Protein AF-0000000068064484 (afdb_homodimer)

Radius of gyration: 29.65 Å; Cα contacts (8 Å, |Δi|>4): 991; chains: 2; bounding box: 62×94×72 Å

pLDDT: mean 85.79, std 24.39, range [16.49, 98.9]

Solvent-accessible surface area (backbone atoms only — not comparable to full-atom values): 32380 Å² total; per-residue (Å²): 142,83,90,81,85,91,83,77,83,83,82,69,88,73,79,76,81,69,86,74,74,85,76,80,76,77,77,74,78,71,82,76,67,88,74,67,82,67,60,65,68,46,64,57,90,40,35,42,33,46,50,38,50,92,76,19,32,30,38,36,27,40,38,37,76,83,39,31,47,46,35,68,68,51,39,51,50,53,46,52,53,50,52,54,44,68,72,33,84,58,42,53,28,38,37,39,33,40,70,29,85,63,22,35,10,63,6,63,32,62,75,66,63,41,95,65,53,64,68,51,36,37,53,43,49,50,44,53,50,46,39,50,52,53,52,54,66,42,76,49,47,34,28,26,20,35,60,19,22,17,33,36,47,27,29,56,57,49,64,36,33,78,42,33,25,33,18,61,38,79,80,27,25,38,26,46,36,40,12,65,75,50,34,65,73,52,68,67,57,49,51,50,45,26,74,56,40,32,56,41,57,35,49,56,30,46,35,62,18,41,64,29,33,36,72,56,24,44,71,56,38,75,28,76,40,69,37,57,59,93,41,20,59,61,50,34,55,55,53,52,52,59,59,67,73,47,63,62,69,63,52,37,51,50,51,47,62,75,42,41,66,65,52,48,49,46,66,75,40,42,67,61,50,39,52,51,48,34,58,53,48,67,32,66,71,48,36,51,51,49,49,52,51,54,51,51,53,53,56,67,76,97,131,87,76,80,83,79,84,77,80,80,85,71,76,87,85,76,88,71,85,76,74,84,79,80,78,76,77,78,78,72,82,80,69,84,73,68,80,66,62,64,70,46,67,57,91,41,35,42,32,44,51,38,50,92,76,19,34,28,38,37,26,38,38,36,76,81,38,31,48,46,34,67,68,51,41,52,50,54,46,52,52,52,50,52,44,69,72,34,83,59,43,52,29,36,38,38,35,42,70,30,85,62,21,36,10,64,6,64,32,61,75,65,62,39,94,64,51,65,68,52,35,37,53,44,49,50,46,53,50,47,41,50,53,53,52,54,66,42,76,49,46,34,29,25,20,36,60,18,21,17,33,35,49,27,27,55,58,47,63,37,33,79,41,35,26,32,19,59,39,78,78,27,24,38,26,46,34,40,42,70,75,75,42,77,70,51,67,69,54,51,50,50,46,24,48,46,39,33,63,71,55,36,52,53,32,48,72,63,18,40,65,29,33,36,72,55,24,45,71,55,38,75,28,76,41,68,38,56,60,92,41,20,59,62,50,34,54,55,54,50,52,59,58,66,72,35,43,62,71,17,28,36,51,38,48,47,63,71,44,40,67,64,54,48,52,45,66,76,39,41,68,61,49,42,51,51,46,34,58,54,50,65,32,66,72,47,35,52,53,49,50,52,51,52,51,52,53,54,55,67,76,98

Secondary structure (DSSP, 8-state):
------------------------------------SS---EE-SSEEEEEEGGGTEEEEEE--TTTTEE-HHHHHHHHHHHHHHHH-TT--EEEEEESSTEES--EE-GGGSSS--HHHHHHHHHHHHHHHHHHHT-SSEEEEEE-EEEETHHHHHHHTSSEEEEES-TT--EE--GGGGT----HHHHHHHHHHH-HHHHHHHHHHT-EE-HHHHHHHTSSSEEE-GGGHHHHHHHHHHHHHTS-HHHHHHHHHHHHHHHHHHHHHTHHHHHHHHHHHHTSHHHHHHHHHHHHHHHHHH-/------------------------------------SS---EE-SSEEEEEEGGGTEEEEEE--TTTTEE-HHHHHHHHHHHHHHHH-TT--EEEEEESSTEES--EE-GGGSSS--HHHHHHHHHHHHHHHHHHHT-SSEEEEEE-EEEETHHHHHHHTSSEEEEES-TT--EE--GGGGT----HHHHHHHHHHH-HHHHHHHHHHT-EE-HHHHHHHTSSSEEE-GGGHHHHHHHHHHHHTTS-HHHHHHHHHHHHHHHHHHHHHTHHHHHHHHHHHHTSHHHHHHHHHHHHHHHHHH-

InterPro domains:
  IPR001753 Enoyl-CoA hydratase/isomerase-like domain [PF00378] (54-298)
  IPR018376 Enoyl-CoA hydratase/isomerase, conserved site [PS00166] (143-163)
  IPR029045 ClpP/crotonase-like domain superfamily [SSF52096] (46-296)

Foldseek 3Di:
DDDDDDDDDDDDDPPCPPPCPDDPCPCPPDPPDDCPPQPDFDFDPAWTWADPLVLLEIEIEGRDPDASADDLVSLVRLLVVLVVSLVDPSHQAYEYAYPHAAHRHPYHDLVQLAPDDLVSLLSSLVSLLSSLLCLLLPLHQYEYLYLHAQEARSLSNRLSHPAYEHAQDQRRWYAYQQVVLVHADDVLSLVSQCLFQNDVVSVVCRNRSDTDHDVVCCVSRSHVYYDHSVCSRVVRVVVVSVVVVDDSVVVSVVSCVSCVVSSVVCVVCVVVRSVVSSVVSVDPVNNVSSVVVVVVVVVVVD/DPPPDDDPPDPDDPDDDPPPPDDPPPPPPDDPPDCPPPPDFDFDPQWTWADPLVLLEIEIEGRDPDASADDLVSLVRLLVVLVVSLVPPSHAAYEYAYPHAAHRHPAHDLVQLAPDDLVSLLSSLVSLLSSLLCLLLPLHQYEYLYLHAQEARSLSSRLSHPAYEHAQDQRRWYAYQQVVLVHADDVLSLVSVCLFQNDVVSVVCRNRSDTDHPVVCCVSRSHVYYDHSVCSVVVRVVVVSVVVVDDSVVVSVVSCVSCVVSSVVCVVCVVVRSVVSSVVSVDPVNNVSSVVVVVVVVVVVD

Sequence (604 aa):
MALAAAVRVPARVLLRAGARLPGVALGLTERVDGWGDGARRFGSQRVLVEPDAGAGVAVMKLKNPPVNTLSLEFLTELVICLEKLENDKSFRGVVLTSDCPGVFSAGLDLTEMCGKSPAHYAEYWKAVQELWLQFYQSNLVLVSAINGACPAGGCLMTLTCDYRVLADNPRYCIGLNETQLGIVAPFWFKDTLENVIGHRAAERALQLGLLFPPAEALQVGIVDQVVPEEQVQSTALSAIAQWMTIPDHARQLTKAMMRKATASRLITQRDADVQNFVSFISKDSIQKSLQLYLERLKEKKGMALAAAVRVPARVLLRAGARLPGVALGLTERVDGWGDGARRFGSQRVLVEPDAGAGVAVMKLKNPPVNTLSLEFLTELVICLEKLENDKSFRGVVLTSDCPGVFSAGLDLTEMCGKSPAHYAEYWKAVQELWLQFYQSNLVLVSAINGACPAGGCLMTLTCDYRVLADNPRYCIGLNETQLGIVAPFWFKDTLENVIGHRAAERALQLGLLFPPAEALQVGIVDQVVPEEQVQSTALSAIAQWMTIPDHARQLTKAMMRKATASRLITQRDADVQNFVSFISKDSIQKSLQLYLERLKEKKG

Structure (mmCIF, N/CA/C/O backbone):
data_AF-0000000068064484-model_v1
#
loop_
_entity.id
_entity.type
_entity.pdbx_description
1 polymer 'Enoyl-CoA delta isomerase 1, mitochondrial'
#
loop_
_atom_site.group_PDB
_atom_site.id
_atom_site.type_symbol
_atom_site.label_atom_id
_atom_site.label_alt_id
_atom_site.label_comp_id
_atom_site.label_asym_id
_atom_site.label_entity_id
_atom_site.label_seq_id
_atom_site.pdbx_PDB_ins_code
_atom_site.Cartn_x
_atom_site.Cartn_y
_atom_site.Cartn_z
_atom_site.occupancy
_atom_site.B_iso_or_equiv
_atom_site.auth_seq_id
_atom_site.auth_comp_id
_atom_site.auth_asym_id
_atom_site.auth_atom_id
_atom_site.pdbx_PDB_model_num
ATOM 1 N N . MET A 1 1 ? 30.123 16.591 -41.554 1 18.46 1 MET A N 1
ATOM 2 C CA . MET A 1 1 ? 29.997 17.892 -42.206 1 18.46 1 MET A CA 1
ATOM 3 C C . MET A 1 1 ? 28.987 18.771 -41.476 1 18.46 1 MET A C 1
ATOM 5 O O . MET A 1 1 ? 27.791 18.471 -41.463 1 18.46 1 MET A O 1
ATOM 9 N N . ALA A 1 2 ? 29.353 19.6 -40.329 1 17.78 2 ALA A N 1
ATOM 10 C CA . ALA A 1 2 ? 29.131 20.016 -38.947 1 17.78 2 ALA A CA 1
ATOM 11 C C . ALA A 1 2 ? 28.268 21.274 -38.885 1 17.78 2 ALA A C 1
ATOM 13 O O . ALA A 1 2 ? 28.054 21.835 -37.808 1 17.78 2 ALA A O 1
ATOM 14 N N . LEU A 1 3 ? 27.858 21.863 -40.171 1 17.79 3 LEU A N 1
ATOM 15 C CA . LEU A 1 3 ? 27.804 23.317 -40.053 1 17.79 3 LEU A CA 1
ATOM 16 C C . LEU A 1 3 ? 26.669 23.745 -39.128 1 17.79 3 LEU A C 1
ATOM 18 O O . LEU A 1 3 ? 25.599 23.133 -39.128 1 17.79 3 LEU A O 1
ATOM 22 N N . ALA A 1 4 ? 26.666 24.962 -38.256 1 17.93 4 ALA A N 1
ATOM 23 C CA . ALA A 1 4 ? 26.565 25.814 -37.074 1 17.93 4 ALA A CA 1
ATOM 24 C C . ALA A 1 4 ? 25.207 26.507 -37.011 1 17.93 4 ALA A C 1
ATOM 26 O O . ALA A 1 4 ? 24.594 26.59 -35.944 1 17.93 4 ALA A O 1
ATOM 27 N N . ALA A 1 5 ? 24.604 27.257 -38.068 1 16.49 5 ALA A N 1
ATOM 28 C CA . ALA A 1 5 ? 24.485 28.682 -37.771 1 16.49 5 ALA A CA 1
ATOM 29 C C . ALA A 1 5 ? 23.197 28.977 -37.007 1 16.49 5 ALA A C 1
ATOM 31 O O . ALA A 1 5 ? 23.228 29.607 -35.947 1 16.49 5 ALA A O 1
ATOM 32 N N . ALA A 1 6 ? 22.068 29.706 -37.575 1 18.62 6 ALA A N 1
ATOM 33 C CA . ALA A 1 6 ? 21.619 31.085 -37.404 1 18.62 6 ALA A CA 1
ATOM 34 C C . ALA A 1 6 ? 20.427 31.161 -36.455 1 18.62 6 ALA A C 1
ATOM 36 O O . ALA A 1 6 ? 19.67 30.196 -36.321 1 18.62 6 ALA A O 1
ATOM 37 N N . VAL A 1 7 ? 20.03 32.388 -35.791 1 19.42 7 VAL A N 1
ATOM 38 C CA . VAL A 1 7 ? 19.738 33.188 -34.606 1 19.42 7 VAL A CA 1
ATOM 39 C C . VAL A 1 7 ? 18.235 33.179 -34.334 1 19.42 7 VAL A C 1
ATOM 41 O O . VAL A 1 7 ? 17.802 32.904 -33.212 1 19.42 7 VAL A O 1
ATOM 44 N N . ARG A 1 8 ? 17.235 33.863 -35.09 1 17.9 8 ARG A N 1
ATOM 45 C CA . ARG A 1 8 ? 16.676 35.107 -34.569 1 17.9 8 ARG A CA 1
ATOM 46 C C . ARG A 1 8 ? 15.261 34.892 -34.042 1 17.9 8 ARG A C 1
ATOM 48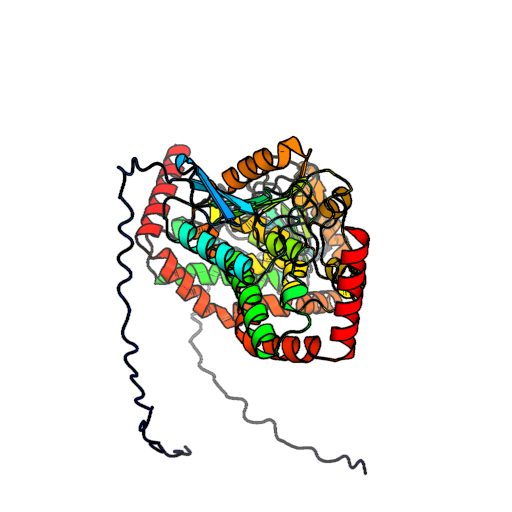 O O . ARG A 1 8 ? 14.445 35.816 -34.045 1 17.9 8 ARG A O 1
ATOM 55 N N . VAL A 1 9 ? 14.669 33.718 -33.628 1 22.05 9 VAL A N 1
ATOM 56 C CA . VAL A 1 9 ? 13.232 33.867 -33.839 1 22.05 9 VAL A CA 1
ATOM 57 C C . VAL A 1 9 ? 12.636 34.74 -32.737 1 22.05 9 VAL A C 1
ATOM 59 O O . VAL A 1 9 ? 12.854 34.488 -31.55 1 22.05 9 VAL A O 1
ATOM 62 N N . PRO A 1 10 ? 12.15 35.992 -33.005 1 19.59 10 PRO A N 1
ATOM 63 C CA . PRO A 1 10 ? 11.713 37.068 -32.112 1 19.59 10 PRO A CA 1
ATOM 64 C C . PRO A 1 10 ? 10.626 36.62 -31.137 1 19.59 10 PRO A C 1
ATOM 66 O O . PRO A 1 10 ? 9.93 35.634 -31.393 1 19.59 10 PRO A O 1
ATOM 69 N N . ALA A 1 11 ? 10.649 37.157 -29.888 1 18.82 11 ALA A N 1
ATOM 70 C CA . ALA A 1 11 ? 10.226 37.254 -28.493 1 18.82 11 ALA A CA 1
ATOM 71 C C . ALA A 1 11 ? 8.76 37.663 -28.391 1 18.82 11 ALA A C 1
ATOM 73 O O . ALA A 1 11 ? 8.176 37.64 -27.304 1 18.82 11 ALA A O 1
ATOM 74 N N . ARG A 1 12 ? 8.023 38.287 -29.331 1 19.91 12 ARG A N 1
ATOM 75 C CA . ARG A 1 12 ? 7.242 39.437 -28.888 1 19.91 12 ARG A CA 1
ATOM 76 C C . ARG A 1 12 ? 6.04 38.996 -28.06 1 19.91 12 ARG A C 1
ATOM 78 O O . ARG A 1 12 ? 5.638 39.688 -27.122 1 19.91 12 ARG A O 1
ATOM 85 N N . VAL A 1 13 ? 5.192 37.965 -28.404 1 20.36 13 VAL A N 1
ATOM 86 C CA . VAL A 1 13 ? 3.809 38.429 -28.347 1 20.36 13 VAL A CA 1
ATOM 87 C C . VAL A 1 13 ? 3.279 38.299 -26.921 1 20.36 13 VAL A C 1
ATOM 89 O O . VAL A 1 13 ? 3.059 37.188 -26.433 1 20.36 13 VAL A O 1
ATOM 92 N N . LEU A 1 14 ? 4.041 39.034 -25.902 1 20.58 14 LEU A N 1
ATOM 93 C CA . LEU A 1 14 ? 3.662 39.064 -24.493 1 20.58 14 LEU A CA 1
ATOM 94 C C . LEU A 1 14 ? 2.202 39.475 -24.332 1 20.58 14 LEU A C 1
ATOM 96 O O . LEU A 1 14 ? 1.804 40.553 -24.78 1 20.58 14 LEU A O 1
ATOM 100 N N . LEU A 1 15 ? 1.312 38.501 -24.313 1 19.62 15 LEU A N 1
ATOM 101 C CA . LEU A 1 15 ? -0.133 38.654 -24.192 1 19.62 15 LEU A CA 1
ATOM 102 C C . LEU A 1 15 ? -0.494 39.425 -22.927 1 19.62 15 LEU A C 1
ATOM 104 O O . LEU A 1 15 ? -0.04 39.08 -21.834 1 19.62 15 LEU A O 1
ATOM 108 N N . ARG A 1 16 ? -0.948 40.73 -22.97 1 20.46 16 ARG A N 1
ATOM 109 C CA . ARG A 1 16 ? -1.413 41.847 -22.154 1 20.46 16 ARG A CA 1
ATOM 110 C C . ARG A 1 16 ? -2.614 41.442 -21.306 1 20.46 16 ARG A C 1
ATOM 112 O O . ARG A 1 16 ? -3.76 41.567 -21.744 1 20.46 16 ARG A O 1
ATOM 119 N N . ALA A 1 17 ? -2.802 40.207 -20.864 1 20.57 17 ALA A N 1
ATOM 120 C CA . ALA A 1 17 ? -4.142 40.01 -20.316 1 20.57 17 ALA A CA 1
ATOM 121 C C . ALA A 1 17 ? -4.345 40.843 -19.054 1 20.57 17 ALA A C 1
ATOM 123 O O . ALA A 1 17 ? -3.776 40.538 -18.003 1 20.57 17 ALA A O 1
ATOM 124 N N . GLY A 1 18 ? -4.428 42.254 -19.028 1 20.18 18 GLY A N 1
ATOM 125 C CA . GLY A 1 18 ? -4.458 43.238 -17.958 1 20.18 18 GLY A CA 1
ATOM 126 C C . GLY A 1 18 ? -5.719 43.167 -17.117 1 20.18 18 GLY A C 1
ATOM 127 O O . GLY A 1 18 ? -6.034 44.104 -16.382 1 20.18 18 GLY A O 1
ATOM 128 N N . ALA A 1 19 ? -6.685 42.167 -17.133 1 21.15 19 ALA A N 1
ATOM 129 C CA . ALA A 1 19 ? -7.965 42.633 -16.607 1 21.15 19 ALA A CA 1
ATOM 130 C C . ALA A 1 19 ? -7.826 43.098 -15.16 1 21.15 19 ALA A C 1
ATOM 132 O O . ALA A 1 19 ? -7.288 42.376 -14.318 1 21.15 19 ALA A O 1
ATOM 133 N N . ARG A 1 20 ? -7.916 44.425 -14.78 1 21.98 20 ARG A N 1
ATOM 134 C CA . ARG A 1 20 ? -7.809 45.327 -13.638 1 21.98 20 ARG A CA 1
ATOM 135 C C . ARG A 1 20 ? -8.885 45.026 -12.6 1 21.98 20 ARG A C 1
ATOM 137 O O . ARG A 1 20 ? -10.06 45.337 -12.808 1 21.98 20 ARG A O 1
ATOM 144 N N . LEU A 1 21 ? -9.074 43.807 -12.175 1 23.27 21 LEU A N 1
ATOM 145 C CA . LEU A 1 21 ? -10.207 43.83 -11.256 1 23.27 21 LEU A CA 1
ATOM 146 C C . LEU A 1 21 ? -9.96 44.809 -10.113 1 23.27 21 LEU A C 1
ATOM 148 O O . LEU A 1 21 ? -8.832 44.936 -9.631 1 23.27 21 LEU A O 1
ATOM 152 N N . PRO A 1 22 ? -10.823 45.839 -9.837 1 25.39 22 PRO A N 1
ATOM 153 C CA . PRO A 1 22 ? -10.756 46.956 -8.891 1 25.39 22 PRO A CA 1
ATOM 154 C C . PRO A 1 22 ? -10.583 46.495 -7.446 1 25.39 22 PRO A C 1
ATOM 156 O O . PRO A 1 22 ? -11.147 45.473 -7.048 1 25.39 22 PRO A O 1
ATOM 159 N N . GLY A 1 23 ? -9.37 46.692 -6.812 1 23.12 23 GLY A N 1
ATOM 160 C CA . GLY A 1 23 ? -8.811 46.451 -5.492 1 23.12 23 GLY A CA 1
ATOM 161 C C . GLY A 1 23 ? -9.573 47.153 -4.383 1 23.12 23 GLY A C 1
ATOM 162 O O . GLY A 1 23 ? -9.631 48.384 -4.346 1 23.12 23 GLY A O 1
ATOM 163 N N . VAL A 1 24 ? -10.822 46.733 -3.979 1 23.75 24 VAL A N 1
ATOM 164 C CA . VAL A 1 24 ? -11.464 47.357 -2.827 1 23.75 24 VAL A CA 1
ATOM 165 C C . VAL A 1 24 ? -10.476 47.438 -1.665 1 23.75 24 VAL A C 1
ATOM 167 O O . VAL A 1 24 ? -9.939 46.418 -1.227 1 23.75 24 VAL A O 1
ATOM 170 N N . ALA A 1 25 ? -9.884 48.584 -1.467 1 27.48 25 ALA A N 1
ATOM 171 C CA . ALA A 1 25 ? -8.938 49.093 -0.478 1 27.48 25 ALA A CA 1
ATOM 172 C C . ALA A 1 25 ? -9.502 48.97 0.935 1 27.48 25 ALA A C 1
ATOM 174 O O . ALA A 1 25 ? -10.314 49.795 1.36 1 27.48 25 ALA A O 1
ATOM 175 N N . LEU A 1 26 ? -10.03 47.793 1.385 1 25.28 26 LEU A N 1
ATOM 176 C CA . LEU A 1 26 ? -10.466 47.875 2.775 1 25.28 26 LEU A CA 1
ATOM 177 C C . LEU A 1 26 ? -9.324 48.334 3.676 1 25.28 26 LEU A C 1
ATOM 179 O O . LEU A 1 26 ? -8.221 47.787 3.614 1 25.28 26 LEU A O 1
ATOM 183 N N . GLY A 1 27 ? -9.268 49.587 4.104 1 25.75 27 GLY A N 1
ATOM 184 C CA . GLY A 1 27 ? -8.436 50.414 4.963 1 25.75 27 GLY A CA 1
ATOM 185 C C . GLY A 1 27 ? -8.219 49.816 6.34 1 25.75 27 GLY A C 1
ATOM 186 O O . GLY A 1 27 ? -8.888 50.201 7.302 1 25.75 27 GLY A O 1
ATOM 187 N N . LEU A 1 28 ? -8.048 48.477 6.545 1 25.63 28 LEU A N 1
ATOM 188 C CA . LEU A 1 28 ? -7.825 48.124 7.943 1 25.63 28 LEU A CA 1
ATOM 189 C C . LEU A 1 28 ? -6.546 48.767 8.469 1 25.63 28 LEU A C 1
ATOM 191 O O . LEU A 1 28 ? -5.468 48.567 7.904 1 25.63 28 LEU A O 1
ATOM 195 N N . THR A 1 29 ? -6.61 49.922 8.989 1 28.17 29 THR A N 1
ATOM 196 C CA . THR A 1 29 ? -5.585 50.683 9.697 1 28.17 29 THR A CA 1
ATOM 197 C C . THR A 1 29 ? -4.895 49.816 10.746 1 28.17 29 THR A C 1
ATOM 199 O O . THR A 1 29 ? -5.488 49.487 11.775 1 28.17 29 THR A O 1
ATOM 202 N N . GLU A 1 30 ? -4.085 48.884 10.326 1 28.57 30 GLU A N 1
ATOM 203 C CA . GLU A 1 30 ? -3.288 48.166 11.315 1 28.57 30 GLU A CA 1
ATOM 204 C C . GLU A 1 30 ? -2.295 49.096 12.006 1 28.57 30 GLU A C 1
ATOM 206 O O . GLU A 1 30 ? -1.539 49.809 11.342 1 28.57 30 GLU A O 1
ATOM 211 N N . ARG A 1 31 ? -2.56 49.549 13.227 1 29.49 31 ARG A N 1
ATOM 212 C CA . ARG A 1 31 ? -1.611 50.27 14.068 1 29.49 31 ARG A CA 1
ATOM 213 C C . ARG A 1 31 ? -0.255 49.572 14.085 1 29.49 31 ARG A C 1
ATOM 215 O O . ARG A 1 31 ? -0.165 48.386 14.409 1 29.49 31 ARG A O 1
ATOM 222 N N . VAL A 1 32 ? 0.715 50.207 13.411 1 31.52 32 VAL A N 1
ATOM 223 C CA . VAL A 1 32 ? 2.134 49.883 13.301 1 31.52 32 VAL A CA 1
ATOM 224 C C . VAL A 1 32 ? 2.825 50.123 14.641 1 31.52 32 VAL A C 1
ATOM 226 O O . VAL A 1 32 ? 3.083 51.269 15.017 1 31.52 32 VAL A O 1
ATOM 229 N N . ASP A 1 33 ? 2.368 49.532 15.684 1 31.51 33 ASP A N 1
ATOM 230 C CA . ASP A 1 33 ? 3.227 49.805 16.832 1 31.51 33 ASP A CA 1
ATOM 231 C C . ASP A 1 33 ? 4.693 49.542 16.496 1 31.51 33 ASP A C 1
ATOM 233 O O . ASP A 1 33 ? 4.998 48.784 15.572 1 31.51 33 ASP A O 1
ATOM 237 N N . GLY A 1 34 ? 5.705 50.206 17.005 1 32.82 34 GLY A N 1
ATOM 238 C CA . GLY A 1 34 ? 7.146 50.289 16.826 1 32.82 34 GLY A CA 1
ATOM 239 C C . GLY A 1 34 ? 7.824 48.932 16.807 1 32.82 34 GLY A C 1
ATOM 240 O O . GLY A 1 34 ? 7.6 48.108 17.695 1 32.82 34 GLY A O 1
ATOM 241 N N . TRP A 1 35 ? 8.289 48.466 15.641 1 32.8 35 TRP A N 1
ATOM 242 C CA . TRP A 1 35 ? 8.833 47.226 15.098 1 32.8 35 TRP A CA 1
ATOM 243 C C . TRP A 1 35 ? 10.174 46.891 15.744 1 32.8 35 TRP A C 1
ATOM 245 O O . TRP A 1 35 ? 11.218 47.386 15.314 1 32.8 35 TRP A O 1
ATOM 255 N N . GLY A 1 36 ? 10.475 47.051 16.991 1 35.55 36 GLY A N 1
ATOM 256 C CA . GLY A 1 36 ? 11.727 46.372 17.285 1 35.55 36 GLY A CA 1
ATOM 257 C C . GLY A 1 36 ? 11.821 44.996 16.655 1 35.55 36 GLY A C 1
ATOM 258 O O . GLY A 1 36 ? 10.805 44.325 16.46 1 35.55 36 GLY A O 1
ATOM 259 N N . ASP A 1 37 ? 12.834 44.707 15.758 1 39.35 37 ASP A N 1
ATOM 260 C CA . ASP A 1 37 ? 13.025 43.727 14.693 1 39.35 37 ASP A CA 1
ATOM 261 C C . ASP A 1 37 ? 12.7 42.316 15.18 1 39.35 37 ASP A C 1
ATOM 263 O O . ASP A 1 37 ? 13.129 41.331 14.576 1 39.35 37 ASP A O 1
ATOM 267 N N . GLY A 1 38 ? 12.593 42.011 16.447 1 43.54 38 GLY A N 1
ATOM 268 C CA . GLY A 1 38 ? 12.312 40.633 16.816 1 43.54 38 GLY A CA 1
ATOM 269 C C . GLY A 1 38 ? 11.067 40.079 16.149 1 43.54 38 GLY A C 1
ATOM 270 O O . GLY A 1 38 ? 10.021 40.731 16.134 1 43.54 38 GLY A O 1
ATOM 271 N N . ALA A 1 39 ? 11.164 39.339 15.111 1 50.47 39 ALA A N 1
ATOM 272 C CA . ALA A 1 39 ? 10.056 38.727 14.382 1 50.47 39 ALA A CA 1
ATOM 273 C C . ALA A 1 39 ? 8.919 38.35 15.327 1 50.47 39 ALA A C 1
ATOM 275 O O . ALA A 1 39 ? 9.106 37.545 16.243 1 50.47 39 ALA A O 1
ATOM 276 N N . ARG A 1 40 ? 7.983 39.125 15.738 1 55.27 40 ARG A N 1
ATOM 277 C CA . ARG A 1 40 ? 6.826 39.035 16.623 1 55.27 40 ARG A CA 1
ATOM 278 C C . ARG A 1 40 ? 5.98 37.81 16.295 1 55.27 40 ARG A C 1
ATOM 280 O O . ARG A 1 40 ? 5.94 37.365 15.146 1 55.27 40 ARG A O 1
ATOM 287 N N . ARG A 1 41 ? 5.669 37.139 17.454 1 66.12 41 ARG A N 1
ATOM 288 C CA . ARG A 1 41 ? 4.621 36.124 17.432 1 66.12 41 ARG A CA 1
ATOM 289 C C . ARG A 1 41 ? 3.45 36.565 16.561 1 66.12 41 ARG A C 1
ATOM 291 O O . ARG A 1 41 ? 3.067 37.737 16.572 1 66.12 41 ARG A O 1
ATOM 298 N N . PHE A 1 42 ? 3.243 35.907 15.518 1 70.57 42 PHE A N 1
ATOM 299 C CA . PHE A 1 42 ? 2.048 36.193 14.732 1 70.57 42 PHE A CA 1
ATOM 300 C C . PHE A 1 42 ? 1.185 34.946 14.587 1 70.57 42 PHE A C 1
ATOM 302 O O . PHE A 1 42 ? 1.589 33.854 14.993 1 70.57 42 PHE A O 1
ATOM 309 N N . GLY A 1 43 ? 0.096 35.106 14.46 1 72.05 43 GLY A N 1
ATOM 310 C CA . GLY A 1 43 ? -0.821 33.992 14.278 1 72.05 43 GLY A CA 1
ATOM 311 C C . GLY A 1 43 ? -2.275 34.419 14.22 1 72.05 43 GLY A C 1
ATOM 312 O O . GLY A 1 43 ? -2.575 35.614 14.168 1 72.05 43 GLY A O 1
ATOM 313 N N . SER A 1 44 ? -3.009 33.445 13.859 1 74.45 44 SER A N 1
ATOM 314 C CA . SER A 1 44 ? -4.461 33.589 13.901 1 74.45 44 SER A CA 1
ATOM 315 C C . SER A 1 44 ? -5.048 32.906 15.132 1 74.45 44 SER A C 1
ATOM 317 O O . SER A 1 44 ? -4.312 32.503 16.035 1 74.45 44 SER A O 1
ATOM 319 N N . GLN A 1 45 ? -6.266 32.979 15.256 1 79.57 45 GLN A N 1
ATOM 320 C CA . GLN A 1 45 ? -6.99 32.359 16.361 1 79.57 45 GLN A CA 1
ATOM 321 C C . GLN A 1 45 ? -6.673 30.87 16.459 1 79.57 45 GLN A C 1
ATOM 323 O O . GLN A 1 45 ? -6.632 30.309 17.556 1 79.57 45 GLN A O 1
ATOM 328 N N . ARG A 1 46 ? -6.215 30.309 15.391 1 91.75 46 ARG A N 1
ATOM 329 C CA . ARG A 1 46 ? -6.123 28.852 15.388 1 91.75 46 ARG A CA 1
ATOM 330 C C . ARG A 1 46 ? -4.695 28.394 15.111 1 91.75 46 ARG A C 1
ATOM 332 O O . ARG A 1 46 ? -4.391 27.203 15.203 1 91.75 46 ARG A O 1
ATOM 339 N N . VAL A 1 47 ? -3.873 29.307 14.728 1 93.62 47 VAL A N 1
ATOM 340 C CA . VAL A 1 47 ? -2.473 29 14.451 1 93.62 47 VAL A CA 1
ATOM 341 C C . VAL A 1 47 ? -1.571 29.984 15.192 1 93.62 47 VAL A C 1
ATOM 343 O O . VAL A 1 47 ? -1.662 31.196 14.985 1 93.62 47 VAL A O 1
ATOM 346 N N . LEU A 1 48 ? -0.761 29.491 16.048 1 92.66 48 LEU A N 1
ATOM 347 C CA . LEU A 1 48 ? 0.22 30.306 16.756 1 92.66 48 LEU A CA 1
ATOM 348 C C . LEU A 1 48 ? 1.613 30.117 16.162 1 92.66 48 LEU A C 1
ATOM 350 O O . LEU A 1 48 ? 2.091 28.987 16.039 1 92.66 48 LEU A O 1
ATOM 354 N N . VAL A 1 49 ? 2.209 31.189 15.747 1 93.67 49 VAL A N 1
ATOM 355 C CA . VAL A 1 49 ? 3.557 31.122 15.192 1 93.67 49 VAL A CA 1
ATOM 356 C C . VAL A 1 49 ? 4.53 31.859 16.11 1 93.67 49 VAL A C 1
ATOM 358 O O . VAL A 1 49 ? 4.359 33.05 16.38 1 93.67 49 VAL A O 1
ATOM 361 N N . GLU A 1 50 ? 5.428 31.119 16.645 1 91.14 50 GLU A N 1
ATOM 362 C CA . GLU A 1 50 ? 6.479 31.675 17.492 1 91.14 50 GLU A CA 1
ATOM 363 C C . GLU A 1 50 ? 7.813 31.731 16.752 1 91.14 50 GLU A C 1
ATOM 365 O O . GLU A 1 50 ? 8.507 30.719 16.636 1 91.14 50 GLU A O 1
ATOM 370 N N . PRO A 1 51 ? 8.197 32.868 16.371 1 84.52 51 PRO A N 1
ATOM 371 C CA . PRO A 1 51 ? 9.426 33.015 15.586 1 84.52 51 PRO A CA 1
ATOM 372 C C . PRO A 1 51 ? 10.683 33.018 16.454 1 84.52 51 PRO A C 1
ATOM 374 O O . PRO A 1 51 ? 10.666 33.544 17.569 1 84.52 51 PRO A O 1
ATOM 377 N N . ASP A 1 52 ? 11.512 32.165 16.179 1 78.99 52 ASP A N 1
ATOM 378 C CA . ASP A 1 52 ? 12.901 32.347 16.59 1 78.99 52 ASP A CA 1
ATOM 379 C C . ASP A 1 52 ? 13.779 32.736 15.403 1 78.99 52 ASP A C 1
ATOM 381 O O . ASP A 1 52 ? 14.511 31.902 14.865 1 78.99 52 ASP A O 1
ATOM 385 N N . ALA A 1 53 ? 13.781 33.904 15.062 1 67.77 53 ALA A N 1
ATOM 386 C CA . ALA A 1 53 ? 14.416 34.409 13.847 1 67.77 53 ALA A CA 1
ATOM 387 C C . ALA A 1 53 ? 15.932 34.247 13.913 1 67.77 53 ALA A C 1
ATOM 389 O O . ALA A 1 53 ? 16.583 34.026 12.889 1 67.77 53 ALA A O 1
ATOM 390 N N . GLY A 1 54 ? 16.366 34.485 15.021 1 70.64 54 GLY A N 1
ATOM 391 C CA . GLY A 1 54 ? 17.804 34.321 15.158 1 70.64 54 GLY A CA 1
ATOM 392 C C . GLY A 1 54 ? 18.295 32.956 14.715 1 70.64 54 GLY A C 1
ATOM 393 O O . GLY A 1 54 ? 19.356 32.842 14.098 1 70.64 54 GLY A O 1
ATOM 394 N N . ALA A 1 55 ? 17.46 32.053 14.828 1 79.12 55 ALA A N 1
ATOM 395 C CA . ALA A 1 55 ? 17.808 30.688 14.441 1 79.12 55 ALA A CA 1
ATOM 396 C C . ALA A 1 55 ? 17.254 30.35 13.06 1 79.12 55 ALA A C 1
ATOM 398 O O . ALA A 1 55 ? 17.531 29.278 12.518 1 79.12 55 ALA A O 1
ATOM 399 N N . GLY A 1 56 ? 16.448 31.363 12.466 1 92.53 56 GLY A N 1
ATOM 400 C CA . GLY A 1 56 ? 15.84 31.152 11.162 1 92.53 56 GLY A CA 1
ATOM 401 C C . GLY A 1 56 ? 14.75 30.097 11.175 1 92.53 56 GLY A C 1
ATOM 402 O O . GLY A 1 56 ? 14.449 29.495 10.143 1 92.53 56 GLY A O 1
ATOM 403 N N . VAL A 1 57 ? 14.261 29.831 12.413 1 95.27 57 VAL A N 1
ATOM 404 C CA . VAL A 1 57 ? 13.264 28.777 12.565 1 95.27 57 VAL A CA 1
ATOM 405 C C . VAL A 1 57 ? 12.047 29.32 13.31 1 95.27 57 VAL A C 1
ATOM 407 O O . VAL A 1 57 ? 12.187 30.085 14.267 1 95.27 57 VAL A O 1
ATOM 410 N N . ALA A 1 58 ? 10.843 29.02 12.85 1 95.86 58 ALA A N 1
ATOM 411 C CA . ALA A 1 58 ? 9.6 29.334 13.551 1 95.86 58 ALA A CA 1
ATOM 412 C C . ALA A 1 58 ? 8.927 28.066 14.068 1 95.86 58 ALA A C 1
ATOM 414 O O . ALA A 1 58 ? 9.025 27.005 13.446 1 95.86 58 ALA A O 1
ATOM 415 N N . VAL A 1 59 ? 8.306 28.169 15.193 1 96.3 59 VAL A N 1
ATOM 416 C CA . VAL A 1 59 ? 7.446 27.099 15.688 1 96.3 59 VAL A CA 1
ATOM 417 C C . VAL A 1 59 ? 5.984 27.437 15.405 1 96.3 59 VAL A C 1
ATOM 419 O O . VAL A 1 59 ? 5.476 28.461 15.868 1 96.3 59 VAL A O 1
ATOM 422 N N . MET A 1 60 ? 5.405 26.706 14.605 1 96.37 60 MET A N 1
ATOM 423 C CA . MET A 1 60 ? 3.986 26.844 14.291 1 96.37 60 MET A CA 1
ATOM 424 C C . MET A 1 60 ? 3.152 25.851 15.094 1 96.37 60 MET A C 1
ATOM 426 O O . MET A 1 60 ? 3.332 24.639 14.969 1 96.37 60 MET A O 1
ATOM 430 N N . LYS A 1 61 ? 2.239 26.337 15.885 1 97.12 61 LYS A N 1
ATOM 431 C CA . LYS A 1 61 ? 1.429 25.493 16.758 1 97.12 61 LYS A CA 1
ATOM 432 C C . LYS A 1 61 ? -0.024 25.457 16.296 1 97.12 61 LYS A C 1
ATOM 434 O O . LYS A 1 61 ? -0.652 26.504 16.124 1 97.12 61 LYS A O 1
ATOM 439 N N . LEU A 1 62 ? -0.476 24.243 16.098 1 97.79 62 LEU A N 1
ATOM 440 C CA . LEU A 1 62 ? -1.902 24.051 15.86 1 97.79 62 LEU A CA 1
ATOM 441 C C . LEU A 1 62 ? -2.707 24.325 17.127 1 97.79 62 LEU A C 1
ATOM 443 O O . LEU A 1 62 ? -2.489 23.682 18.156 1 97.79 62 LEU A O 1
ATOM 447 N N . LYS A 1 63 ? -3.573 25.26 17.023 1 95.87 63 LYS A N 1
ATOM 448 C CA . LYS A 1 63 ? -4.385 25.663 18.168 1 95.87 63 LYS A CA 1
ATOM 449 C C . LYS A 1 63 ? -5.85 25.826 17.772 1 95.87 63 LYS A C 1
ATOM 451 O O . LYS A 1 63 ? -6.39 26.933 17.816 1 95.87 63 LYS A O 1
ATOM 456 N N . ASN A 1 64 ? -6.463 24.728 17.358 1 95.09 64 ASN A N 1
ATOM 457 C CA . ASN A 1 64 ? -7.881 24.619 17.034 1 95.09 64 ASN A CA 1
ATOM 458 C C . ASN A 1 64 ? -8.572 23.562 17.89 1 95.09 64 ASN A C 1
ATOM 460 O O . ASN A 1 64 ? -8.939 22.496 17.391 1 95.09 64 ASN A O 1
ATOM 464 N N . PRO A 1 65 ? -8.733 23.885 19.172 1 93.44 65 PRO A N 1
ATOM 465 C CA . PRO A 1 65 ? -9.341 22.89 20.058 1 93.44 65 PRO A CA 1
ATOM 466 C C . PRO A 1 65 ? -10.714 22.43 19.574 1 93.44 65 PRO A C 1
ATOM 468 O O . PRO A 1 65 ? -11.392 23.159 18.846 1 93.44 65 PRO A O 1
ATOM 471 N N . PRO A 1 66 ? -11.114 21.26 19.943 1 92.99 66 PRO A N 1
ATOM 472 C CA . PRO A 1 66 ? -10.45 20.41 20.935 1 92.99 66 PRO A CA 1
ATOM 473 C C . PRO A 1 66 ? -9.42 19.47 20.312 1 92.99 66 PRO A C 1
ATOM 475 O O . PRO A 1 66 ? -8.58 18.912 21.021 1 92.99 66 PRO A O 1
ATOM 478 N N . VAL A 1 67 ? -9.491 19.271 19.015 1 95.34 67 VAL A N 1
ATOM 479 C CA . VAL A 1 67 ? -8.674 18.179 18.498 1 95.34 67 VAL A CA 1
ATOM 480 C C . VAL A 1 67 ? -8.016 18.602 17.186 1 95.34 67 VAL A C 1
ATOM 482 O O . VAL A 1 67 ? -7.635 17.755 16.374 1 95.34 67 VAL A O 1
ATOM 485 N N . ASN A 1 68 ? -7.907 19.902 16.901 1 97.24 68 ASN A N 1
ATOM 486 C CA . ASN A 1 68 ? -7.255 20.446 15.715 1 97.24 68 ASN A CA 1
ATOM 487 C C . ASN A 1 68 ? -7.826 19.844 14.434 1 97.24 68 ASN A C 1
ATOM 489 O O . ASN A 1 68 ? -7.076 19.397 13.565 1 97.24 68 ASN A O 1
ATOM 493 N N . THR A 1 69 ? -9.19 19.821 14.354 1 96.31 69 THR A N 1
ATOM 494 C CA . THR A 1 69 ? -9.812 19.395 13.105 1 96.31 69 THR A CA 1
ATOM 495 C C . THR A 1 69 ? -9.502 20.38 11.983 1 96.31 69 THR A C 1
ATOM 497 O O . THR A 1 69 ? -9.498 21.594 12.198 1 96.31 69 THR A O 1
ATOM 500 N N . LEU A 1 70 ? -9.354 19.855 10.822 1 97.63 70 LEU A N 1
ATOM 501 C CA . LEU A 1 70 ? -8.996 20.667 9.664 1 97.63 70 LEU A CA 1
ATOM 502 C C . LEU A 1 70 ? -10.241 21.241 8.997 1 97.63 70 LEU A C 1
ATOM 504 O O . LEU A 1 70 ? -10.654 20.772 7.933 1 97.63 70 LEU A O 1
ATOM 508 N N . SER A 1 71 ? -10.772 22.258 9.604 1 97.13 71 SER A N 1
ATOM 509 C CA . SER A 1 71 ? -11.876 23.007 9.014 1 97.13 71 SER A CA 1
ATOM 510 C C . SER A 1 71 ? -11.394 23.894 7.871 1 97.13 71 SER A C 1
ATOM 512 O O . SER A 1 71 ? -10.191 24.115 7.715 1 97.13 71 SER A O 1
ATOM 514 N N . LEU A 1 72 ? -12.349 24.342 7.111 1 97.25 72 LEU A N 1
ATOM 515 C CA . LEU A 1 72 ? -12.009 25.22 5.996 1 97.25 72 LEU A CA 1
ATOM 516 C C . LEU A 1 72 ? -11.232 26.439 6.481 1 97.25 72 LEU A C 1
ATOM 518 O O . LEU A 1 72 ? -10.206 26.798 5.899 1 97.25 72 LEU A O 1
ATOM 522 N N . GLU A 1 73 ? -11.674 27.044 7.53 1 95.76 73 GLU A N 1
ATOM 523 C CA . GLU A 1 73 ? -11.021 28.219 8.101 1 95.76 73 GLU A CA 1
ATOM 524 C C . GLU A 1 73 ? -9.615 27.885 8.591 1 95.76 73 GLU A C 1
ATOM 526 O O . GLU A 1 73 ? -8.67 28.637 8.343 1 95.76 73 GLU A O 1
ATOM 531 N N . PHE A 1 74 ? -9.522 26.782 9.264 1 96.81 74 PHE A N 1
ATOM 532 C CA . PHE A 1 74 ? -8.236 26.375 9.817 1 96.81 74 PHE A CA 1
ATOM 533 C C . PHE A 1 74 ? -7.237 26.079 8.705 1 96.81 74 PHE A C 1
ATOM 535 O O . PHE A 1 74 ? -6.083 26.509 8.769 1 96.81 74 PHE A O 1
ATOM 542 N N . LEU A 1 75 ? -7.658 25.389 7.687 1 97.75 75 LEU A N 1
ATOM 543 C CA . LEU A 1 75 ? -6.827 25.103 6.523 1 97.75 75 LEU A CA 1
ATOM 544 C C . LEU A 1 75 ? -6.303 26.392 5.899 1 97.75 75 LEU A C 1
ATOM 546 O O . LEU A 1 75 ? -5.113 26.502 5.596 1 97.75 75 LEU A O 1
ATOM 550 N N . THR A 1 76 ? -7.139 27.306 5.757 1 96.2 76 THR A N 1
ATOM 551 C CA . THR A 1 76 ? -6.792 28.584 5.146 1 96.2 76 THR A CA 1
ATOM 552 C C . THR A 1 76 ? -5.765 29.329 5.996 1 96.2 76 THR A C 1
ATOM 554 O O . THR A 1 76 ? -4.791 29.87 5.469 1 96.2 76 THR A O 1
ATOM 557 N N . GLU A 1 77 ? -5.97 29.308 7.232 1 96.37 77 GLU A N 1
ATOM 558 C CA . GLU A 1 77 ? -5.055 29.99 8.143 1 96.37 77 GLU A CA 1
ATOM 559 C C . GLU A 1 77 ? -3.67 29.349 8.116 1 96.37 77 GLU A C 1
ATOM 561 O O . GLU A 1 77 ? -2.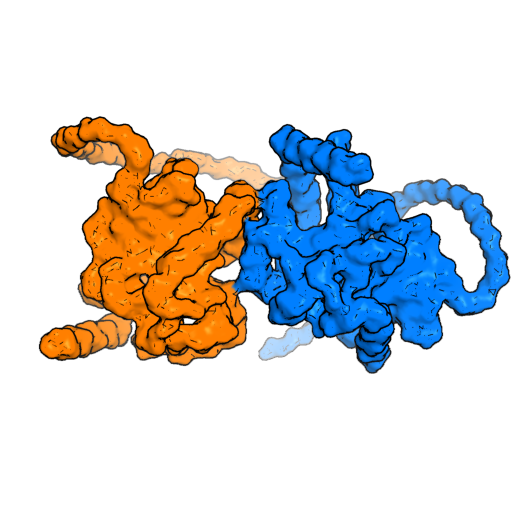656 30.049 8.154 1 96.37 77 GLU A O 1
ATOM 566 N N . LEU A 1 78 ? -3.636 28.048 8.07 1 97.35 78 LEU A N 1
ATOM 567 C CA . LEU A 1 78 ? -2.366 27.335 8.003 1 97.35 78 LEU A CA 1
ATOM 568 C C . LEU A 1 78 ? -1.583 27.734 6.757 1 97.35 78 LEU A C 1
ATOM 570 O O . LEU A 1 78 ? -0.382 28.004 6.833 1 97.35 78 LEU A O 1
ATOM 574 N N . VAL A 1 79 ? -2.267 27.799 5.646 1 96.99 79 VAL A N 1
ATOM 575 C CA . VAL A 1 79 ? -1.62 28.122 4.378 1 96.99 79 VAL A CA 1
ATOM 576 C C . VAL A 1 79 ? -1.117 29.563 4.408 1 96.99 79 VAL A C 1
ATOM 578 O O . VAL A 1 79 ? -0.002 29.847 3.963 1 96.99 79 VAL A O 1
ATOM 581 N N . ILE A 1 80 ? -1.918 30.455 4.967 1 96.02 80 ILE A N 1
ATOM 582 C CA . ILE A 1 80 ? -1.539 31.86 5.063 1 96.02 80 ILE A CA 1
ATOM 583 C C . ILE A 1 80 ? -0.291 32 5.932 1 96.02 80 ILE A C 1
ATOM 585 O O . ILE A 1 80 ? 0.637 32.733 5.583 1 96.02 80 ILE A O 1
ATOM 589 N N . CYS A 1 81 ? -0.294 31.307 7.022 1 95.03 81 CYS A N 1
ATOM 590 C CA . CYS A 1 81 ? 0.852 31.361 7.923 1 95.03 81 CYS A CA 1
ATOM 591 C C . CYS A 1 81 ? 2.112 30.852 7.233 1 95.03 81 CYS A C 1
ATOM 593 O O . CYS A 1 81 ? 3.18 31.454 7.358 1 95.03 81 CYS A O 1
ATOM 595 N N . LEU A 1 82 ? 2.009 29.775 6.521 1 96.48 82 LEU A N 1
ATOM 596 C CA . LEU A 1 82 ? 3.161 29.228 5.812 1 96.48 82 LEU A CA 1
ATOM 597 C C . LEU A 1 82 ? 3.667 30.208 4.759 1 96.48 82 LEU A C 1
ATOM 599 O O . LEU A 1 82 ? 4.876 30.402 4.615 1 96.48 82 LEU A O 1
ATOM 603 N N . GLU A 1 83 ? 2.777 30.778 4.048 1 95.5 83 GLU A N 1
ATOM 604 C CA . GLU A 1 83 ? 3.136 31.736 3.006 1 95.5 83 GLU A CA 1
ATOM 605 C C . GLU A 1 83 ? 3.878 32.935 3.591 1 95.5 83 GLU A C 1
ATOM 607 O O . GLU A 1 83 ? 4.844 33.422 3.001 1 95.5 83 GLU A O 1
ATOM 612 N N . LYS A 1 84 ? 3.377 33.405 4.709 1 94.03 84 LYS A N 1
ATOM 613 C CA . LYS A 1 84 ? 4.042 34.516 5.386 1 94.03 84 LYS A CA 1
ATOM 614 C C . LYS A 1 84 ? 5.479 34.156 5.751 1 94.03 84 LYS A C 1
ATOM 616 O O . LYS A 1 84 ? 6.396 34.952 5.541 1 94.03 84 LYS A O 1
ATOM 621 N N . LEU A 1 85 ? 5.612 33.003 6.243 1 94.5 85 LEU A N 1
ATOM 622 C CA . LEU A 1 85 ? 6.945 32.551 6.628 1 94.5 85 LEU A CA 1
ATOM 623 C C . LEU A 1 85 ? 7.832 32.368 5.401 1 94.5 85 LEU A C 1
ATOM 625 O O . LEU A 1 85 ? 9.022 32.689 5.437 1 94.5 85 LEU A O 1
ATOM 629 N N . GLU A 1 86 ? 7.318 31.896 4.337 1 94.4 86 GLU A N 1
ATOM 630 C CA . GLU A 1 86 ? 8.067 31.687 3.102 1 94.4 86 GLU A CA 1
ATOM 631 C C . GLU A 1 86 ? 8.531 33.014 2.507 1 94.4 86 GLU A C 1
ATOM 633 O O . GLU A 1 86 ? 9.591 33.083 1.882 1 94.4 86 GLU A O 1
ATOM 638 N N . ASN A 1 87 ? 7.744 33.959 2.689 1 93.57 87 ASN A N 1
ATOM 639 C CA . ASN A 1 87 ? 8.034 35.264 2.106 1 93.57 87 ASN A CA 1
ATOM 640 C C . ASN A 1 87 ? 8.958 36.085 3.001 1 93.57 87 ASN A C 1
ATOM 642 O O . ASN A 1 87 ? 9.413 37.161 2.609 1 93.57 87 ASN A O 1
ATOM 646 N N . ASP A 1 88 ? 9.133 35.669 4.209 1 92.25 88 ASP A N 1
ATOM 647 C CA . ASP A 1 88 ? 10.075 36.294 5.132 1 92.25 88 ASP A CA 1
ATOM 648 C C . ASP A 1 88 ? 11.439 35.61 5.072 1 92.25 88 ASP A C 1
ATOM 650 O O . ASP A 1 88 ? 11.606 34.501 5.586 1 92.25 88 ASP A O 1
ATOM 654 N N . LYS A 1 89 ? 12.397 36.235 4.493 1 89.94 89 LYS A N 1
ATOM 655 C CA . LYS A 1 89 ? 13.716 35.675 4.213 1 89.94 89 LYS A CA 1
ATOM 656 C C . LYS A 1 89 ? 14.454 35.333 5.504 1 89.94 89 LYS A C 1
ATOM 658 O O . LYS A 1 89 ? 15.47 34.636 5.479 1 89.94 89 LYS A O 1
ATOM 663 N N . SER A 1 90 ? 13.917 35.827 6.614 1 92.15 90 SER A N 1
ATOM 664 C CA . SER A 1 90 ? 14.562 35.533 7.889 1 92.15 90 SER A CA 1
ATOM 665 C C . SER A 1 90 ? 14.26 34.109 8.346 1 92.15 90 SER A C 1
ATOM 667 O O . SER A 1 90 ? 14.905 33.596 9.263 1 92.15 90 SER A O 1
ATOM 669 N N . PHE A 1 91 ? 13.321 33.489 7.701 1 94.46 91 PHE A N 1
ATOM 670 C CA . PHE A 1 91 ? 12.944 32.139 8.103 1 94.46 91 PHE A CA 1
ATOM 671 C C . PHE A 1 91 ? 13.356 31.123 7.044 1 94.46 91 PHE A C 1
ATOM 673 O O . PHE A 1 91 ? 13.16 31.351 5.849 1 94.46 91 PHE A O 1
ATOM 680 N N . ARG A 1 92 ? 13.91 29.993 7.527 1 96.45 92 ARG A N 1
ATOM 681 C CA . ARG A 1 92 ? 14.363 28.921 6.647 1 96.45 92 ARG A CA 1
ATOM 682 C C . ARG A 1 92 ? 13.721 27.591 7.028 1 96.45 92 ARG A C 1
ATOM 684 O O . ARG A 1 92 ? 13.812 26.615 6.28 1 96.45 92 ARG A O 1
ATOM 691 N N . GLY A 1 93 ? 13.074 27.552 8.18 1 97.01 93 GLY A N 1
ATOM 692 C CA . GLY A 1 93 ? 12.467 26.309 8.63 1 97.01 93 GLY A CA 1
ATOM 693 C C . GLY A 1 93 ? 11.31 26.523 9.587 1 97.01 93 GLY A C 1
ATOM 694 O O . GLY A 1 93 ? 11.173 27.598 10.175 1 97.01 93 GLY A O 1
ATOM 695 N N . VAL A 1 94 ? 10.486 25.57 9.685 1 97.55 94 VAL A N 1
ATOM 696 C CA . VAL A 1 94 ? 9.315 25.584 10.556 1 97.55 94 VAL A CA 1
ATOM 697 C C . VAL A 1 94 ? 9.211 24.256 11.303 1 97.55 94 VAL A C 1
ATOM 699 O O . VAL A 1 94 ? 9.398 23.189 10.714 1 97.55 94 VAL A O 1
ATOM 702 N N . VAL A 1 95 ? 9.025 24.306 12.587 1 97.91 95 VAL A N 1
ATOM 703 C CA . VAL A 1 95 ? 8.622 23.148 13.379 1 97.91 95 VAL A CA 1
ATOM 704 C C . VAL A 1 95 ? 7.115 23.186 13.621 1 97.91 95 VAL A C 1
ATOM 706 O O . VAL A 1 95 ? 6.593 24.155 14.178 1 97.91 95 VAL A O 1
ATOM 709 N N . LEU A 1 96 ? 6.451 22.204 13.112 1 98.04 96 LEU A N 1
ATOM 710 C CA . LEU A 1 96 ? 5.008 22.081 13.29 1 98.04 96 LEU A CA 1
ATOM 711 C C . LEU A 1 96 ? 4.683 21.25 14.527 1 98.04 96 LEU A C 1
ATOM 713 O O . LEU A 1 96 ? 5.204 20.144 14.692 1 98.04 96 LEU A O 1
ATOM 717 N N . THR A 1 97 ? 3.857 21.791 15.417 1 98.16 97 THR A N 1
ATOM 718 C CA . THR A 1 97 ? 3.455 21.058 16.612 1 98.16 97 THR A CA 1
ATOM 719 C C . THR A 1 97 ? 2.049 21.461 17.047 1 98.16 97 THR A C 1
ATOM 721 O O . THR A 1 97 ? 1.38 22.236 16.361 1 98.16 97 THR A O 1
ATOM 724 N N . SER A 1 98 ? 1.559 20.782 18.114 1 98.18 98 SER A N 1
ATOM 725 C CA . SER A 1 98 ? 0.195 21.037 18.567 1 98.18 98 SER A CA 1
ATOM 726 C C . SER A 1 98 ? 0.184 21.708 19.936 1 98.18 98 SER A C 1
ATOM 728 O O . SER A 1 98 ? 0.978 21.358 20.811 1 98.18 98 SER A O 1
ATOM 730 N N . ASP A 1 99 ? -0.717 22.632 20.102 1 96.47 99 ASP A N 1
ATOM 731 C CA . ASP A 1 99 ? -0.97 23.235 21.407 1 96.47 99 ASP A CA 1
ATOM 732 C C . ASP A 1 99 ? -2.171 22.584 22.089 1 96.47 99 ASP A C 1
ATOM 734 O O . ASP A 1 99 ? -2.617 23.042 23.143 1 96.47 99 ASP A O 1
ATOM 738 N N . CYS A 1 100 ? -2.763 21.551 21.463 1 96.05 100 CYS A N 1
ATOM 739 C CA . CYS A 1 100 ? -3.838 20.764 22.056 1 96.05 100 CYS A CA 1
ATOM 740 C C . CYS A 1 100 ? -3.291 19.506 22.72 1 96.05 100 CYS A C 1
ATOM 742 O O . CYS A 1 100 ? -2.624 18.697 22.073 1 96.05 100 CYS A O 1
ATOM 744 N N . PRO A 1 101 ? -3.574 19.353 23.962 1 94.03 101 PRO A N 1
ATOM 745 C CA . PRO A 1 101 ? -3.015 18.202 24.676 1 94.03 101 PRO A CA 1
ATOM 746 C C . PRO A 1 101 ? -3.479 16.867 24.099 1 94.03 101 PRO A C 1
ATOM 748 O O . PRO A 1 101 ? -4.673 16.678 23.854 1 94.03 101 PRO A O 1
ATOM 751 N N . GLY A 1 102 ? -2.522 16.022 23.801 1 96.63 102 GLY A N 1
ATOM 752 C CA . GLY A 1 102 ? -2.798 14.63 23.481 1 96.63 102 GLY A CA 1
ATOM 753 C C . GLY A 1 102 ? -3.203 14.42 22.034 1 96.63 102 GLY A C 1
ATOM 754 O O . GLY A 1 102 ? -3.418 13.285 21.603 1 96.63 102 GLY A O 1
ATOM 755 N N . VAL A 1 103 ? -3.363 15.5 21.344 1 97.83 103 VAL A N 1
ATOM 756 C CA . VAL A 1 103 ? -3.78 15.37 19.952 1 97.83 103 VAL A CA 1
ATOM 757 C C . VAL A 1 103 ? -2.947 16.299 19.073 1 97.83 103 VAL A C 1
ATOM 759 O O . VAL A 1 103 ? -2.819 17.491 19.365 1 97.83 103 VAL A O 1
ATOM 762 N N . PHE A 1 104 ? -2.304 15.774 18.146 1 98.53 104 PHE A N 1
ATOM 763 C CA . PHE A 1 104 ? -1.678 16.594 17.116 1 98.53 104 PHE A CA 1
ATOM 764 C C . PHE A 1 104 ? -2.726 17.16 16.164 1 98.53 104 PHE A C 1
ATOM 766 O O . PHE A 1 104 ? -2.862 18.379 16.037 1 98.53 104 PHE A O 1
ATOM 773 N N . SER A 1 105 ? -3.541 16.287 15.531 1 98.22 105 SER A N 1
ATOM 774 C CA . SER A 1 105 ? -4.716 16.63 14.736 1 98.22 105 SER A CA 1
ATOM 775 C C . SER A 1 105 ? -5.584 15.404 14.476 1 98.22 105 SER A C 1
ATOM 777 O O . SER A 1 105 ? -5.071 14.329 14.156 1 98.22 105 SER A O 1
ATOM 779 N N . ALA A 1 106 ? -6.892 15.616 14.548 1 95.65 106 ALA A N 1
ATOM 780 C CA . ALA A 1 106 ? -7.834 14.528 14.3 1 95.65 106 ALA A CA 1
ATOM 781 C C . ALA A 1 106 ? -8.161 14.415 12.813 1 95.65 106 ALA A C 1
ATOM 783 O O . ALA A 1 106 ? -8.985 13.588 12.414 1 95.65 106 ALA A O 1
ATOM 784 N N . GLY A 1 107 ? -7.576 15.302 12.08 1 96.05 107 GLY A N 1
ATOM 785 C CA . GLY A 1 107 ? -7.745 15.187 10.64 1 96.05 107 GLY A CA 1
ATOM 786 C C . GLY A 1 107 ? -8.87 16.051 10.101 1 96.05 107 GLY A C 1
ATOM 787 O O . GLY A 1 107 ? -9.14 17.13 10.632 1 96.05 107 GLY A O 1
ATOM 788 N N . LEU A 1 108 ? -9.502 15.65 8.999 1 95.25 108 LEU A N 1
ATOM 789 C CA . LEU A 1 108 ? -10.509 16.429 8.287 1 95.25 108 LEU A CA 1
ATOM 790 C C . LEU A 1 108 ? -11.738 16.657 9.16 1 95.25 108 LEU A C 1
ATOM 792 O O . LEU A 1 108 ? -12.154 15.763 9.9 1 95.25 108 LEU A O 1
ATOM 796 N N . ASP A 1 109 ? -12.298 17.824 9.051 1 95.34 109 ASP A N 1
ATOM 797 C CA . ASP A 1 109 ? -13.516 18.171 9.776 1 95.34 109 ASP A CA 1
ATOM 798 C C . ASP A 1 109 ? -14.748 17.582 9.092 1 95.34 109 ASP A C 1
ATOM 800 O O . ASP A 1 109 ? -15.165 18.058 8.035 1 95.34 109 ASP A O 1
ATOM 804 N N . LEU A 1 110 ? -15.316 16.63 9.709 1 91.81 110 LEU A N 1
ATOM 805 C CA . LEU A 1 110 ? -16.44 15.918 9.112 1 91.81 110 LEU A CA 1
ATOM 806 C C . LEU A 1 110 ? -17.641 16.843 8.942 1 91.81 110 LEU A C 1
ATOM 808 O O . LEU A 1 110 ? -18.503 16.598 8.095 1 91.81 110 LEU A O 1
ATOM 812 N N . THR A 1 111 ? -17.713 17.884 9.791 1 93.95 111 THR A N 1
ATOM 813 C CA . THR A 1 111 ? -18.827 18.817 9.667 1 93.95 111 THR A CA 1
ATOM 814 C C . THR A 1 111 ? -18.731 19.605 8.364 1 93.95 111 THR A C 1
ATOM 816 O O . THR A 1 111 ? -19.72 20.18 7.905 1 93.95 111 THR A O 1
ATOM 819 N N . GLU A 1 112 ? -17.556 19.701 7.759 1 96.16 112 GLU A N 1
ATOM 820 C CA . GLU A 1 112 ? -17.366 20.324 6.453 1 96.16 112 GLU A CA 1
ATOM 821 C C . GLU A 1 112 ? -17.849 19.41 5.33 1 96.16 112 GLU A C 1
ATOM 823 O O . GLU A 1 112 ? -18.045 19.859 4.198 1 96.16 112 GLU A O 1
ATOM 828 N N . MET A 1 113 ? -18.017 18.134 5.652 1 94.39 113 MET A N 1
ATOM 829 C CA . MET A 1 113 ? -18.29 17.131 4.626 1 94.39 113 MET A CA 1
ATOM 830 C C . MET A 1 113 ? -19.7 16.57 4.775 1 94.39 113 MET A C 1
ATOM 832 O O . MET A 1 113 ? -20.077 15.633 4.07 1 94.39 113 MET A O 1
ATOM 836 N N . CYS A 1 114 ? -20.47 17.015 5.728 1 94.48 114 CYS A N 1
ATOM 837 C CA . CYS A 1 114 ? -21.798 16.472 5.995 1 94.48 114 CYS A CA 1
ATOM 838 C C . CYS A 1 114 ? -22.854 17.57 5.955 1 94.48 114 CYS A C 1
ATOM 840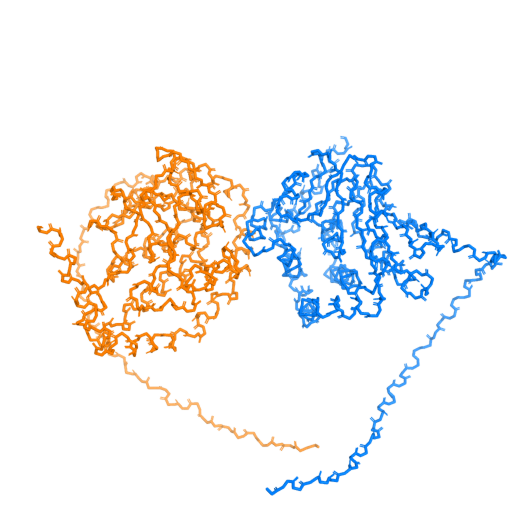 O O . CYS A 1 114 ? -22.709 18.601 6.614 1 94.48 114 CYS A O 1
ATOM 842 N N . GLY A 1 115 ? -23.872 17.347 5.24 1 94.99 115 GLY A N 1
ATOM 843 C CA . GLY A 1 115 ? -25.037 18.218 5.237 1 94.99 115 GLY A CA 1
ATOM 844 C C . GLY A 1 115 ? -24.781 19.554 4.566 1 94.99 115 GLY A C 1
ATOM 845 O O . GLY A 1 115 ? -25.437 20.549 4.881 1 94.99 115 GLY A O 1
ATOM 846 N N . LYS A 1 116 ? -23.811 19.671 3.715 1 96.85 116 LYS A N 1
ATOM 847 C CA . LYS A 1 116 ? -23.481 20.9 2.998 1 96.85 116 LYS A CA 1
ATOM 848 C C . LYS A 1 116 ? -23.77 20.76 1.506 1 96.85 116 LYS A C 1
ATOM 850 O O . LYS A 1 116 ? -24.21 19.703 1.05 1 96.85 116 LYS A O 1
ATOM 855 N N . SER A 1 117 ? -23.636 21.816 0.787 1 97.04 117 SER A N 1
ATOM 856 C CA . SER A 1 117 ? -23.878 21.814 -0.653 1 97.04 117 SER A CA 1
ATOM 857 C C . SER A 1 117 ? -22.679 21.256 -1.413 1 97.04 117 SER A C 1
ATOM 859 O O . SER A 1 117 ? -21.548 21.312 -0.927 1 97.04 117 SER A O 1
ATOM 861 N N . PRO A 1 118 ? -22.89 20.728 -2.6 1 97.14 118 PRO A N 1
ATOM 862 C CA . PRO A 1 118 ? -21.774 20.286 -3.439 1 97.14 118 PRO A CA 1
ATOM 863 C C . PRO A 1 118 ? -20.729 21.379 -3.654 1 97.14 118 PRO A C 1
ATOM 865 O O . PRO A 1 118 ? -19.529 21.091 -3.692 1 97.14 118 PRO A O 1
ATOM 868 N N . ALA A 1 119 ? -21.175 22.597 -3.776 1 97.84 119 ALA A N 1
ATOM 869 C CA . ALA A 1 119 ? -20.243 23.708 -3.951 1 97.84 119 ALA A CA 1
ATOM 870 C C . ALA A 1 119 ? -19.336 23.861 -2.734 1 97.84 119 ALA A C 1
ATOM 872 O O . ALA A 1 119 ? -18.142 24.137 -2.873 1 97.84 119 ALA A O 1
ATOM 873 N N . HIS A 1 120 ? -19.92 23.701 -1.619 1 98.22 120 HIS A N 1
ATOM 874 C CA . HIS A 1 120 ? -19.127 23.772 -0.396 1 98.22 120 HIS A CA 1
ATOM 875 C C . HIS A 1 120 ? -18.121 22.628 -0.325 1 98.22 120 HIS A C 1
ATOM 877 O O . HIS A 1 120 ? -16.964 22.835 0.048 1 98.22 120 HIS A O 1
ATOM 883 N N . TYR A 1 121 ? -18.556 21.41 -0.702 1 98.04 121 TYR A N 1
ATOM 884 C CA . TYR A 1 121 ? -17.657 20.261 -0.714 1 98.04 121 TYR A CA 1
ATOM 885 C C . TYR A 1 121 ? -16.457 20.518 -1.618 1 98.04 121 TYR A C 1
ATOM 887 O O . TYR A 1 121 ? -15.323 20.19 -1.261 1 98.04 121 TYR A O 1
ATOM 895 N N . ALA A 1 122 ? -16.736 21.064 -2.74 1 98.36 122 ALA A N 1
ATOM 896 C CA . ALA A 1 122 ? -15.671 21.358 -3.696 1 98.36 122 ALA A CA 1
ATOM 897 C C . ALA A 1 122 ? -14.676 22.359 -3.117 1 98.36 122 ALA A C 1
ATOM 899 O O . ALA A 1 122 ? -13.462 22.167 -3.22 1 98.36 122 ALA A O 1
ATOM 900 N N . GLU A 1 123 ? -15.17 23.415 -2.543 1 98.27 123 GLU A N 1
ATOM 901 C CA . GLU A 1 123 ? -14.324 24.44 -1.94 1 98.27 123 GLU A CA 1
ATOM 902 C C . GLU A 1 123 ? -13.463 23.858 -0.822 1 98.27 123 GLU A C 1
ATOM 904 O O . GLU A 1 123 ? -12.265 24.139 -0.744 1 98.27 123 GLU A O 1
ATOM 909 N N . TYR A 1 124 ? -14.11 23.083 -0.008 1 98.33 124 TYR A N 1
ATOM 910 C CA . TYR A 1 124 ? -13.402 22.456 1.103 1 98.33 124 TYR A CA 1
ATOM 911 C C . TYR A 1 124 ? -12.285 21.551 0.597 1 98.33 124 TYR A C 1
ATOM 913 O O . TYR A 1 124 ? -11.157 21.611 1.091 1 98.33 124 TYR A O 1
ATOM 921 N N . TRP A 1 125 ? -12.584 20.772 -0.399 1 98.29 125 TRP A N 1
ATOM 922 C CA . TRP A 1 125 ? -11.611 19.818 -0.921 1 98.29 125 TRP A CA 1
ATOM 923 C C . TRP A 1 125 ? -10.452 20.538 -1.601 1 98.29 125 TRP A C 1
ATOM 925 O O . TRP A 1 125 ? -9.297 20.123 -1.481 1 98.29 125 TRP A O 1
ATOM 935 N N . LYS A 1 126 ? -10.707 21.61 -2.253 1 98.39 126 LYS A N 1
ATOM 936 C CA . LYS A 1 126 ? -9.656 22.428 -2.851 1 98.39 126 LYS A CA 1
ATOM 937 C C . LYS A 1 126 ? -8.733 23.004 -1.782 1 98.39 126 LYS A C 1
ATOM 939 O O . LYS A 1 126 ? -7.522 23.107 -1.989 1 98.39 126 LYS A O 1
ATOM 944 N N . ALA A 1 127 ? -9.354 23.372 -0.708 1 98.36 127 ALA A N 1
ATOM 945 C CA . ALA A 1 127 ? -8.555 23.907 0.391 1 98.36 127 ALA A CA 1
ATOM 946 C C . ALA A 1 127 ? -7.625 22.84 0.963 1 98.36 127 ALA A C 1
ATOM 948 O O . ALA A 1 127 ? -6.475 23.128 1.304 1 98.36 127 ALA A O 1
ATOM 949 N N . VAL A 1 128 ? -8.111 21.609 1.077 1 98.35 128 VAL A N 1
ATOM 950 C CA . VAL A 1 128 ? -7.287 20.501 1.55 1 98.35 128 VAL A CA 1
ATOM 951 C C . VAL A 1 128 ? -6.132 20.265 0.58 1 98.35 128 VAL A C 1
ATOM 953 O O . VAL A 1 128 ? -4.983 20.108 0.999 1 98.35 128 VAL A O 1
ATOM 956 N N . GLN A 1 129 ? -6.44 20.289 -0.704 1 98.5 129 GLN A N 1
ATOM 957 C CA . GLN A 1 129 ? -5.415 20.11 -1.727 1 98.5 129 GLN A CA 1
ATOM 958 C C . GLN A 1 129 ? -4.373 21.223 -1.663 1 98.5 129 GLN A C 1
ATOM 960 O O . GLN A 1 129 ? -3.175 20.968 -1.802 1 98.5 129 GLN A O 1
ATOM 965 N N . GLU A 1 130 ? -4.861 22.414 -1.459 1 98.12 130 GLU A N 1
ATOM 966 C CA . GLU A 1 130 ? -3.961 23.562 -1.4 1 98.12 130 GLU A CA 1
ATOM 967 C C . GLU A 1 130 ? -2.994 23.445 -0.226 1 98.12 130 GLU A C 1
ATOM 969 O O . GLU A 1 130 ? -1.8 23.719 -0.368 1 98.12 130 GLU A O 1
ATOM 974 N N . LEU A 1 131 ? -3.533 23.089 0.849 1 98.32 131 LEU A N 1
ATOM 975 C CA . LEU A 1 131 ? -2.663 22.883 2.001 1 98.32 131 LEU A CA 1
ATOM 976 C C . LEU A 1 131 ? -1.572 21.865 1.683 1 98.32 131 LEU A C 1
ATOM 978 O O . LEU A 1 131 ? -0.393 22.11 1.946 1 98.32 131 LEU A O 1
ATOM 982 N N . TRP A 1 132 ? -1.931 20.734 1.17 1 98.45 132 TRP A N 1
ATOM 983 C CA . TRP A 1 132 ? -0.978 19.678 0.845 1 98.45 132 TRP A CA 1
ATOM 984 C C . TRP A 1 132 ? 0.08 20.181 -0.131 1 98.45 132 TRP A C 1
ATOM 986 O O . TRP A 1 132 ? 1.278 19.979 0.083 1 98.45 132 TRP A O 1
ATOM 996 N N . LEU A 1 133 ? -0.334 20.853 -1.171 1 98.58 133 LEU A N 1
ATOM 997 C CA . LEU A 1 133 ? 0.577 21.329 -2.206 1 98.58 133 LEU A CA 1
ATOM 998 C C . LEU A 1 133 ? 1.578 22.326 -1.632 1 98.58 133 LEU A C 1
ATOM 1000 O O . LEU A 1 133 ? 2.778 22.231 -1.899 1 98.58 133 LEU A O 1
ATOM 1004 N N . GLN A 1 134 ? 1.076 23.277 -0.808 1 98.35 134 GLN A N 1
ATOM 1005 C CA . GLN A 1 134 ? 1.93 24.327 -0.262 1 98.35 134 GLN A CA 1
ATOM 1006 C C . GLN A 1 134 ? 2.94 23.754 0.728 1 98.35 134 GLN A C 1
ATOM 1008 O O . GLN A 1 134 ? 4.118 24.113 0.699 1 98.35 134 GLN A O 1
ATOM 1013 N N . PHE A 1 135 ? 2.497 22.864 1.537 1 98.64 135 PHE A N 1
ATOM 1014 C CA . PHE A 1 135 ? 3.399 22.256 2.508 1 98.64 135 PHE A CA 1
ATOM 1015 C C . PHE A 1 135 ? 4.388 21.323 1.818 1 98.64 135 PHE A C 1
ATOM 1017 O O . PHE A 1 135 ? 5.589 21.376 2.087 1 98.64 135 PHE A O 1
ATOM 1024 N N . TYR A 1 136 ? 3.942 20.459 0.926 1 98.67 136 TYR A N 1
ATOM 1025 C CA . TYR A 1 136 ? 4.742 19.428 0.274 1 98.67 136 TYR A CA 1
ATOM 1026 C C . TYR A 1 136 ? 5.837 20.05 -0.584 1 98.67 136 TYR A C 1
ATOM 1028 O O . TYR A 1 136 ? 6.94 19.507 -0.682 1 98.67 136 TYR A O 1
ATOM 1036 N N . GLN A 1 137 ? 5.553 21.218 -1.148 1 98.28 137 GLN A N 1
ATOM 1037 C CA . GLN A 1 137 ? 6.487 21.844 -2.078 1 98.28 137 GLN A CA 1
ATOM 1038 C C . GLN A 1 137 ? 7.212 23.017 -1.424 1 98.28 137 GLN A C 1
ATOM 1040 O O . GLN A 1 137 ? 7.937 23.756 -2.093 1 98.28 137 GLN A O 1
ATOM 1045 N N . SER A 1 138 ? 6.987 23.211 -0.186 1 98.24 138 SER A N 1
ATOM 1046 C CA . SER A 1 138 ? 7.546 24.375 0.494 1 98.24 138 SER A CA 1
ATOM 1047 C C . SER A 1 138 ? 9.067 24.404 0.379 1 98.24 138 SER A C 1
ATOM 1049 O O . SER A 1 138 ? 9.723 23.367 0.496 1 98.24 138 SER A O 1
ATOM 1051 N N . ASN A 1 139 ? 9.602 25.578 0.23 1 96.98 139 ASN A N 1
ATOM 1052 C CA . ASN A 1 139 ? 11.05 25.756 0.236 1 96.98 139 ASN A CA 1
ATOM 1053 C C . ASN A 1 139 ? 11.616 25.704 1.652 1 96.98 139 ASN A C 1
ATOM 1055 O O . ASN A 1 139 ? 12.826 25.563 1.837 1 96.98 139 ASN A O 1
ATOM 1059 N N . LEU A 1 140 ? 10.775 25.89 2.598 1 97.64 140 LEU A N 1
ATOM 1060 C CA . LEU A 1 140 ? 11.206 25.827 3.991 1 97.64 140 LEU A CA 1
ATOM 1061 C C . LEU A 1 140 ? 11.465 24.386 4.416 1 97.64 140 LEU A C 1
ATOM 1063 O O . LEU A 1 140 ? 10.879 23.455 3.859 1 97.64 140 LEU A O 1
ATOM 1067 N N . VAL A 1 141 ? 12.388 24.233 5.36 1 98.13 141 VAL A N 1
ATOM 1068 C CA . VAL A 1 141 ? 12.507 22.948 6.041 1 98.13 141 VAL A CA 1
ATOM 1069 C C . VAL A 1 141 ? 11.339 22.766 7.008 1 98.13 141 VAL A C 1
ATOM 1071 O O . VAL A 1 141 ? 11.107 23.61 7.876 1 98.13 141 VAL A O 1
ATOM 1074 N N . LEU A 1 142 ? 10.603 21.732 6.819 1 98.48 142 LEU A N 1
ATOM 1075 C CA . LEU A 1 142 ? 9.467 21.459 7.692 1 98.48 142 LEU A CA 1
ATOM 1076 C C . LEU A 1 142 ? 9.729 20.231 8.557 1 98.48 142 LEU A C 1
ATOM 1078 O O . LEU A 1 142 ? 10.02 19.151 8.038 1 98.48 142 LEU A O 1
ATOM 1082 N N . VAL A 1 143 ? 9.657 20.392 9.842 1 98.62 143 VAL A N 1
ATOM 1083 C CA . VAL A 1 143 ? 9.807 19.294 10.792 1 98.62 143 VAL A CA 1
ATOM 1084 C C . VAL A 1 143 ? 8.563 19.197 11.672 1 98.62 143 VAL A C 1
ATOM 1086 O O . VAL A 1 143 ? 8.088 20.206 12.199 1 98.62 143 VAL A O 1
ATOM 1089 N N . SER A 1 144 ? 8.011 18.005 11.766 1 98.74 144 SER A N 1
ATOM 1090 C CA . SER A 1 144 ? 6.851 17.848 12.638 1 98.74 144 SER A CA 1
ATOM 1091 C C . SER A 1 144 ? 7.252 17.282 13.996 1 98.74 144 SER A C 1
ATOM 1093 O O . SER A 1 144 ? 7.973 16.285 14.07 1 98.74 144 SER A O 1
ATOM 1095 N N . ALA A 1 145 ? 6.916 17.963 15.009 1 98.7 145 ALA A N 1
ATOM 1096 C CA . ALA A 1 145 ? 6.955 17.5 16.394 1 98.7 145 ALA A CA 1
ATOM 1097 C C . ALA A 1 145 ? 5.589 16.989 16.84 1 98.7 145 ALA A C 1
ATOM 1099 O O . ALA A 1 145 ? 4.744 17.768 17.289 1 98.7 145 ALA A O 1
ATOM 1100 N N . ILE A 1 146 ? 5.419 15.684 16.698 1 98.86 146 ILE A N 1
ATOM 1101 C CA . ILE A 1 146 ? 4.101 15.079 16.862 1 98.86 146 ILE A CA 1
ATOM 1102 C C . ILE A 1 146 ? 3.887 14.696 18.324 1 98.86 146 ILE A C 1
ATOM 1104 O O . ILE A 1 146 ? 4.254 13.597 18.745 1 98.86 146 ILE A O 1
ATOM 1108 N N . ASN A 1 147 ? 3.205 15.517 19.046 1 98.51 147 ASN A N 1
ATOM 1109 C CA . ASN A 1 147 ? 3.022 15.384 20.487 1 98.51 147 ASN A CA 1
ATOM 1110 C C . ASN A 1 147 ? 1.613 14.911 20.833 1 98.51 147 ASN A C 1
ATOM 1112 O O . ASN A 1 147 ? 1.035 15.347 21.83 1 98.51 147 ASN A O 1
ATOM 1116 N N . GLY A 1 148 ? 0.991 14.102 19.966 1 98.52 148 GLY A N 1
ATOM 1117 C CA . GLY A 1 148 ? -0.351 13.583 20.175 1 98.52 148 GLY A CA 1
ATOM 1118 C C . GLY A 1 148 ? -0.811 12.654 19.067 1 98.52 148 GLY A C 1
ATOM 1119 O O . GLY A 1 148 ? -0.054 12.366 18.137 1 98.52 148 GLY A O 1
ATOM 1120 N N . ALA A 1 149 ? -2.086 12.192 19.225 1 98.52 149 ALA A N 1
ATOM 1121 C CA . ALA A 1 149 ? -2.707 11.347 18.209 1 98.52 149 ALA A CA 1
ATOM 1122 C C . ALA A 1 149 ? -2.757 12.06 16.86 1 98.52 149 ALA A C 1
ATOM 1124 O O . ALA A 1 149 ? -3.034 13.26 16.795 1 98.52 149 ALA A O 1
ATOM 1125 N N . CYS A 1 150 ? -2.496 11.32 15.808 1 98.41 150 CYS A N 1
ATOM 1126 C CA . CYS A 1 150 ? -2.29 11.936 14.502 1 98.41 150 CYS A CA 1
ATOM 1127 C C . CYS A 1 150 ? -2.898 11.083 13.395 1 98.41 150 CYS A C 1
ATOM 1129 O O . CYS A 1 150 ? -2.191 10.64 12.488 1 98.41 150 CYS A O 1
ATOM 1131 N N . PRO A 1 151 ? -4.179 10.874 13.365 1 97.3 151 PRO A N 1
ATOM 1132 C CA . PRO A 1 151 ? -4.836 10.064 12.337 1 97.3 151 PRO A CA 1
ATOM 1133 C C . PRO A 1 151 ? -5.196 10.87 11.091 1 97.3 151 PRO A C 1
ATOM 1135 O O . PRO A 1 151 ? -5.311 12.097 11.158 1 97.3 151 PRO A O 1
ATOM 1138 N N . ALA A 1 152 ? -5.376 10.231 10.009 1 96.05 152 ALA A N 1
ATOM 1139 C CA . ALA A 1 152 ? -5.986 10.715 8.773 1 96.05 152 ALA A CA 1
ATOM 1140 C C . ALA A 1 152 ? -5.339 12.019 8.316 1 96.05 152 ALA A C 1
ATOM 1142 O O . ALA A 1 152 ? -4.116 12.096 8.174 1 96.05 152 AL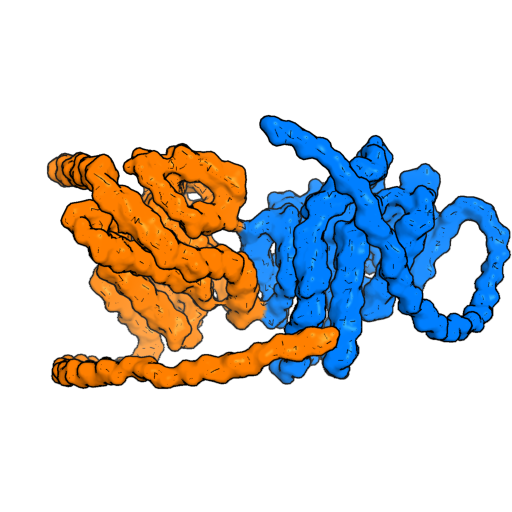A A O 1
ATOM 1143 N N . GLY A 1 153 ? -6.129 13.094 8.28 1 96.77 153 GLY A N 1
ATOM 1144 C CA . GLY A 1 153 ? -5.623 14.368 7.795 1 96.77 153 GLY A CA 1
ATOM 1145 C C . GLY A 1 153 ? -4.449 14.89 8.6 1 96.77 153 GLY A C 1
ATOM 1146 O O . GLY A 1 153 ? -3.576 15.576 8.063 1 96.77 153 GLY A O 1
ATOM 1147 N N . GLY A 1 154 ? -4.455 14.594 9.861 1 97.96 154 GLY A N 1
ATOM 1148 C CA . GLY A 1 154 ? -3.287 14.941 10.654 1 97.96 154 GLY A CA 1
ATOM 1149 C C . GLY A 1 154 ? -2.015 14.273 10.166 1 97.96 154 GLY A C 1
ATOM 1150 O O . GLY A 1 154 ? -0.974 14.923 10.043 1 97.96 154 GLY A O 1
ATOM 1151 N N . CYS A 1 155 ? -2.154 12.997 9.911 1 98.55 155 CYS A N 1
ATOM 1152 C CA . CYS A 1 155 ? -1.031 12.239 9.371 1 98.55 155 CYS A CA 1
ATOM 1153 C C . CYS A 1 155 ? -0.596 12.797 8.021 1 98.55 155 CYS A C 1
ATOM 1155 O O . CYS A 1 155 ? 0.6 12.947 7.763 1 98.55 155 CYS A O 1
ATOM 1157 N N . LEU A 1 156 ? -1.532 13.091 7.16 1 97.74 156 LEU A N 1
ATOM 1158 C CA . LEU A 1 156 ? -1.221 13.645 5.847 1 97.74 156 LEU A CA 1
ATOM 1159 C C . LEU A 1 156 ? -0.343 14.885 5.975 1 97.74 156 LEU A C 1
ATOM 1161 O O . LEU A 1 156 ? 0.623 15.047 5.225 1 97.74 156 LEU A O 1
ATOM 1165 N N . MET A 1 157 ? -0.655 15.734 6.897 1 97.99 157 MET A N 1
ATOM 1166 C CA . MET A 1 157 ? 0.116 16.956 7.112 1 97.99 157 MET A CA 1
ATOM 1167 C C . MET A 1 157 ? 1.562 16.63 7.471 1 97.99 157 MET A C 1
ATOM 1169 O O . MET A 1 157 ? 2.492 17.224 6.921 1 97.99 157 MET A O 1
ATOM 1173 N N . THR A 1 158 ? 1.727 15.65 8.304 1 98.68 158 THR A N 1
ATOM 1174 C CA . THR A 1 158 ? 3.076 15.307 8.74 1 98.68 158 THR A CA 1
ATOM 1175 C C . THR A 1 158 ? 3.862 14.657 7.605 1 98.68 158 THR A C 1
ATOM 1177 O O . THR A 1 158 ? 5.082 14.811 7.52 1 98.68 158 THR A O 1
ATOM 1180 N N . LEU A 1 159 ? 3.172 13.965 6.706 1 98.57 159 LEU A N 1
ATOM 1181 C CA . LEU A 1 159 ? 3.827 13.306 5.582 1 98.57 159 LEU A CA 1
ATOM 1182 C C . LEU A 1 159 ? 4.387 14.332 4.602 1 98.57 159 LEU A C 1
ATOM 1184 O O . LEU A 1 159 ? 5.23 14.002 3.765 1 98.57 159 LEU A O 1
ATOM 1188 N N . THR A 1 160 ? 3.955 15.561 4.67 1 98.51 160 THR A N 1
ATOM 1189 C CA . THR A 1 160 ? 4.495 16.611 3.814 1 98.51 160 THR A CA 1
ATOM 1190 C C . THR A 1 160 ? 5.805 17.151 4.381 1 98.51 160 THR A C 1
ATOM 1192 O O . THR A 1 160 ? 6.531 17.877 3.698 1 98.51 160 THR A O 1
ATOM 1195 N N . CYS A 1 161 ? 6.135 16.797 5.574 1 98.71 161 CYS A N 1
ATOM 1196 C CA . CYS A 1 161 ? 7.301 17.35 6.253 1 98.71 161 CYS A CA 1
ATOM 1197 C C . CYS A 1 161 ? 8.566 16.593 5.868 1 98.71 161 CYS A C 1
ATOM 1199 O O . CYS A 1 161 ? 8.494 15.479 5.346 1 98.71 161 CYS A O 1
ATOM 1201 N N . ASP A 1 162 ? 9.685 17.219 6.154 1 98.53 162 ASP A N 1
ATOM 1202 C CA . ASP A 1 162 ? 10.985 16.66 5.797 1 98.53 162 ASP A CA 1
ATOM 1203 C C . ASP A 1 162 ? 11.477 15.688 6.866 1 98.53 162 ASP A C 1
ATOM 1205 O O . ASP A 1 162 ? 12.331 14.84 6.597 1 98.53 162 ASP A O 1
ATOM 1209 N N . TYR A 1 163 ? 11.003 15.827 8.032 1 98.65 163 TYR A N 1
ATOM 1210 C CA . TYR A 1 163 ? 11.417 15.038 9.186 1 98.65 163 TYR A CA 1
ATOM 1211 C C . TYR A 1 163 ? 10.309 14.976 10.231 1 98.65 163 TYR A C 1
ATOM 1213 O O . TYR A 1 163 ? 9.591 15.956 10.442 1 98.65 163 TYR A O 1
ATOM 1221 N N . ARG A 1 164 ? 10.119 13.809 10.875 1 98.87 164 ARG A N 1
ATOM 1222 C CA . ARG A 1 164 ? 9 13.597 11.788 1 98.87 164 ARG A CA 1
ATOM 1223 C C . ARG A 1 164 ? 9.475 12.994 13.105 1 98.87 164 ARG A C 1
ATOM 1225 O O . ARG A 1 164 ? 10.09 11.926 13.119 1 98.87 164 ARG A O 1
ATOM 1232 N N . VAL A 1 165 ? 9.189 13.681 14.201 1 98.9 165 VAL A N 1
ATOM 1233 C CA . VAL A 1 165 ? 9.49 13.206 15.547 1 98.9 165 VAL A CA 1
ATOM 1234 C C . VAL A 1 165 ? 8.191 12.911 16.294 1 98.9 165 VAL A C 1
ATOM 1236 O O . VAL A 1 165 ? 7.325 13.781 16.415 1 98.9 165 VAL A O 1
ATOM 1239 N N . LEU A 1 166 ? 8.018 11.682 16.754 1 98.9 166 LEU A N 1
ATOM 1240 C CA . LEU A 1 166 ? 6.789 11.268 17.422 1 98.9 166 LEU A CA 1
ATOM 1241 C C . LEU A 1 166 ? 7.04 10.999 18.902 1 98.9 166 LEU A C 1
ATOM 1243 O O . LEU A 1 166 ? 8.051 10.394 19.266 1 98.9 166 LEU A O 1
ATOM 1247 N N . ALA A 1 167 ? 6.125 11.405 19.751 1 98.83 167 ALA A N 1
ATOM 1248 C CA . ALA A 1 167 ? 6.184 11.116 21.182 1 98.83 167 ALA A CA 1
ATOM 1249 C C . ALA A 1 167 ? 5.982 9.628 21.449 1 98.83 167 ALA A C 1
ATOM 1251 O O . ALA A 1 167 ? 5.104 8.998 20.855 1 98.83 167 ALA A O 1
ATOM 1252 N N . ASP A 1 168 ? 6.751 9.097 22.346 1 98.51 168 ASP A N 1
ATOM 1253 C CA . ASP A 1 168 ? 6.631 7.7 22.753 1 98.51 168 ASP A CA 1
ATOM 1254 C C . ASP A 1 168 ? 5.474 7.511 23.732 1 98.51 168 ASP A C 1
ATOM 1256 O O . ASP A 1 168 ? 5.692 7.342 24.933 1 98.51 168 ASP A O 1
ATOM 1260 N N . ASN A 1 169 ? 4.297 7.578 23.287 1 98.06 169 ASN A N 1
ATOM 1261 C CA . ASN A 1 169 ? 3.029 7.346 23.971 1 98.06 169 ASN A CA 1
ATOM 1262 C C . ASN A 1 169 ? 2.116 6.43 23.162 1 98.06 169 ASN A C 1
ATOM 1264 O O . ASN A 1 169 ? 1.74 6.758 22.036 1 98.06 169 ASN A O 1
ATOM 1268 N N . PRO A 1 170 ? 1.755 5.29 23.699 1 96.29 170 PRO A N 1
ATOM 1269 C CA . PRO A 1 170 ? 0.987 4.298 22.942 1 96.29 170 PRO A CA 1
ATOM 1270 C C . PRO A 1 170 ? -0.351 4.841 22.446 1 96.29 170 PRO A C 1
ATOM 1272 O O . PRO A 1 170 ? -0.948 4.276 21.526 1 96.29 170 PRO A O 1
ATOM 1275 N N . ARG A 1 171 ? -0.82 5.935 23.009 1 96.11 171 ARG A N 1
ATOM 1276 C CA . ARG A 1 171 ? -2.086 6.533 22.598 1 96.11 171 ARG A CA 1
ATOM 1277 C C . ARG A 1 171 ? -1.896 7.44 21.387 1 96.11 171 ARG A C 1
ATOM 1279 O O . ARG A 1 171 ? -2.871 7.864 20.763 1 96.11 171 ARG A O 1
ATOM 1286 N N . TYR A 1 172 ? -0.611 7.784 21.126 1 98.11 172 TYR A N 1
ATOM 1287 C CA . TYR A 1 172 ? -0.325 8.716 20.04 1 98.11 172 TYR A CA 1
ATOM 1288 C C . TYR A 1 172 ? -0.049 7.971 18.74 1 98.11 172 TYR A C 1
ATOM 1290 O O . TYR A 1 172 ? 1.048 8.066 18.184 1 98.11 172 TYR A O 1
ATOM 1298 N N . CYS A 1 173 ? -1.132 7.38 18.191 1 98.46 173 CYS A N 1
ATOM 1299 C CA . CYS A 1 173 ? -1.012 6.603 16.962 1 98.46 173 CYS A CA 1
ATOM 1300 C C . CYS A 1 173 ? -1.098 7.505 15.737 1 98.46 173 CYS A C 1
ATOM 1302 O O . CYS A 1 173 ? -1.762 8.543 15.769 1 98.46 173 CYS A O 1
ATOM 1304 N N . ILE A 1 174 ? -0.434 7.078 14.687 1 98.79 174 ILE A N 1
ATOM 1305 C CA . ILE A 1 174 ? -0.371 7.851 13.451 1 98.79 174 ILE A CA 1
ATOM 1306 C C . ILE A 1 174 ? -0.695 6.95 12.262 1 98.79 174 ILE A C 1
ATOM 1308 O O . ILE A 1 174 ? -0.276 5.791 12.22 1 98.79 174 ILE A O 1
ATOM 1312 N N . GLY A 1 175 ? -1.472 7.464 11.337 1 98.6 175 GLY A N 1
ATOM 1313 C CA . GLY A 1 175 ? -1.786 6.697 10.142 1 98.6 175 GLY A CA 1
ATOM 1314 C C . GLY A 1 175 ? -3.016 7.203 9.414 1 98.6 175 GLY A C 1
ATOM 1315 O O . GLY A 1 175 ? -3.63 8.187 9.832 1 98.6 175 GLY A O 1
ATOM 1316 N N . LEU A 1 176 ? -3.336 6.62 8.303 1 98.01 176 LEU A N 1
ATOM 1317 C CA . LEU A 1 176 ? -4.495 6.921 7.471 1 98.01 176 LEU A CA 1
ATOM 1318 C C . LEU A 1 176 ? -5.563 5.842 7.613 1 98.01 176 LEU A C 1
ATOM 1320 O O . LEU A 1 176 ? -5.426 4.75 7.056 1 98.01 176 LEU A O 1
ATOM 1324 N N . ASN A 1 177 ? -6.594 6.146 8.31 1 95.94 177 ASN A N 1
ATOM 1325 C CA . ASN A 1 177 ? -7.537 5.107 8.708 1 95.94 177 ASN A CA 1
ATOM 1326 C C . ASN A 1 177 ? -8.857 5.228 7.951 1 95.94 177 ASN A C 1
ATOM 1328 O O . ASN A 1 177 ? -9.889 4.735 8.411 1 95.94 177 ASN A O 1
ATOM 1332 N N . GLU A 1 178 ? -8.93 5.876 6.82 1 91.57 178 GLU A N 1
ATOM 1333 C CA . GLU A 1 178 ? -10.124 6.154 6.029 1 91.57 178 GLU A CA 1
ATOM 1334 C C . GLU A 1 178 ? -10.937 4.885 5.791 1 91.57 178 GLU A C 1
ATOM 1336 O O . GLU A 1 178 ? -12.163 4.893 5.923 1 91.57 178 GLU A O 1
ATOM 1341 N N . THR A 1 179 ? -10.271 3.824 5.523 1 93.25 179 THR A N 1
ATOM 1342 C CA . THR A 1 179 ? -10.972 2.607 5.126 1 93.25 179 THR A CA 1
ATOM 1343 C C . THR A 1 179 ? -11.774 2.039 6.293 1 93.25 179 THR A C 1
ATOM 1345 O O . THR A 1 179 ? -12.793 1.377 6.089 1 93.25 179 THR A O 1
ATOM 1348 N N . GLN A 1 180 ? -11.349 2.291 7.497 1 90.83 180 GLN A N 1
ATOM 1349 C CA . GLN A 1 180 ? -12.1 1.846 8.666 1 90.83 180 GLN A CA 1
ATOM 1350 C C . GLN A 1 180 ? -13.466 2.522 8.733 1 90.83 180 GLN A C 1
ATOM 1352 O O . GLN A 1 180 ? -14.413 1.966 9.291 1 90.83 180 GLN A O 1
ATOM 1357 N N . LEU A 1 181 ? -13.542 3.702 8.078 1 83.96 181 LEU A N 1
ATOM 1358 C CA . LEU A 1 181 ? -14.778 4.478 8.089 1 83.96 181 LEU A CA 1
ATOM 1359 C C . LEU A 1 181 ? -15.574 4.251 6.808 1 83.96 181 LEU A C 1
ATOM 1361 O O . LEU A 1 181 ? -16.595 4.904 6.583 1 83.96 181 LEU A O 1
ATOM 1365 N N . GLY A 1 182 ? -15.033 3.382 5.97 1 85.99 182 GLY A N 1
ATOM 1366 C CA . GLY A 1 182 ? -15.738 3.093 4.731 1 85.99 182 GLY A CA 1
ATOM 1367 C C . GLY A 1 182 ? -15.432 4.085 3.625 1 85.99 182 GLY A C 1
ATOM 1368 O O . GLY A 1 182 ? -16.149 4.148 2.624 1 85.99 182 GLY A O 1
ATOM 1369 N N . ILE A 1 183 ? -14.445 4.89 3.876 1 86.13 183 ILE A N 1
ATOM 1370 C CA . ILE A 1 183 ? -14.066 5.85 2.844 1 86.13 183 ILE A CA 1
ATOM 1371 C C . ILE A 1 183 ? -12.677 5.51 2.308 1 86.13 183 ILE A C 1
ATOM 1373 O O . ILE A 1 183 ? -11.975 4.67 2.875 1 86.13 183 ILE A O 1
ATOM 1377 N N . VAL A 1 184 ? -12.402 6.081 1.153 1 90.16 184 VAL A N 1
ATOM 1378 C CA . VAL A 1 184 ? -11.146 5.765 0.481 1 90.16 184 VAL A CA 1
ATOM 1379 C C . VAL A 1 184 ? -10.245 6.997 0.463 1 90.16 184 VAL A C 1
ATOM 1381 O O . VAL A 1 184 ? -10.693 8.097 0.13 1 90.16 184 VAL A O 1
ATOM 1384 N N . ALA A 1 185 ? -8.996 6.773 0.87 1 93.35 185 ALA A N 1
ATOM 1385 C CA . ALA A 1 185 ? -8.013 7.841 0.704 1 93.35 185 ALA A CA 1
ATOM 1386 C C . ALA A 1 185 ? -7.789 8.154 -0.773 1 93.35 185 ALA A C 1
ATOM 1388 O O . ALA A 1 185 ? -7.687 7.244 -1.599 1 93.35 185 ALA A O 1
ATOM 1389 N N . PRO A 1 186 ? -7.807 9.446 -1.087 1 95.02 186 PRO A N 1
ATOM 1390 C CA . PRO A 1 186 ? -7.523 9.778 -2.485 1 95.02 186 PRO A CA 1
ATOM 1391 C C . PRO A 1 186 ? -6.1 9.415 -2.901 1 95.02 186 PRO A C 1
ATOM 1393 O O . PRO A 1 186 ? -5.258 9.125 -2.047 1 95.02 186 PRO A O 1
ATOM 1396 N N . PHE A 1 187 ? -5.807 9.466 -4.2 1 96.25 187 PHE A N 1
ATOM 1397 C CA . PHE A 1 187 ? -4.556 8.951 -4.742 1 96.25 187 PHE A CA 1
ATOM 1398 C C . PHE A 1 187 ? -3.369 9.751 -4.22 1 96.25 187 PHE A C 1
ATOM 1400 O O . PHE A 1 187 ? -2.274 9.21 -4.053 1 96.25 187 PHE A O 1
ATOM 1407 N N . TRP A 1 188 ? -3.518 10.996 -4.01 1 96.65 188 TRP A N 1
ATOM 1408 C CA . TRP A 1 188 ? -2.381 11.811 -3.595 1 96.65 188 TRP A CA 1
ATOM 1409 C C . TRP A 1 188 ? -2.07 11.599 -2.117 1 96.65 188 TRP A C 1
ATOM 1411 O O . TRP A 1 188 ? -0.943 11.832 -1.674 1 96.65 188 TRP A O 1
ATOM 1421 N N . PHE A 1 189 ? -3.134 11.143 -1.227 1 96.23 189 PHE A N 1
ATOM 1422 C CA . PHE A 1 189 ? -2.819 10.577 0.08 1 96.23 189 PHE A CA 1
ATOM 1423 C C . PHE A 1 189 ? -1.944 9.338 -0.063 1 96.23 189 PHE A C 1
ATOM 1425 O O . PHE A 1 189 ? -0.891 9.239 0.569 1 96.23 189 PHE A O 1
ATOM 1432 N N . LYS A 1 190 ? -2.414 8.52 -0.893 1 97.19 190 LYS A N 1
ATOM 1433 C CA . LYS A 1 190 ? -1.75 7.247 -1.152 1 97.19 190 LYS A CA 1
ATOM 1434 C C . LYS A 1 190 ? -0.32 7.461 -1.64 1 97.19 190 LYS A C 1
ATOM 1436 O O . LYS A 1 190 ? 0.618 6.855 -1.117 1 97.19 190 LYS A O 1
ATOM 1441 N N . ASP A 1 191 ? -0.116 8.325 -2.637 1 97.72 191 ASP A N 1
ATOM 1442 C CA . ASP A 1 191 ? 1.207 8.578 -3.199 1 97.72 191 ASP A CA 1
ATOM 1443 C C . ASP A 1 191 ? 2.162 9.116 -2.135 1 97.72 191 ASP A C 1
ATOM 1445 O O . ASP A 1 191 ? 3.329 8.723 -2.086 1 97.72 191 ASP A O 1
ATOM 1449 N N . THR A 1 192 ? 1.632 9.983 -1.345 1 98.28 192 THR A N 1
ATOM 1450 C CA . THR A 1 192 ? 2.454 10.575 -0.295 1 98.28 192 THR A CA 1
ATOM 1451 C C . THR A 1 192 ? 2.906 9.512 0.702 1 98.28 192 THR A C 1
ATOM 1453 O O . THR A 1 192 ? 4.084 9.451 1.061 1 98.28 192 THR A O 1
ATOM 1456 N N . LEU A 1 193 ? 1.988 8.701 1.135 1 98.56 193 LEU A N 1
ATOM 1457 C CA . LEU A 1 193 ? 2.308 7.625 2.067 1 98.56 193 LEU A CA 1
ATOM 1458 C C . LEU A 1 193 ? 3.312 6.655 1.453 1 98.56 193 LEU A C 1
ATOM 1460 O O . LEU A 1 193 ? 4.275 6.253 2.11 1 98.56 193 LEU A O 1
ATOM 1464 N N . GLU A 1 194 ? 3.084 6.267 0.22 1 97.57 194 GLU A N 1
ATOM 1465 C CA . GLU A 1 194 ? 3.957 5.331 -0.482 1 97.57 194 GLU A CA 1
ATOM 1466 C C . GLU A 1 194 ? 5.378 5.875 -0.589 1 97.57 194 GLU A C 1
ATOM 1468 O O . GLU A 1 194 ? 6.348 5.13 -0.432 1 97.57 194 GLU A O 1
ATOM 1473 N N . ASN A 1 195 ? 5.515 7.109 -0.845 1 97.87 195 ASN A N 1
ATOM 1474 C CA . ASN A 1 195 ? 6.826 7.743 -0.926 1 97.87 195 ASN A CA 1
ATOM 1475 C C . ASN A 1 195 ? 7.568 7.669 0.405 1 97.87 195 ASN A C 1
ATOM 1477 O O . ASN A 1 195 ? 8.799 7.718 0.438 1 97.87 195 ASN A O 1
ATOM 1481 N N . VAL A 1 196 ? 6.802 7.501 1.441 1 98.29 196 VAL A N 1
ATOM 1482 C CA . VAL A 1 196 ? 7.411 7.574 2.765 1 98.29 196 VAL A CA 1
ATOM 1483 C C . VAL A 1 196 ? 7.726 6.167 3.268 1 98.29 196 VAL A C 1
ATOM 1485 O O . VAL A 1 196 ? 8.83 5.907 3.753 1 98.29 196 VAL A O 1
ATOM 1488 N N . ILE A 1 197 ? 6.78 5.232 3.077 1 97.93 197 ILE A N 1
ATOM 1489 C CA . ILE A 1 197 ? 6.992 3.965 3.77 1 97.93 197 ILE A CA 1
ATOM 1490 C C . ILE A 1 197 ? 7.114 2.834 2.751 1 97.93 197 ILE A C 1
ATOM 1492 O O . ILE A 1 197 ? 7.301 1.673 3.122 1 97.93 197 ILE A O 1
ATOM 1496 N N . GLY A 1 198 ? 6.974 3.127 1.464 1 96.83 198 GLY A N 1
ATOM 1497 C CA . GLY A 1 198 ? 7.089 2.118 0.423 1 96.83 198 GLY A CA 1
ATOM 1498 C C . GLY A 1 198 ? 5.755 1.514 0.027 1 96.83 198 GLY A C 1
ATOM 1499 O O . GLY A 1 198 ? 4.775 1.624 0.766 1 96.83 198 GLY A O 1
ATOM 1500 N N . HIS A 1 199 ? 5.719 0.844 -1.051 1 96.75 199 HIS A N 1
ATOM 1501 C CA . HIS A 1 199 ? 4.497 0.376 -1.695 1 96.75 199 HIS A CA 1
ATOM 1502 C C . HIS A 1 199 ? 3.799 -0.683 -0.849 1 96.75 199 HIS A C 1
ATOM 1504 O O . HIS A 1 199 ? 2.609 -0.56 -0.551 1 96.75 199 HIS A O 1
ATOM 1510 N N . ARG A 1 200 ? 4.505 -1.681 -0.448 1 96.66 200 ARG A N 1
ATOM 1511 C CA . ARG A 1 200 ? 3.903 -2.817 0.243 1 96.66 200 ARG A CA 1
ATOM 1512 C C . ARG A 1 200 ? 3.308 -2.391 1.58 1 96.66 200 ARG A C 1
ATOM 1514 O O . ARG A 1 200 ? 2.166 -2.733 1.895 1 96.66 200 ARG A O 1
ATOM 1521 N N . ALA A 1 201 ? 4.098 -1.686 2.336 1 97.38 201 ALA A N 1
ATOM 1522 C CA . ALA A 1 201 ? 3.616 -1.208 3.629 1 97.38 201 ALA A CA 1
ATOM 1523 C C . ALA A 1 201 ? 2.407 -0.291 3.459 1 97.38 201 ALA A C 1
ATOM 1525 O O . ALA A 1 201 ? 1.454 -0.36 4.238 1 97.38 201 ALA A O 1
ATOM 1526 N N . ALA A 1 202 ? 2.44 0.542 2.441 1 98.28 202 ALA A N 1
ATOM 1527 C CA . ALA A 1 202 ? 1.325 1.447 2.173 1 98.28 202 ALA A CA 1
ATOM 1528 C C . ALA A 1 202 ? 0.069 0.671 1.788 1 98.28 202 ALA A C 1
ATOM 1530 O O . ALA A 1 202 ? -1.033 1.002 2.232 1 98.28 202 ALA A O 1
ATOM 1531 N N . GLU A 1 203 ? 0.204 -0.331 0.94 1 97.67 203 GLU A N 1
ATOM 1532 C CA . GLU A 1 203 ? -0.945 -1.128 0.521 1 97.67 203 GLU A CA 1
ATOM 1533 C C . GLU A 1 203 ? -1.633 -1.778 1.718 1 97.67 203 GLU A C 1
ATOM 1535 O O . GLU A 1 203 ? -2.857 -1.711 1.849 1 97.67 203 GLU A O 1
ATOM 1540 N N . ARG A 1 204 ? -0.859 -2.384 2.538 1 97.35 204 ARG A N 1
ATOM 1541 C CA . ARG A 1 204 ? -1.42 -3.011 3.731 1 97.35 204 ARG A CA 1
ATOM 1542 C C . ARG A 1 204 ? -2.064 -1.972 4.643 1 97.35 204 ARG A C 1
ATOM 1544 O O . ARG A 1 204 ? -3.196 -2.154 5.097 1 97.35 204 ARG A O 1
ATOM 1551 N N . ALA A 1 205 ? -1.362 -0.891 4.866 1 98.26 205 ALA A N 1
ATOM 1552 C CA . ALA A 1 205 ? -1.827 0.15 5.779 1 98.26 205 ALA A CA 1
ATOM 1553 C C . ALA A 1 205 ? -3.138 0.761 5.292 1 98.26 205 ALA A C 1
ATOM 1555 O O . ALA A 1 205 ? -4.066 0.963 6.078 1 98.26 205 ALA A O 1
ATOM 1556 N N . LEU A 1 206 ? -3.241 1.06 4.045 1 98.16 206 LEU A N 1
ATOM 1557 C CA . LEU A 1 206 ? -4.413 1.739 3.501 1 98.16 206 LEU A CA 1
ATOM 1558 C C . LEU A 1 206 ? -5.604 0.79 3.423 1 98.16 206 LEU A C 1
ATOM 1560 O O . LEU A 1 206 ? -6.733 1.178 3.73 1 98.16 206 LEU A O 1
ATOM 1564 N N . GLN A 1 207 ? -5.392 -0.443 3.051 1 97.41 207 GLN A N 1
ATOM 1565 C CA . GLN A 1 207 ? -6.498 -1.392 2.959 1 97.41 207 GLN A CA 1
ATOM 1566 C C . GLN A 1 207 ? -7.093 -1.677 4.334 1 97.41 207 GLN A C 1
ATOM 1568 O O . GLN A 1 207 ? -8.308 -1.838 4.469 1 97.41 207 GLN A O 1
ATOM 1573 N N . LEU A 1 208 ? -6.249 -1.705 5.34 1 97.03 208 LEU A N 1
ATOM 1574 C CA . LEU A 1 208 ? -6.704 -2.056 6.682 1 97.03 208 LEU A CA 1
ATOM 1575 C C . LEU A 1 208 ? -6.995 -0.803 7.502 1 97.03 208 LEU A C 1
ATOM 1577 O O . LEU A 1 208 ? -7.55 -0.89 8.599 1 97.03 208 LEU A O 1
ATOM 1581 N N . GLY A 1 209 ? -6.568 0.374 7.013 1 97.42 209 GLY A N 1
ATOM 1582 C CA . GLY A 1 209 ? -6.709 1.6 7.782 1 97.42 209 GLY A CA 1
ATOM 1583 C C . GLY A 1 209 ? -5.908 1.592 9.07 1 97.42 209 GLY A C 1
ATOM 1584 O O . GLY A 1 209 ? -6.425 1.946 10.131 1 97.42 209 GLY A O 1
ATOM 1585 N N . LEU A 1 210 ? -4.658 1.257 8.962 1 97.6 210 LEU A N 1
ATOM 1586 C CA . LEU A 1 210 ? -3.855 1.032 10.159 1 97.6 210 LEU A CA 1
ATOM 1587 C C . LEU A 1 210 ? -3.421 2.356 10.78 1 97.6 210 LEU A C 1
ATOM 1589 O O . LEU A 1 210 ? -3.056 3.292 10.064 1 97.6 210 LEU A O 1
ATOM 1593 N N . LEU A 1 211 ? -3.513 2.37 12.104 1 98.04 211 LEU A N 1
ATOM 1594 C CA . LEU A 1 211 ? -2.856 3.367 12.942 1 98.04 211 LEU A CA 1
ATOM 1595 C C . LEU A 1 211 ? -1.675 2.756 13.689 1 98.04 211 LEU A C 1
ATOM 1597 O O . LEU A 1 211 ? -1.833 1.762 14.402 1 98.04 211 LEU A O 1
ATOM 1601 N N . PHE A 1 212 ? -0.53 3.37 13.525 1 98.64 212 PHE A N 1
ATOM 1602 C CA . PHE A 1 212 ? 0.688 2.795 14.084 1 98.64 212 PHE A CA 1
ATOM 1603 C C . PHE A 1 212 ? 1.01 3.42 15.436 1 98.64 212 PHE A C 1
ATOM 1605 O O . PHE A 1 212 ? 1.119 4.642 15.551 1 98.64 212 PHE A O 1
ATOM 1612 N N . PRO A 1 213 ? 1.19 2.591 16.43 1 98.58 213 PRO A N 1
ATOM 1613 C CA . PRO A 1 213 ? 1.818 3.113 17.647 1 98.58 213 PRO A CA 1
ATOM 1614 C C . PRO A 1 213 ? 3.28 3.501 17.436 1 98.58 213 PRO A C 1
ATOM 1616 O O . PRO A 1 213 ? 3.877 3.143 16.417 1 98.58 213 PRO A O 1
ATOM 1619 N N . PRO A 1 214 ? 3.861 4.155 18.334 1 98.72 214 PRO A N 1
ATOM 1620 C CA . PRO A 1 214 ? 5.167 4.781 18.117 1 98.72 214 PRO A CA 1
ATOM 1621 C C . PRO A 1 214 ? 6.232 3.783 17.668 1 98.72 214 PRO A C 1
ATOM 1623 O O . PRO A 1 214 ? 6.939 4.0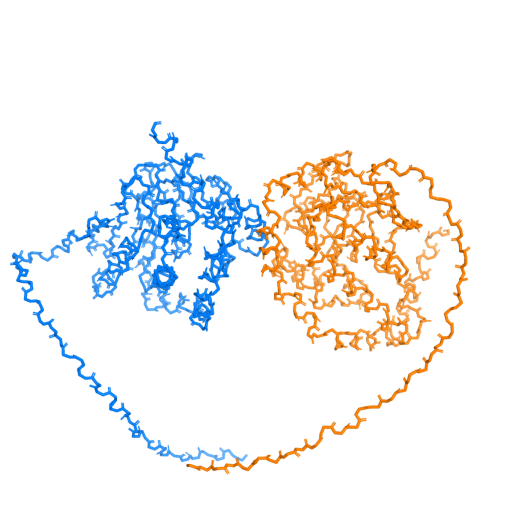28 16.687 1 98.72 214 PRO A O 1
ATOM 1626 N N . ALA A 1 215 ? 6.356 2.636 18.286 1 98.23 215 ALA A N 1
ATOM 1627 C CA . ALA A 1 215 ? 7.39 1.665 17.936 1 98.23 215 ALA A CA 1
ATOM 1628 C C . ALA A 1 215 ? 7.198 1.149 16.513 1 98.23 215 ALA A C 1
ATOM 1630 O O . ALA A 1 215 ? 8.16 1.052 15.746 1 98.23 215 ALA A O 1
ATOM 1631 N N . GLU A 1 216 ? 5.988 0.809 16.125 1 98.1 216 GLU A N 1
ATOM 1632 C CA . GLU A 1 216 ? 5.683 0.335 14.779 1 98.1 216 GLU A CA 1
ATOM 1633 C C . GLU A 1 216 ? 5.846 1.451 13.751 1 98.1 216 GLU A C 1
ATOM 1635 O O . GLU A 1 216 ? 6.266 1.204 12.619 1 98.1 216 GLU A O 1
ATOM 1640 N N . ALA A 1 217 ? 5.47 2.684 14.203 1 98.81 217 ALA A N 1
ATOM 1641 C CA . ALA A 1 217 ? 5.633 3.838 13.321 1 98.81 217 ALA A CA 1
ATOM 1642 C C . ALA A 1 217 ? 7.095 4.027 12.93 1 98.81 217 ALA A C 1
ATOM 1644 O O . ALA A 1 217 ? 7.403 4.303 11.768 1 98.81 217 ALA A O 1
ATOM 1645 N N . LEU A 1 218 ? 7.962 3.87 13.873 1 98.71 218 LEU A N 1
ATOM 1646 C CA . LEU A 1 218 ? 9.393 3.958 13.607 1 98.71 218 LEU A CA 1
ATOM 1647 C C . LEU A 1 218 ? 9.851 2.813 12.709 1 98.71 218 LEU A C 1
ATOM 1649 O O . LEU A 1 218 ? 10.62 3.025 11.769 1 98.71 218 LEU A O 1
ATOM 1653 N N . GLN A 1 219 ? 9.33 1.637 12.947 1 97.09 219 GLN A N 1
ATOM 1654 C CA . GLN A 1 219 ? 9.733 0.437 12.222 1 97.09 219 GLN A CA 1
ATOM 1655 C C . GLN A 1 219 ? 9.358 0.533 10.746 1 97.09 219 GLN A C 1
ATOM 1657 O O . GLN A 1 219 ? 10.167 0.214 9.873 1 97.09 219 GLN A O 1
ATOM 1662 N N . VAL A 1 220 ? 8.148 0.993 10.483 1 97.12 220 VAL A N 1
ATOM 1663 C CA . VAL A 1 220 ? 7.687 1.047 9.1 1 97.12 220 VAL A CA 1
ATOM 1664 C C . VAL A 1 220 ? 8.26 2.284 8.411 1 97.12 220 VAL A C 1
ATOM 1666 O O . VAL A 1 220 ? 8.206 2.4 7.185 1 97.12 220 VAL A O 1
ATOM 1669 N N . GLY A 1 221 ? 8.73 3.277 9.246 1 98.39 221 GLY A N 1
ATOM 1670 C CA . GLY A 1 221 ? 9.412 4.435 8.691 1 98.39 221 GLY A CA 1
ATOM 1671 C C . GLY A 1 221 ? 8.496 5.627 8.488 1 98.39 221 GLY A C 1
ATOM 1672 O O . GLY A 1 221 ? 8.86 6.587 7.807 1 98.39 221 GLY A O 1
ATOM 1673 N N . ILE A 1 222 ? 7.288 5.578 9.052 1 98.79 222 ILE A N 1
ATOM 1674 C CA . ILE A 1 222 ? 6.368 6.695 8.87 1 98.79 222 ILE A CA 1
ATOM 1675 C C . ILE A 1 222 ? 6.824 7.883 9.714 1 98.79 222 ILE A C 1
ATOM 1677 O O . ILE A 1 222 ? 6.468 9.029 9.428 1 98.79 222 ILE A O 1
ATOM 1681 N N . VAL A 1 223 ? 7.622 7.615 10.745 1 98.85 223 VAL A N 1
ATOM 1682 C CA . VAL A 1 223 ? 8.313 8.657 11.497 1 98.85 223 VAL A CA 1
ATOM 1683 C C . VAL A 1 223 ? 9.813 8.373 11.516 1 98.85 223 VAL A C 1
ATOM 1685 O O . VAL A 1 223 ? 10.241 7.248 11.25 1 98.85 223 VAL A O 1
ATOM 1688 N N . ASP A 1 224 ? 10.542 9.382 11.846 1 98.69 224 ASP A N 1
ATOM 1689 C CA . ASP A 1 224 ? 11.995 9.27 11.765 1 98.69 224 ASP A CA 1
ATOM 1690 C C . ASP A 1 224 ? 12.605 9.025 13.144 1 98.69 224 ASP A C 1
ATOM 1692 O O . ASP A 1 224 ? 13.696 8.463 13.255 1 98.69 224 ASP A O 1
ATOM 1696 N N . GLN A 1 225 ? 11.88 9.442 14.166 1 98.73 225 GLN A N 1
ATOM 1697 C CA . GLN A 1 225 ? 12.343 9.269 15.538 1 98.73 225 GLN A CA 1
ATOM 1698 C C . GLN A 1 225 ? 11.168 9.176 16.508 1 98.73 225 GLN A C 1
ATOM 1700 O O . GLN A 1 225 ? 10.137 9.82 16.306 1 98.73 225 GLN A O 1
ATOM 1705 N N . VAL A 1 226 ? 11.36 8.38 17.533 1 98.89 226 VAL A N 1
ATOM 1706 C CA . VAL A 1 226 ? 10.444 8.292 18.666 1 98.89 226 VAL A CA 1
ATOM 1707 C C . VAL A 1 226 ? 11.191 8.61 19.96 1 98.89 226 VAL A C 1
ATOM 1709 O O . VAL A 1 226 ? 12.25 8.038 20.23 1 98.89 226 VAL A O 1
ATOM 1712 N N . VAL A 1 227 ? 10.674 9.566 20.707 1 98.86 227 VAL A N 1
ATOM 1713 C CA . VAL A 1 227 ? 11.361 10.026 21.909 1 98.86 227 VAL A CA 1
ATOM 1714 C C . VAL A 1 227 ? 10.352 10.219 23.039 1 98.86 227 VAL A C 1
ATOM 1716 O O . VAL A 1 227 ? 9.143 10.259 22.8 1 98.86 227 VAL A O 1
ATOM 1719 N N . PRO A 1 228 ? 10.878 10.38 24.278 1 98.37 228 PRO A N 1
ATOM 1720 C CA . PRO A 1 228 ? 9.949 10.706 25.362 1 98.37 228 PRO A CA 1
ATOM 1721 C C . PRO A 1 228 ? 9.116 11.953 25.072 1 98.37 228 PRO A C 1
ATOM 1723 O O . PRO A 1 228 ? 9.607 12.894 24.444 1 98.37 228 PRO A O 1
ATOM 1726 N N . GLU A 1 229 ? 7.91 12.003 25.466 1 97.46 229 GLU A N 1
ATOM 1727 C CA . GLU A 1 229 ? 6.932 13.038 25.147 1 97.46 229 GLU A CA 1
ATOM 1728 C C . GLU A 1 229 ? 7.484 14.43 25.442 1 97.46 229 GLU A C 1
ATOM 1730 O O . GLU A 1 229 ? 7.315 15.353 24.643 1 97.46 229 GLU A O 1
ATOM 1735 N N . GLU A 1 230 ? 8.203 14.615 26.519 1 96.87 230 GLU A N 1
ATOM 1736 C CA . GLU A 1 230 ? 8.699 15.917 26.957 1 96.87 230 GLU A CA 1
ATOM 1737 C C . GLU A 1 230 ? 9.862 16.385 26.087 1 96.87 230 GLU A C 1
ATOM 1739 O O . GLU A 1 230 ? 10.254 17.553 26.142 1 96.87 230 GLU A O 1
ATOM 1744 N N . GLN A 1 231 ? 10.36 15.479 25.211 1 98.25 231 GLN A N 1
ATOM 1745 C CA . GLN A 1 231 ? 11.548 15.794 24.424 1 98.25 231 GLN A CA 1
ATOM 1746 C C . GLN A 1 231 ? 11.194 16.006 22.955 1 98.25 231 GLN A C 1
ATOM 1748 O O . GLN A 1 231 ? 12.065 16.32 22.141 1 98.25 231 GLN A O 1
ATOM 1753 N N . VAL A 1 232 ? 9.936 15.889 22.59 1 98.17 232 VAL A N 1
ATOM 1754 C CA . VAL A 1 232 ? 9.526 15.878 21.19 1 98.17 232 VAL A CA 1
ATOM 1755 C C . VAL A 1 232 ? 9.898 17.205 20.532 1 98.17 232 VAL A C 1
ATOM 1757 O O . VAL A 1 232 ? 10.503 17.224 19.457 1 98.17 232 VAL A O 1
ATOM 1760 N N . GLN A 1 233 ? 9.564 18.301 21.15 1 95.94 233 GLN A N 1
ATOM 1761 C CA . GLN A 1 233 ? 9.823 19.603 20.545 1 95.94 233 GLN A CA 1
ATOM 1762 C C . GLN A 1 233 ? 11.32 19.891 20.481 1 95.94 233 GLN A C 1
ATOM 1764 O O . GLN A 1 233 ? 11.822 20.375 19.464 1 95.94 233 GLN A O 1
ATOM 1769 N N . SER A 1 234 ? 12.051 19.63 21.61 1 96.76 234 SER A N 1
ATOM 1770 C CA . SER A 1 234 ? 13.488 19.884 21.63 1 96.76 234 SER A CA 1
ATOM 1771 C C . SER A 1 234 ? 14.215 19.029 20.598 1 96.76 234 SER A C 1
ATOM 1773 O O . SER A 1 234 ? 15.159 19.491 19.955 1 96.76 234 SER A O 1
ATOM 1775 N N . THR A 1 235 ? 13.791 17.781 20.434 1 98.27 235 THR A N 1
ATOM 1776 C CA . THR A 1 235 ? 14.388 16.901 19.437 1 98.27 235 THR A CA 1
ATOM 1777 C C . THR A 1 235 ? 14.122 17.42 18.027 1 98.27 235 THR A C 1
ATOM 1779 O O . THR A 1 235 ? 15.012 17.403 17.175 1 98.27 235 THR A O 1
ATOM 1782 N N . ALA A 1 236 ? 12.928 17.896 17.786 1 97.92 236 ALA A N 1
ATOM 1783 C CA . ALA A 1 236 ? 12.59 18.46 16.482 1 97.92 236 ALA A CA 1
ATOM 1784 C C . ALA A 1 236 ? 13.443 19.688 16.178 1 97.92 236 ALA A C 1
ATOM 1786 O O . ALA A 1 236 ? 13.921 19.857 15.054 1 97.92 236 ALA A O 1
ATOM 1787 N N . LEU A 1 237 ? 13.626 20.491 17.18 1 95.79 237 LEU A N 1
ATOM 1788 C CA . LEU A 1 237 ? 14.453 21.681 17.013 1 95.79 237 LEU A CA 1
ATOM 1789 C C . LEU A 1 237 ? 15.907 21.3 16.754 1 95.79 237 LEU A C 1
ATOM 1791 O O . LEU A 1 237 ? 16.589 21.945 15.954 1 95.79 237 LEU A O 1
ATOM 1795 N N . SER A 1 238 ? 16.362 20.265 17.434 1 96.08 238 SER A N 1
ATOM 1796 C CA . SER A 1 238 ? 17.71 19.766 17.184 1 96.08 238 SER A CA 1
ATOM 1797 C C . SER A 1 238 ? 17.841 19.212 15.769 1 96.08 238 SER A C 1
ATOM 1799 O O . SER A 1 238 ? 18.845 19.449 15.094 1 96.08 238 SER A O 1
ATOM 1801 N N . ALA A 1 239 ? 16.878 18.535 15.332 1 96.74 239 ALA A N 1
ATOM 1802 C CA . ALA A 1 239 ? 16.895 17.926 14.004 1 96.74 239 ALA A CA 1
ATOM 1803 C C . ALA A 1 239 ? 16.926 18.991 12.913 1 96.74 239 ALA A C 1
ATOM 1805 O O . ALA A 1 239 ? 17.681 18.875 11.944 1 96.74 239 ALA A O 1
ATOM 1806 N N . ILE A 1 240 ? 16.082 20.039 13.074 1 96.66 240 ILE A N 1
ATOM 1807 C CA . ILE A 1 240 ? 15.989 21.042 12.018 1 96.66 240 ILE A CA 1
ATOM 1808 C C . ILE A 1 240 ? 17.303 21.815 11.925 1 96.66 240 ILE A C 1
ATOM 1810 O O . ILE A 1 240 ? 17.666 22.307 10.854 1 96.66 240 ILE A O 1
ATOM 1814 N N . ALA A 1 241 ? 18.048 21.897 12.988 1 94.28 241 ALA A N 1
ATOM 1815 C CA . ALA A 1 241 ? 19.347 22.564 12.991 1 94.28 241 ALA A CA 1
ATOM 1816 C C . ALA A 1 241 ? 20.308 21.896 12.012 1 94.28 241 ALA A C 1
ATOM 1818 O O . ALA A 1 241 ? 21.127 22.568 11.381 1 94.28 241 ALA A O 1
ATOM 1819 N N . GLN A 1 242 ? 20.206 20.617 11.909 1 94.51 242 GLN A N 1
ATOM 1820 C CA . GLN A 1 242 ? 21.042 19.897 10.955 1 94.51 242 GLN A CA 1
ATOM 1821 C C . GLN A 1 242 ? 20.705 20.293 9.52 1 94.51 242 GLN A C 1
ATOM 1823 O O . GLN A 1 242 ? 21.602 20.461 8.69 1 94.51 242 GLN A O 1
ATOM 1828 N N . TRP A 1 243 ? 19.463 20.475 9.249 1 94.95 243 TRP A N 1
ATOM 1829 C CA . TRP A 1 243 ? 19.02 20.873 7.917 1 94.95 243 TRP A CA 1
ATOM 1830 C C . TRP A 1 243 ? 19.477 22.291 7.592 1 94.95 243 TRP A C 1
ATOM 1832 O O . TRP A 1 243 ? 19.784 22.603 6.439 1 94.95 243 TRP A O 1
ATOM 1842 N N . MET A 1 244 ? 19.61 23.062 8.599 1 92.46 244 MET A N 1
ATOM 1843 C CA . MET A 1 244 ? 19.948 24.473 8.432 1 92.46 244 MET A CA 1
ATOM 1844 C C . MET A 1 244 ? 21.419 24.64 8.069 1 92.46 244 MET A C 1
ATOM 1846 O O . MET A 1 244 ? 21.832 25.707 7.609 1 92.46 244 MET A O 1
ATOM 1850 N N . THR A 1 245 ? 22.206 23.561 8.213 1 94.54 245 THR A N 1
ATOM 1851 C CA . THR A 1 245 ? 23.627 23.645 7.893 1 94.54 245 THR A CA 1
ATOM 1852 C C . THR A 1 245 ? 23.86 23.415 6.403 1 94.54 245 THR A C 1
ATOM 1854 O O . THR A 1 245 ? 24.973 23.605 5.907 1 94.54 245 THR A O 1
ATOM 1857 N N . ILE A 1 246 ? 22.844 23.076 5.724 1 95.22 246 ILE A N 1
ATOM 1858 C CA . ILE A 1 246 ? 22.941 22.763 4.302 1 95.22 246 ILE A CA 1
ATOM 1859 C C . ILE A 1 246 ? 22.578 23.994 3.476 1 95.22 246 ILE A C 1
ATOM 1861 O O . ILE A 1 246 ? 21.628 24.711 3.802 1 95.22 246 ILE A O 1
ATOM 1865 N N . PRO A 1 247 ? 23.306 24.298 2.384 1 95.62 247 PRO A N 1
ATOM 1866 C CA . PRO A 1 247 ? 22.93 25.43 1.533 1 95.62 247 PRO A CA 1
ATOM 1867 C C . PRO A 1 247 ? 21.497 25.33 1.017 1 95.62 247 PRO A C 1
ATOM 1869 O O . PRO A 1 247 ? 21.116 24.312 0.435 1 95.62 247 PRO A O 1
ATOM 1872 N N . ASP A 1 248 ? 20.761 26.363 1.22 1 94.63 248 ASP A N 1
ATOM 1873 C CA . ASP A 1 248 ? 19.324 26.371 0.967 1 94.63 248 ASP A CA 1
ATOM 1874 C C . ASP A 1 248 ? 19.02 26.031 -0.49 1 94.63 248 ASP A C 1
ATOM 1876 O O . ASP A 1 248 ? 18.162 25.192 -0.772 1 94.63 248 ASP A O 1
ATOM 1880 N N . HIS A 1 249 ? 19.729 26.622 -1.365 1 95.81 249 HIS A N 1
ATOM 1881 C CA . HIS A 1 249 ? 19.425 26.497 -2.786 1 95.81 249 HIS A CA 1
ATOM 1882 C C . HIS A 1 249 ? 19.53 25.046 -3.246 1 95.81 249 HIS A C 1
ATOM 1884 O O . HIS A 1 249 ? 18.643 24.545 -3.941 1 95.81 249 HIS A O 1
ATOM 1890 N N . ALA A 1 250 ? 20.613 24.374 -2.845 1 97.39 250 ALA A N 1
ATOM 1891 C CA . ALA A 1 250 ? 20.823 22.979 -3.224 1 97.39 250 ALA A CA 1
ATOM 1892 C C . ALA A 1 250 ? 19.769 22.074 -2.593 1 97.39 250 ALA A C 1
ATOM 1894 O O . ALA A 1 250 ? 19.246 21.17 -3.248 1 97.39 250 ALA A O 1
ATOM 1895 N N . ARG A 1 251 ? 19.452 22.347 -1.37 1 97.49 251 ARG A N 1
ATOM 1896 C CA . ARG A 1 251 ? 18.461 21.541 -0.665 1 97.49 251 ARG A CA 1
ATOM 1897 C C . ARG A 1 251 ? 17.08 21.699 -1.292 1 97.49 251 ARG A C 1
ATOM 1899 O O . ARG A 1 251 ? 16.381 20.71 -1.525 1 97.49 251 ARG A O 1
ATOM 1906 N N . GLN A 1 252 ? 16.727 22.917 -1.558 1 97.4 252 GLN A N 1
ATOM 1907 C CA . GLN A 1 252 ? 15.419 23.226 -2.125 1 97.4 252 GLN A CA 1
ATOM 1908 C C . GLN A 1 252 ? 15.253 22.595 -3.504 1 97.4 252 GLN A C 1
ATOM 1910 O O . GLN A 1 252 ? 14.207 22.017 -3.806 1 97.4 252 GLN A O 1
ATOM 1915 N N . LEU A 1 253 ? 16.263 22.676 -4.338 1 97.85 253 LEU A N 1
ATOM 1916 C CA . LEU A 1 253 ? 16.207 22.091 -5.674 1 97.85 253 LEU A CA 1
ATOM 1917 C C . LEU A 1 253 ? 16.103 20.571 -5.598 1 97.85 253 LEU A C 1
ATOM 1919 O O . LEU A 1 253 ? 15.388 19.953 -6.39 1 97.85 253 LEU A O 1
ATOM 1923 N N . THR A 1 254 ? 16.866 20.037 -4.678 1 98.37 254 THR A N 1
ATOM 1924 C CA . THR A 1 254 ? 16.813 18.592 -4.489 1 98.37 254 THR A CA 1
ATOM 1925 C C . THR A 1 254 ? 15.422 18.156 -4.038 1 98.37 254 THR A C 1
ATOM 1927 O O . THR A 1 254 ? 14.861 17.199 -4.576 1 98.37 254 THR A O 1
ATOM 1930 N N . LYS A 1 255 ? 14.866 18.857 -3.088 1 97.9 255 LYS A N 1
ATOM 1931 C CA . LYS A 1 255 ? 13.515 18.58 -2.608 1 97.9 255 LYS A CA 1
ATOM 1932 C C . LYS A 1 255 ? 12.499 18.677 -3.742 1 97.9 255 LYS A C 1
ATOM 1934 O O . LYS A 1 255 ? 11.651 17.797 -3.9 1 97.9 255 LYS A O 1
ATOM 1939 N N . ALA A 1 256 ? 12.623 19.711 -4.478 1 97.94 256 ALA A N 1
ATOM 1940 C CA . ALA A 1 256 ? 11.714 19.92 -5.601 1 97.94 256 ALA A CA 1
ATOM 1941 C C . ALA A 1 256 ? 11.818 18.78 -6.61 1 97.94 256 ALA A C 1
ATOM 1943 O O . ALA A 1 256 ? 10.802 18.291 -7.11 1 97.94 256 ALA A O 1
ATOM 1944 N N . MET A 1 257 ? 13.022 18.374 -6.891 1 98.04 257 MET A N 1
ATOM 1945 C CA . MET A 1 257 ? 13.256 17.287 -7.838 1 98.04 257 MET A CA 1
ATOM 1946 C C . MET A 1 257 ? 12.62 15.991 -7.347 1 98.04 257 MET A C 1
ATOM 1948 O O . MET A 1 257 ? 11.96 15.289 -8.115 1 98.04 257 MET A O 1
ATOM 1952 N N . MET A 1 258 ? 12.777 15.695 -6.086 1 98.08 258 MET A N 1
ATOM 1953 C CA . MET A 1 258 ? 12.28 14.453 -5.501 1 98.08 258 MET A CA 1
ATOM 1954 C C . MET A 1 258 ? 10.756 14.448 -5.448 1 98.08 258 MET A C 1
ATOM 1956 O O . MET A 1 258 ? 10.129 13.395 -5.577 1 98.08 258 MET A O 1
ATOM 1960 N N . ARG A 1 259 ? 10.131 15.632 -5.329 1 98.39 259 ARG A N 1
ATOM 1961 C CA . ARG A 1 259 ? 8.703 15.7 -5.037 1 98.39 259 ARG A CA 1
ATOM 1962 C C . ARG A 1 259 ? 7.908 16.095 -6.277 1 98.39 259 ARG A C 1
ATOM 1964 O O . ARG A 1 259 ? 6.677 16.038 -6.276 1 98.39 259 ARG A O 1
ATOM 1971 N N . LYS A 1 260 ? 8.58 16.451 -7.344 1 98.07 260 LYS A N 1
ATOM 1972 C CA . LYS A 1 260 ? 7.976 17.034 -8.539 1 98.07 260 LYS A CA 1
ATOM 1973 C C . LYS A 1 260 ? 6.927 16.1 -9.137 1 98.07 260 LYS A C 1
ATOM 1975 O O . LYS A 1 260 ? 5.809 16.524 -9.436 1 98.07 260 LYS A O 1
ATOM 1980 N N . ALA A 1 261 ? 7.248 14.858 -9.315 1 97.28 261 ALA A N 1
ATOM 1981 C CA . ALA A 1 261 ? 6.334 13.932 -9.978 1 97.28 261 ALA A CA 1
ATOM 1982 C C . ALA A 1 261 ? 5.038 13.78 -9.187 1 97.28 261 ALA A C 1
ATOM 1984 O O . ALA A 1 261 ? 3.947 13.799 -9.762 1 97.28 261 ALA A O 1
ATOM 1985 N N . THR A 1 262 ? 5.143 13.651 -7.92 1 97.92 262 THR A N 1
ATOM 1986 C CA . THR A 1 262 ? 3.985 13.481 -7.05 1 97.92 262 THR A CA 1
ATOM 1987 C C . THR A 1 262 ? 3.131 14.745 -7.033 1 97.92 262 THR A C 1
ATOM 1989 O O . THR A 1 262 ? 1.909 14.678 -7.185 1 97.92 262 THR A O 1
ATOM 1992 N N . ALA A 1 263 ? 3.765 15.865 -6.923 1 98.16 263 ALA A N 1
ATOM 1993 C CA . ALA A 1 263 ? 3.045 17.136 -6.915 1 98.16 263 ALA A CA 1
ATOM 1994 C C . ALA A 1 263 ? 2.375 17.395 -8.261 1 98.16 263 ALA A C 1
ATOM 1996 O O . ALA A 1 263 ? 1.218 17.821 -8.314 1 98.16 263 ALA A O 1
ATOM 1997 N N . SER A 1 264 ? 3.076 17.126 -9.352 1 97.99 264 SER A N 1
ATOM 1998 C CA . SER A 1 264 ? 2.556 17.356 -10.696 1 97.99 264 SER A CA 1
ATOM 1999 C C . SER A 1 264 ? 1.332 16.489 -10.972 1 97.99 264 SER A C 1
ATOM 2001 O O . SER A 1 264 ? 0.41 16.913 -11.672 1 97.99 264 SER A O 1
ATOM 2003 N N . ARG A 1 265 ? 1.359 15.32 -10.462 1 96.88 265 ARG A N 1
ATOM 2004 C CA . ARG A 1 265 ? 0.215 14.438 -10.67 1 96.88 265 ARG A CA 1
ATOM 2005 C C . ARG A 1 265 ? -1.047 15.021 -10.044 1 96.88 265 ARG A C 1
ATOM 2007 O O . ARG A 1 265 ? -2.107 15.039 -10.673 1 96.88 265 ARG A O 1
ATOM 2014 N N . LEU A 1 266 ? -0.985 15.473 -8.805 1 96.54 266 LEU A N 1
ATOM 2015 C CA . LEU A 1 266 ? -2.165 16.1 -8.219 1 96.54 266 LEU A CA 1
ATOM 2016 C C . LEU A 1 266 ? -2.56 17.35 -8.998 1 96.54 266 LEU A C 1
ATOM 2018 O O . LEU A 1 266 ? -3.741 17.564 -9.278 1 96.54 266 LEU A O 1
ATOM 2022 N N . ILE A 1 267 ? -1.588 18.169 -9.375 1 97.84 267 ILE A N 1
ATOM 2023 C CA . ILE A 1 267 ? -1.875 19.413 -10.08 1 97.84 267 ILE A CA 1
ATOM 2024 C C . ILE A 1 267 ? -2.61 19.109 -11.384 1 97.84 267 ILE A C 1
ATOM 2026 O O . ILE A 1 267 ? -3.606 19.76 -11.709 1 97.84 267 ILE A O 1
ATOM 2030 N N . THR A 1 268 ? -2.201 18.079 -12.095 1 97.51 268 THR A N 1
ATOM 2031 C CA . THR A 1 268 ? -2.771 17.729 -13.391 1 97.51 268 THR A CA 1
ATOM 2032 C C . THR A 1 268 ? -4.153 17.104 -13.222 1 97.51 268 THR A C 1
ATOM 2034 O O . THR A 1 268 ? -5.007 17.226 -14.104 1 97.51 268 THR A O 1
ATOM 2037 N N . GLN A 1 269 ? -4.374 16.509 -12.097 1 96.92 269 GLN A N 1
ATOM 2038 C CA . GLN A 1 269 ? -5.618 15.77 -11.906 1 96.92 269 GLN A CA 1
ATOM 2039 C C . GLN A 1 269 ? -6.511 16.453 -10.873 1 96.92 269 GLN A C 1
ATOM 2041 O O . GLN A 1 269 ? -7.438 15.837 -10.343 1 96.92 269 GLN A O 1
ATOM 2046 N N . ARG A 1 270 ? -6.254 17.633 -10.542 1 96.69 270 ARG A N 1
ATOM 2047 C CA . ARG A 1 270 ? -6.862 18.324 -9.41 1 96.69 270 ARG A CA 1
ATOM 2048 C C . ARG A 1 270 ? -8.373 18.44 -9.586 1 96.69 270 ARG A C 1
ATOM 2050 O O . ARG A 1 270 ? -9.137 18.079 -8.689 1 96.69 270 ARG A O 1
ATOM 2057 N N . ASP A 1 271 ? -8.863 18.915 -10.738 1 96.64 271 ASP A N 1
ATOM 2058 C CA . ASP A 1 271 ? -10.287 19.101 -11.002 1 96.64 271 ASP A CA 1
ATOM 2059 C C . ASP A 1 271 ? -11.026 17.765 -10.994 1 96.64 271 ASP A C 1
ATOM 2061 O O . ASP A 1 271 ? -12.12 17.658 -10.435 1 96.64 271 ASP A O 1
ATOM 2065 N N . ALA A 1 272 ? -10.406 16.801 -11.65 1 97.11 272 ALA A N 1
ATOM 2066 C CA . ALA A 1 272 ? -11.017 15.474 -11.659 1 97.11 272 ALA A CA 1
ATOM 2067 C C . ALA A 1 272 ? -11.145 14.92 -10.243 1 97.11 272 ALA A C 1
ATOM 2069 O O . ALA A 1 272 ? -12.158 14.308 -9.898 1 97.11 272 ALA A O 1
ATOM 2070 N N . ASP A 1 273 ? -10.182 15.127 -9.498 1 97.33 273 ASP A N 1
ATOM 2071 C CA . ASP A 1 273 ? -10.202 14.66 -8.115 1 97.33 273 ASP A CA 1
ATOM 2072 C C . ASP A 1 273 ? -11.296 15.362 -7.314 1 97.33 273 ASP A C 1
ATOM 2074 O O . ASP A 1 273 ? -11.997 14.728 -6.522 1 97.33 273 ASP A O 1
ATOM 2078 N N . VAL A 1 274 ? -11.425 16.663 -7.462 1 97.93 274 VAL A N 1
ATOM 2079 C CA . VAL A 1 274 ? -12.462 17.421 -6.771 1 97.93 274 VAL A CA 1
ATOM 2080 C C . VAL A 1 274 ? -13.84 16.903 -7.179 1 97.93 274 VAL A C 1
ATOM 2082 O O . VAL A 1 274 ? -14.704 16.683 -6.327 1 97.93 274 VAL A O 1
ATOM 2085 N N . GLN A 1 275 ? -14.069 16.66 -8.437 1 97.74 275 GLN A N 1
ATOM 2086 C CA . GLN A 1 275 ? -15.348 16.157 -8.927 1 97.74 275 GLN A CA 1
ATOM 2087 C C . GLN A 1 275 ? -15.654 14.778 -8.349 1 97.74 275 GLN A C 1
ATOM 2089 O O . GLN A 1 275 ? -16.793 14.497 -7.969 1 97.74 275 GLN A O 1
ATOM 2094 N N . ASN A 1 276 ? -14.629 13.988 -8.345 1 94.96 276 ASN A N 1
ATOM 2095 C CA . ASN A 1 276 ? -14.797 12.659 -7.767 1 94.96 276 ASN A CA 1
ATOM 2096 C C . ASN A 1 276 ? -15.175 12.733 -6.29 1 94.96 276 ASN A C 1
ATOM 2098 O O . ASN A 1 276 ? -16.046 11.993 -5.83 1 94.96 276 ASN A O 1
ATOM 2102 N N . PHE A 1 277 ? -14.536 13.543 -5.599 1 95.9 277 PHE A N 1
ATOM 2103 C CA . PHE A 1 277 ? -14.818 13.711 -4.179 1 95.9 277 PHE A CA 1
ATOM 2104 C C . PHE A 1 277 ? -16.249 14.19 -3.964 1 95.9 277 PHE A C 1
ATOM 2106 O O . PHE A 1 277 ? -16.977 13.636 -3.137 1 95.9 277 PHE A O 1
ATOM 2113 N N . VAL A 1 278 ? -16.601 15.23 -4.699 1 97.26 278 VAL A N 1
ATOM 2114 C CA . VAL A 1 278 ? -17.938 15.798 -4.558 1 97.26 278 VAL A CA 1
ATOM 2115 C C . VAL A 1 278 ? -18.987 14.737 -4.885 1 97.26 278 VAL A C 1
ATOM 2117 O O . VAL A 1 278 ? -19.97 14.582 -4.156 1 97.26 278 VAL A O 1
ATOM 2120 N N . SER A 1 279 ? -18.764 14.008 -5.948 1 95.61 279 SER A N 1
ATOM 2121 C CA . SER A 1 279 ? -19.683 12.946 -6.345 1 95.61 279 SER A CA 1
ATOM 2122 C C . SER A 1 279 ? -19.797 11.88 -5.261 1 95.61 279 SER A C 1
ATOM 2124 O O . SER A 1 279 ? -20.899 11.428 -4.941 1 95.61 279 SER A O 1
ATOM 2126 N N . PHE A 1 280 ? -18.751 11.542 -4.707 1 92.07 280 PHE A N 1
ATOM 2127 C CA . PHE A 1 280 ? -18.693 10.503 -3.685 1 92.07 280 PHE A CA 1
ATOM 2128 C C . PHE A 1 280 ? -19.39 10.959 -2.409 1 92.07 280 PHE A C 1
ATOM 2130 O O . PHE A 1 280 ? -20.268 10.265 -1.892 1 92.07 280 PHE A O 1
ATOM 2137 N N . ILE A 1 281 ? -19.025 12.092 -1.921 1 93.57 281 ILE A N 1
ATOM 2138 C CA . ILE A 1 281 ? -19.453 12.551 -0.604 1 93.57 281 ILE A CA 1
ATOM 2139 C C . ILE A 1 281 ? -20.928 12.945 -0.649 1 93.57 281 ILE A C 1
ATOM 2141 O O . ILE A 1 281 ? -21.598 12.984 0.385 1 93.57 281 ILE A O 1
ATOM 2145 N N . SER A 1 282 ? -21.427 13.253 -1.861 1 95.32 282 SER A N 1
ATOM 2146 C CA . SER A 1 282 ? -22.807 13.701 -2.022 1 95.32 282 SER A CA 1
ATOM 2147 C C . SER A 1 282 ? -23.772 12.52 -2.041 1 95.32 282 SER A C 1
ATOM 2149 O O . SER A 1 282 ? -24.989 12.706 -1.975 1 95.32 282 SER A O 1
ATOM 2151 N N . LYS A 1 283 ? -23.275 11.311 -2.157 1 92.82 283 LYS A N 1
ATOM 2152 C CA . LYS A 1 283 ? -24.148 10.141 -2.17 1 92.82 283 LYS A CA 1
ATOM 2153 C C . LYS A 1 283 ? -24.932 10.026 -0.866 1 92.82 283 LYS A C 1
ATOM 2155 O O . LYS A 1 283 ? -24.378 10.224 0.217 1 92.82 283 LYS A O 1
ATOM 2160 N N . ASP A 1 284 ? -26.191 9.583 -0.969 1 94.13 284 ASP A N 1
ATOM 2161 C CA . ASP A 1 284 ? -27.081 9.498 0.185 1 94.13 284 ASP A CA 1
ATOM 2162 C C . ASP A 1 284 ? -26.536 8.525 1.228 1 94.13 284 ASP A C 1
ATOM 2164 O O . ASP A 1 284 ? -26.595 8.798 2.429 1 94.13 284 ASP A O 1
ATOM 2168 N N . SER A 1 285 ? -26.042 7.476 0.728 1 89.83 285 SER A N 1
ATOM 2169 C CA . SER A 1 285 ? -25.549 6.453 1.645 1 89.83 285 SER A CA 1
ATOM 2170 C C . SER A 1 285 ? -24.366 6.966 2.46 1 89.83 285 SER A C 1
ATOM 2172 O O . SER A 1 285 ? -24.261 6.683 3.655 1 89.83 285 SER A O 1
ATOM 2174 N N . ILE A 1 286 ? -23.574 7.779 1.816 1 89.07 286 ILE A N 1
ATOM 2175 C CA . ILE A 1 286 ? -22.396 8.318 2.486 1 89.07 286 ILE A CA 1
ATOM 2176 C C . ILE A 1 286 ? -22.817 9.393 3.486 1 89.07 286 ILE A C 1
ATOM 2178 O O . ILE A 1 286 ? -22.343 9.41 4.625 1 89.07 286 ILE A O 1
ATOM 2182 N N . GLN A 1 287 ? -23.67 10.247 3.063 1 93.07 287 GLN A N 1
ATOM 2183 C CA . GLN A 1 287 ? -24.161 11.308 3.936 1 93.07 287 GLN A CA 1
ATOM 2184 C C . GLN A 1 287 ? -24.841 10.731 5.174 1 93.07 287 GLN A C 1
ATOM 2186 O O . GLN A 1 287 ? -24.618 11.205 6.29 1 93.07 287 GLN A O 1
ATOM 2191 N N . LYS A 1 288 ? -25.595 9.675 5.01 1 92.56 288 LYS A N 1
ATOM 2192 C CA . LYS A 1 288 ? -26.257 9.022 6.135 1 92.56 288 LYS A CA 1
ATOM 2193 C C . LYS A 1 288 ? -25.238 8.43 7.104 1 92.56 288 LYS A C 1
ATOM 2195 O O . LYS A 1 288 ? -25.382 8.561 8.322 1 92.56 288 LYS A O 1
ATOM 2200 N N . SER A 1 289 ? -24.273 7.82 6.505 1 87.7 289 SER A N 1
ATOM 2201 C CA . SER A 1 289 ? -23.218 7.23 7.321 1 87.7 289 SER A CA 1
ATOM 2202 C C . SER A 1 289 ? -22.486 8.294 8.133 1 87.7 289 SER A C 1
ATOM 2204 O O . SER A 1 289 ? -22.236 8.109 9.326 1 87.7 289 SER A O 1
ATOM 2206 N N . LEU A 1 290 ? -22.162 9.381 7.499 1 89.21 290 LEU A N 1
ATOM 2207 C CA . LEU A 1 290 ? -21.459 10.469 8.17 1 89.21 290 LEU A CA 1
ATOM 2208 C C . LEU A 1 290 ? -22.32 11.073 9.274 1 89.21 290 LEU A C 1
ATOM 2210 O O . LEU A 1 290 ? -21.822 11.374 10.361 1 89.21 290 LEU A O 1
ATOM 2214 N N . GLN A 1 291 ? -23.53 11.188 8.984 1 91.39 291 GLN A N 1
ATOM 2215 C CA . GLN A 1 291 ? -24.452 11.739 9.972 1 91.39 291 GLN A CA 1
ATOM 2216 C C . GLN A 1 291 ? -24.528 10.849 11.209 1 91.39 291 GLN A C 1
ATOM 2218 O O . GLN A 1 291 ? -24.512 11.344 12.338 1 91.39 291 GLN A O 1
ATOM 2223 N N . LEU A 1 292 ? -24.608 9.597 10.953 1 88.76 292 LEU A N 1
ATOM 2224 C CA . LEU A 1 292 ? -24.673 8.642 12.053 1 88.76 292 LEU A CA 1
ATOM 2225 C C . LEU A 1 292 ? -23.399 8.688 12.889 1 88.76 292 LEU A C 1
ATOM 2227 O O . LEU A 1 292 ? -23.457 8.644 14.12 1 88.76 292 LEU A O 1
ATOM 2231 N N . TYR A 1 293 ? -22.34 8.782 12.231 1 86.2 293 TYR A N 1
ATOM 2232 C CA . TYR A 1 293 ? -21.062 8.858 12.929 1 86.2 293 TYR A CA 1
ATOM 2233 C C . TYR A 1 293 ? -20.982 10.116 13.785 1 86.2 293 TYR A C 1
ATOM 2235 O O . TYR A 1 293 ? -20.559 10.061 14.942 1 86.2 293 TYR A O 1
ATOM 2243 N N . LEU A 1 294 ? -21.389 11.241 13.289 1 88.71 294 LEU A N 1
ATOM 2244 C CA . LEU A 1 294 ? -21.349 12.515 14 1 88.71 294 LEU A CA 1
ATOM 2245 C C . LEU A 1 294 ? -22.283 12.495 15.204 1 88.71 294 LEU A C 1
ATOM 2247 O O . LEU A 1 294 ? -21.957 13.046 16.258 1 88.71 294 LEU A O 1
ATOM 2251 N N . GLU A 1 295 ? -23.364 11.807 15.014 1 89.85 295 GLU A N 1
ATOM 2252 C CA . GLU A 1 295 ? -24.312 11.682 16.117 1 89.85 295 GLU A CA 1
ATOM 2253 C C . GLU A 1 295 ? -23.734 10.837 17.249 1 89.85 295 GLU A C 1
ATOM 2255 O O . GLU A 1 295 ? -23.898 11.169 18.425 1 89.85 295 GLU A O 1
ATOM 2260 N N . ARG A 1 296 ? -23.064 9.853 16.828 1 87.19 296 ARG A N 1
ATOM 2261 C CA . ARG A 1 296 ? -22.441 8.991 17.827 1 87.19 296 ARG A CA 1
ATOM 2262 C C . ARG A 1 296 ? -21.345 9.733 18.585 1 87.19 296 ARG A C 1
ATOM 2264 O O . ARG A 1 296 ? -21.181 9.544 19.792 1 87.19 296 ARG A O 1
ATOM 2271 N N . LEU A 1 297 ? -20.598 10.533 17.881 1 81.91 297 LEU A N 1
ATOM 2272 C CA . LEU A 1 297 ? -19.544 11.326 18.505 1 81.91 297 LEU A CA 1
ATOM 2273 C C . LEU A 1 297 ? -20.13 12.319 19.504 1 81.91 297 LEU A C 1
ATOM 2275 O O . LEU A 1 297 ? -19.543 12.562 20.561 1 81.91 297 LEU A O 1
ATOM 2279 N N . LYS A 1 298 ? -21.21 12.857 19.21 1 83.55 298 LYS A N 1
ATOM 2280 C CA . LYS A 1 298 ? -21.876 13.81 20.092 1 83.55 298 LYS A CA 1
ATOM 2281 C C . LYS A 1 298 ? -22.383 13.127 21.359 1 83.55 298 LYS A C 1
ATOM 2283 O O . LYS A 1 298 ? -22.339 13.709 22.444 1 83.55 298 LYS A O 1
ATOM 2288 N N . GLU A 1 299 ? -22.784 11.937 21.2 1 84.18 299 GLU A N 1
ATOM 2289 C CA . GLU A 1 299 ? -23.291 11.186 22.345 1 84.18 299 GLU A CA 1
ATOM 2290 C C . GLU A 1 299 ? -22.161 10.795 23.293 1 84.18 299 GLU A C 1
ATOM 2292 O O . GLU A 1 299 ? -22.36 10.722 24.507 1 84.18 299 GLU A O 1
ATOM 2297 N N . LYS A 1 300 ? -21.081 10.492 22.685 1 68.74 300 LYS A N 1
ATOM 2298 C CA . LYS A 1 300 ? -19.944 10.129 23.527 1 68.74 300 LYS A CA 1
ATOM 2299 C C . LYS A 1 300 ? -19.41 11.343 24.282 1 68.74 300 LYS A C 1
ATOM 2301 O O . LYS A 1 300 ? -18.892 11.21 25.393 1 68.74 300 LYS A O 1
ATOM 2306 N N . LYS A 1 301 ? -19.369 12.578 23.74 1 62.38 301 LYS A N 1
ATOM 2307 C CA . LYS A 1 301 ? -18.862 13.791 24.376 1 62.38 301 LYS A CA 1
ATOM 2308 C C . LYS A 1 301 ? -19.8 14.265 25.482 1 62.38 301 LYS A C 1
ATOM 2310 O O . LYS A 1 301 ? -19.382 14.985 26.391 1 62.38 301 LYS A O 1
ATOM 2315 N N . GLY A 1 302 ? -21.054 13.989 25.434 1 49.68 302 GLY A N 1
ATOM 2316 C CA . GLY A 1 302 ? -21.983 14.354 26.492 1 49.68 302 GLY A CA 1
ATOM 2317 C C . GLY A 1 302 ? -22.072 13.314 27.593 1 49.68 302 GLY A C 1
ATOM 2318 O O . GLY A 1 302 ? -21.642 12.173 27.413 1 49.68 302 GLY A O 1
ATOM 2319 N N . MET B 1 1 ? -7.787 30.998 -38.997 1 17.59 1 MET B N 1
ATOM 2320 C CA . MET B 1 1 ? -9.179 30.587 -39.159 1 17.59 1 MET B CA 1
ATOM 2321 C C . MET B 1 1 ? -9.29 29.41 -40.123 1 17.59 1 MET B C 1
ATOM 2323 O O . MET B 1 1 ? -10.34 29.199 -40.733 1 17.59 1 MET B O 1
ATOM 2327 N N . ALA B 1 2 ? -8.151 28.646 -40.285 1 17.83 2 ALA B N 1
ATOM 2328 C CA . ALA B 1 2 ? -8.111 27.608 -41.311 1 17.83 2 ALA B CA 1
ATOM 2329 C C . ALA B 1 2 ? -9.073 26.471 -40.98 1 17.83 2 ALA B C 1
ATOM 2331 O O . ALA B 1 2 ? -8.978 25.861 -39.912 1 17.83 2 ALA B O 1
ATOM 2332 N N . LEU B 1 3 ? -10.311 26.383 -41.641 1 18.68 3 LEU B N 1
ATOM 2333 C CA . LEU B 1 3 ? -11.573 25.66 -41.761 1 18.68 3 LEU B CA 1
ATOM 2334 C C . LEU B 1 3 ? -11.336 24.227 -42.225 1 18.68 3 LEU B C 1
ATOM 2336 O O . LEU B 1 3 ? -11.269 23.963 -43.428 1 18.68 3 LEU B O 1
ATOM 2340 N N . ALA B 1 4 ? -10.208 23.546 -41.77 1 19.95 4 ALA B N 1
ATOM 2341 C CA . ALA B 1 4 ? -9.945 22.269 -42.427 1 19.95 4 ALA B CA 1
ATOM 2342 C C . ALA B 1 4 ? -11.155 21.344 -42.332 1 19.95 4 ALA B C 1
ATOM 2344 O O . ALA B 1 4 ? -11.839 21.309 -41.306 1 19.95 4 ALA B O 1
ATOM 2345 N N . ALA B 1 5 ? -11.594 20.786 -43.477 1 18.53 5 ALA B N 1
ATOM 2346 C CA . ALA B 1 5 ? -12.634 20.025 -44.164 1 18.53 5 ALA B CA 1
ATOM 2347 C C . ALA B 1 5 ? -12.89 18.692 -43.466 1 18.53 5 ALA B C 1
ATOM 2349 O O . ALA B 1 5 ? -11.973 18.095 -42.898 1 18.53 5 ALA B O 1
ATOM 2350 N N . ALA B 1 6 ? -14.171 18.169 -43.365 1 21.65 6 ALA B N 1
ATOM 2351 C CA . ALA B 1 6 ? -15.25 17.38 -42.777 1 21.65 6 ALA B CA 1
ATOM 2352 C C . ALA B 1 6 ? -15.216 15.941 -43.285 1 21.65 6 ALA B C 1
ATOM 2354 O O . ALA B 1 6 ? -16.13 15.159 -43.013 1 21.65 6 ALA B O 1
ATOM 2355 N N . VAL B 1 7 ? -14.041 15.335 -43.903 1 19.81 7 VAL B N 1
ATOM 2356 C CA . VAL B 1 7 ? -14.426 14.282 -44.837 1 19.81 7 VAL B CA 1
ATOM 2357 C C . VAL B 1 7 ? -15.055 13.118 -44.074 1 19.81 7 VAL B C 1
ATOM 2359 O O . VAL B 1 7 ? -14.581 12.745 -42.998 1 19.81 7 VAL B O 1
ATOM 2362 N N . ARG B 1 8 ? -16.274 12.61 -44.408 1 22.1 8 ARG B N 1
ATOM 2363 C CA . ARG B 1 8 ? -17.407 11.755 -44.067 1 22.1 8 ARG B CA 1
ATOM 2364 C C . ARG B 1 8 ? -17.037 10.281 -44.189 1 22.1 8 ARG B C 1
ATOM 2366 O O . ARG B 1 8 ? -17.053 9.72 -45.287 1 22.1 8 ARG B O 1
ATOM 2373 N N . VAL B 1 9 ? -15.824 9.736 -43.792 1 20.48 9 VAL B N 1
ATOM 2374 C CA . VAL B 1 9 ? -15.574 8.429 -44.39 1 20.48 9 VAL B CA 1
ATOM 2375 C C . VAL B 1 9 ? -16.589 7.417 -43.864 1 20.48 9 VAL B C 1
ATOM 2377 O O . VAL B 1 9 ? -16.812 7.323 -42.655 1 20.48 9 VAL B O 1
ATOM 2380 N N . PRO B 1 10 ? -17.499 6.805 -44.675 1 20.9 10 PRO B N 1
ATOM 2381 C CA . PRO B 1 10 ? -18.671 5.947 -44.488 1 20.9 10 PRO B CA 1
ATOM 2382 C C . PRO B 1 10 ? -18.34 4.648 -43.757 1 20.9 10 PRO B C 1
ATOM 2384 O O . PRO B 1 10 ? -17.191 4.2 -43.776 1 20.9 10 PRO B O 1
ATOM 2387 N N . ALA B 1 11 ? -19.166 4.247 -42.73 1 21.92 11 ALA B N 1
ATOM 2388 C CA . ALA B 1 11 ? -19.356 3.254 -41.676 1 21.92 11 ALA B CA 1
ATOM 2389 C C . ALA B 1 11 ? -19.573 1.863 -42.265 1 21.92 11 ALA B C 1
ATOM 2391 O O . ALA B 1 11 ? -20.183 1 -41.629 1 21.92 11 ALA B O 1
ATOM 2392 N N . ARG B 1 12 ? -19.263 1.534 -43.524 1 19.64 12 ARG B N 1
ATOM 2393 C CA . ARG B 1 12 ? -20.053 0.442 -44.084 1 19.64 12 ARG B CA 1
ATOM 2394 C C . ARG B 1 12 ? -19.823 -0.853 -43.312 1 19.64 12 ARG B C 1
ATOM 2396 O O . ARG B 1 12 ? -20.778 -1.522 -42.914 1 19.64 12 ARG B O 1
ATOM 2403 N N . VAL B 1 13 ? -18.781 -1.686 -43.515 1 18.64 13 VAL B N 1
ATOM 2404 C CA . VAL B 1 13 ? -18.961 -3.012 -44.097 1 18.64 13 VAL B CA 1
ATOM 2405 C C . VAL B 1 13 ? -18.988 -4.064 -42.99 1 18.64 13 VAL B C 1
ATOM 2407 O O . VAL B 1 13 ? -19.07 -5.263 -43.265 1 18.64 13 VAL B O 1
ATOM 2410 N N . LEU B 1 14 ? -19.042 -3.732 -41.632 1 19.99 14 LEU B N 1
ATOM 2411 C CA . LEU B 1 14 ? -18.461 -4.852 -40.899 1 19.99 14 LEU B CA 1
ATOM 2412 C C . LEU B 1 14 ? -19.286 -6.119 -41.1 1 19.99 14 LEU B C 1
ATOM 2414 O O . LEU B 1 14 ? -20.518 -6.073 -41.078 1 19.99 14 LEU B O 1
ATOM 2418 N N . LEU B 1 15 ? -18.623 -7.315 -41.372 1 19 15 LEU B N 1
ATOM 2419 C CA . LEU B 1 15 ? -18.809 -8.664 -41.895 1 19 15 LEU B CA 1
ATOM 2420 C C . LEU B 1 15 ? -19.674 -9.496 -40.954 1 19 15 LEU B C 1
ATOM 2422 O O . LEU B 1 15 ? -19.562 -9.376 -39.732 1 19 15 LEU B O 1
ATOM 2426 N N . ARG B 1 16 ? -20.629 -10.421 -41.432 1 19.4 16 ARG B N 1
ATOM 2427 C CA . ARG B 1 16 ? -21.827 -11.243 -41.3 1 19.4 16 ARG B CA 1
ATOM 2428 C C . ARG B 1 16 ? -21.544 -12.498 -40.481 1 19.4 16 ARG B C 1
ATOM 2430 O O . ARG B 1 16 ? -22.47 -13.203 -40.075 1 19.4 16 ARG B O 1
ATOM 2437 N N . ALA B 1 17 ? -20.377 -13.177 -40.442 1 20.71 17 ALA B N 1
ATOM 2438 C CA . ALA B 1 17 ? -20.499 -14.617 -40.658 1 20.71 17 ALA B CA 1
ATOM 2439 C C . ALA B 1 17 ? -21.09 -15.306 -39.432 1 20.71 17 ALA B C 1
ATOM 2441 O O . ALA B 1 17 ? -20.488 -15.297 -38.356 1 20.71 17 ALA B O 1
ATOM 2442 N N . GLY B 1 18 ? -22.471 -15.554 -39.177 1 21.2 18 GLY B N 1
ATOM 2443 C CA . GLY B 1 18 ? -23.369 -16.091 -38.167 1 21.2 18 GLY B CA 1
ATOM 2444 C C . GLY B 1 18 ? -23.203 -17.584 -37.954 1 21.2 18 GLY B C 1
ATOM 2445 O O . GLY B 1 18 ? -24.188 -18.305 -37.783 1 21.2 18 GLY B O 1
ATOM 2446 N N . ALA B 1 19 ? -22.07 -18.341 -38.239 1 22.96 19 ALA B N 1
ATOM 2447 C CA . ALA B 1 19 ? -22.333 -19.774 -38.349 1 22.96 19 ALA B CA 1
ATOM 2448 C C . ALA B 1 19 ? -22.864 -20.336 -37.033 1 22.96 19 ALA B C 1
ATOM 2450 O O . ALA B 1 19 ? -22.271 -20.12 -35.974 1 22.96 19 ALA B O 1
ATOM 2451 N N . ARG B 1 20 ? -24.131 -20.792 -36.902 1 22.89 20 ARG B N 1
ATOM 2452 C CA . ARG B 1 20 ? -25.074 -21.373 -35.952 1 22.89 20 ARG B CA 1
ATOM 2453 C C . ARG B 1 20 ? -24.592 -22.736 -35.466 1 22.89 20 ARG B C 1
ATOM 2455 O O . ARG B 1 20 ? -24.668 -23.725 -36.198 1 22.89 20 ARG B O 1
ATOM 2462 N N . LEU B 1 21 ? -23.359 -22.931 -34.946 1 21.22 21 LEU B N 1
ATOM 2463 C CA . LEU B 1 21 ? -23.065 -24.333 -34.671 1 21.22 21 LEU B CA 1
ATOM 2464 C C . LEU B 1 21 ? -24.098 -24.929 -33.72 1 21.22 21 LEU B C 1
ATOM 2466 O O . LEU B 1 21 ? -24.529 -24.269 -32.773 1 21.22 21 LEU B O 1
ATOM 2470 N N . PRO B 1 22 ? -24.897 -26.001 -34.061 1 26.97 22 PRO B N 1
ATOM 2471 C CA . PRO B 1 22 ? -25.987 -26.717 -33.394 1 26.97 22 PRO B CA 1
ATOM 2472 C C . PRO B 1 22 ? -25.581 -27.27 -32.03 1 26.97 22 PRO B C 1
ATOM 2474 O O . PRO B 1 22 ? -24.491 -27.83 -31.886 1 26.97 22 PRO B O 1
ATOM 2477 N N . GLY B 1 23 ? -25.989 -26.65 -30.88 1 22.34 23 GLY B N 1
ATOM 2478 C CA . GLY B 1 23 ? -25.723 -26.872 -29.467 1 22.34 23 GLY B CA 1
ATOM 2479 C C . GLY B 1 23 ? -26.259 -28.197 -28.96 1 22.34 23 GLY B C 1
ATOM 2480 O O . GLY B 1 23 ? -27.463 -28.454 -29.032 1 22.34 23 GLY B O 1
ATOM 2481 N N . VAL B 1 24 ? -25.621 -29.379 -29.054 1 22.23 24 VAL B N 1
ATOM 2482 C CA . VAL B 1 24 ? -25.987 -30.69 -28.529 1 22.23 24 VAL B CA 1
ATOM 2483 C C . VAL B 1 24 ? -26.285 -30.584 -27.035 1 22.23 24 VAL B C 1
ATOM 2485 O O . VAL B 1 24 ? -25.46 -30.086 -26.265 1 22.23 24 VAL B O 1
ATOM 2488 N N . ALA B 1 25 ? -27.607 -30.663 -26.581 1 25.99 25 ALA B N 1
ATOM 2489 C CA . ALA B 1 25 ? -28.298 -30.679 -25.294 1 25.99 25 ALA B CA 1
ATOM 2490 C C . ALA B 1 25 ? -27.861 -31.873 -24.451 1 25.99 25 ALA B C 1
ATOM 2492 O O . ALA B 1 25 ? -28.331 -32.994 -24.661 1 25.99 25 ALA B O 1
ATOM 2493 N N . LEU B 1 26 ? -26.552 -32.139 -24.208 1 24.5 26 LEU B N 1
ATOM 2494 C CA . LEU B 1 26 ? -26.311 -33.297 -23.355 1 24.5 26 LEU B CA 1
ATOM 2495 C C . LEU B 1 26 ? -27.059 -33.163 -22.033 1 24.5 26 LEU B C 1
ATOM 2497 O O . LEU B 1 26 ? -26.963 -32.133 -21.362 1 24.5 26 LEU B O 1
ATOM 2501 N N . GLY B 1 27 ? -28.192 -33.884 -21.766 1 26.34 27 GLY B N 1
ATOM 2502 C CA . GLY B 1 27 ? -29.168 -34.108 -20.711 1 26.34 27 GLY B CA 1
ATOM 2503 C C . GLY B 1 27 ? -28.541 -34.543 -19.4 1 26.34 27 GLY B C 1
ATOM 2504 O O . GLY B 1 27 ? -28.626 -35.713 -19.024 1 26.34 27 GLY B O 1
ATOM 2505 N N . LEU B 1 28 ? -27.374 -34.099 -18.924 1 25.09 28 LEU B N 1
ATOM 2506 C CA . LEU B 1 28 ? -26.971 -34.691 -17.653 1 25.09 28 LEU B CA 1
ATOM 2507 C C . LEU B 1 28 ? -27.94 -34.303 -16.541 1 25.09 28 LEU B C 1
ATOM 2509 O O . LEU B 1 28 ? -28.144 -33.116 -16.275 1 25.09 28 LEU B O 1
ATOM 2513 N N . THR B 1 29 ? -28.921 -35.112 -16.224 1 28.81 29 THR B N 1
ATOM 2514 C CA . THR B 1 29 ? -29.903 -35.093 -15.146 1 28.81 29 THR B CA 1
ATOM 2515 C C . THR B 1 29 ? -29.211 -35.057 -13.786 1 28.81 29 THR B C 1
ATOM 2517 O O . THR B 1 29 ? -28.711 -36.079 -13.311 1 28.81 29 THR B O 1
ATOM 2520 N N . GLU B 1 30 ? -28.327 -34.229 -13.453 1 25.51 30 GLU B N 1
ATOM 2521 C CA . GLU B 1 30 ? -27.839 -34.357 -12.083 1 25.51 30 GLU B CA 1
ATOM 2522 C C . GLU B 1 30 ? -28.947 -34.069 -11.074 1 25.51 30 GLU B C 1
ATOM 2524 O O . GLU B 1 30 ? -29.672 -33.081 -11.206 1 25.51 30 GLU B O 1
ATOM 2529 N N . ARG B 1 31 ? -29.391 -35.065 -10.304 1 28.94 31 ARG B N 1
ATOM 2530 C CA . ARG B 1 31 ? -30.295 -35.049 -9.159 1 28.94 31 ARG B CA 1
ATOM 2531 C C . ARG B 1 31 ? -29.929 -33.932 -8.188 1 28.94 31 ARG B C 1
ATOM 2533 O O . ARG B 1 31 ? -28.777 -33.826 -7.76 1 28.94 31 ARG B O 1
ATOM 2540 N N . VAL B 1 32 ? -30.793 -32.916 -7.991 1 29.4 32 VAL B N 1
ATOM 2541 C CA . VAL B 1 32 ? -30.832 -31.749 -7.116 1 29.4 32 VAL B CA 1
ATOM 2542 C C . VAL B 1 32 ? -31.046 -32.193 -5.671 1 29.4 32 VAL B C 1
ATOM 2544 O O . VAL B 1 32 ? -32.166 -32.527 -5.277 1 29.4 32 VAL B O 1
ATOM 2547 N N . ASP B 1 33 ? -30.198 -33.008 -5.137 1 33.23 33 ASP B N 1
ATOM 2548 C CA . ASP B 1 33 ? -30.539 -33.303 -3.749 1 33.23 33 ASP B CA 1
ATOM 2549 C C . ASP B 1 33 ? -30.723 -32.018 -2.944 1 33.23 33 ASP B C 1
ATOM 2551 O O . ASP B 1 33 ? -30.209 -30.963 -3.322 1 33.23 33 ASP B O 1
ATOM 2555 N N . GLY B 1 34 ? -31.547 -31.9 -1.909 1 33.76 34 GLY B N 1
ATOM 2556 C CA . GLY B 1 34 ? -32.075 -30.862 -1.037 1 33.76 34 GLY B CA 1
ATOM 2557 C C . GLY B 1 34 ? -30.993 -30.02 -0.389 1 33.76 34 GLY B C 1
ATOM 2558 O O . GLY B 1 34 ? -30.117 -30.547 0.299 1 33.76 34 GLY B O 1
ATOM 2559 N N . TRP B 1 35 ? -30.682 -28.857 -0.926 1 33.29 35 TRP B N 1
ATOM 2560 C CA . TRP B 1 35 ? -29.626 -27.864 -0.763 1 33.29 35 TRP B CA 1
ATOM 2561 C C . TRP B 1 35 ? -29.662 -27.254 0.634 1 33.29 35 TRP B C 1
ATOM 2563 O O . TRP B 1 35 ? -30.488 -26.382 0.916 1 33.29 35 TRP B O 1
ATOM 2573 N N . GLY B 1 36 ? -29.773 -27.994 1.704 1 36.35 36 GLY B N 1
ATOM 2574 C CA . GLY B 1 36 ? -29.505 -27.233 2.914 1 36.35 36 GLY B CA 1
ATOM 2575 C C . GLY B 1 36 ? -28.307 -26.31 2.786 1 36.35 36 GLY B C 1
ATOM 2576 O O . GLY B 1 36 ? -27.301 -26.673 2.173 1 36.35 36 GLY B O 1
ATOM 2577 N N . ASP B 1 37 ? -28.471 -24.95 2.764 1 39.29 37 ASP B N 1
ATOM 2578 C CA . ASP B 1 37 ? -27.741 -23.827 2.182 1 39.29 37 ASP B CA 1
ATOM 2579 C C . ASP B 1 37 ? -26.282 -23.829 2.632 1 39.29 37 ASP B C 1
ATOM 2581 O O . ASP B 1 37 ? -25.641 -22.777 2.681 1 39.29 37 ASP B O 1
ATOM 2585 N N . GLY B 1 38 ? -25.84 -24.723 3.505 1 43.42 38 GLY B N 1
ATOM 2586 C CA . GLY B 1 38 ? -24.411 -24.666 3.772 1 43.42 38 GLY B CA 1
ATOM 2587 C C . GLY B 1 38 ? -23.568 -24.669 2.511 1 43.42 38 GLY B C 1
ATOM 2588 O O . GLY B 1 38 ? -23.806 -25.465 1.6 1 43.42 38 GLY B O 1
ATOM 2589 N N . ALA B 1 39 ? -23.04 -23.607 2.053 1 50.57 39 ALA B N 1
ATOM 2590 C CA . ALA B 1 39 ? -22.229 -23.53 0.84 1 50.57 39 ALA B CA 1
ATOM 2591 C C . ALA B 1 39 ? -21.374 -24.783 0.672 1 50.57 39 ALA B C 1
ATOM 2593 O O . ALA B 1 39 ? -20.531 -25.085 1.521 1 50.57 39 ALA B O 1
ATOM 2594 N N . ARG B 1 40 ? -21.746 -25.885 0.123 1 56.78 40 ARG B N 1
ATOM 2595 C CA . ARG B 1 40 ? -21.139 -27.186 -0.142 1 56.78 40 ARG B CA 1
ATOM 2596 C C . ARG B 1 40 ? -19.755 -27.028 -0.762 1 56.78 40 ARG B C 1
ATOM 2598 O O . ARG B 1 40 ? -19.487 -26.044 -1.454 1 56.78 40 ARG B O 1
ATOM 2605 N N . ARG B 1 41 ? -18.847 -27.868 -0.143 1 68.76 41 ARG B N 1
ATOM 2606 C CA . ARG B 1 41 ? -17.55 -28.114 -0.764 1 68.76 41 ARG B CA 1
ATOM 2607 C C . ARG B 1 41 ? -17.686 -28.26 -2.276 1 68.76 41 ARG B C 1
ATOM 2609 O O . ARG B 1 41 ? -18.641 -28.868 -2.763 1 68.76 41 ARG B O 1
ATOM 2616 N N . PHE B 1 42 ? -17.101 -27.385 -2.983 1 72.53 42 PHE B N 1
ATOM 2617 C CA . PHE B 1 42 ? -17.071 -27.547 -4.432 1 72.53 42 PHE B CA 1
ATOM 2618 C C . PHE B 1 42 ? -15.637 -27.536 -4.949 1 72.53 42 PHE B C 1
ATOM 2620 O O . PHE B 1 42 ? -14.699 -27.292 -4.187 1 72.53 42 PHE B O 1
ATOM 2627 N N . GLY B 1 43 ? -15.493 -28.055 -5.914 1 73.06 43 GLY B N 1
ATOM 2628 C CA . GLY B 1 43 ? -14.171 -28.082 -6.519 1 73.06 43 GLY B CA 1
ATOM 2629 C C . GLY B 1 43 ? -14.087 -28.997 -7.727 1 73.06 43 GLY B C 1
ATOM 2630 O O . GLY B 1 43 ? -15.107 -29.495 -8.207 1 73.06 43 GLY B O 1
ATOM 2631 N N . SER B 1 44 ? -12.946 -28.882 -8.33 1 75.54 44 SER B N 1
ATOM 2632 C CA . SER B 1 44 ? -12.59 -29.783 -9.421 1 75.54 44 SER B CA 1
ATOM 2633 C C . SER B 1 44 ? -11.599 -30.846 -8.958 1 75.54 44 SER B C 1
ATOM 2635 O O . SER B 1 44 ? -11.361 -31 -7.759 1 75.54 44 SER B O 1
ATOM 2637 N N . GLN B 1 45 ? -11.203 -31.653 -9.861 1 79.93 45 GLN B N 1
ATOM 2638 C CA . GLN B 1 45 ? -10.232 -32.707 -9.591 1 79.93 45 GLN B CA 1
ATOM 2639 C C . GLN B 1 45 ? -8.941 -32.132 -9.014 1 79.93 45 GLN B C 1
ATOM 2641 O O . GLN B 1 45 ? -8.286 -32.77 -8.187 1 79.93 45 GLN B O 1
ATOM 2646 N N . ARG B 1 46 ? -8.698 -30.883 -9.277 1 92 46 ARG B N 1
ATOM 2647 C CA . ARG B 1 46 ? -7.376 -30.361 -8.943 1 92 46 ARG B CA 1
ATOM 2648 C C . ARG B 1 46 ? -7.478 -29.208 -7.95 1 92 46 ARG B C 1
ATOM 2650 O O . ARG B 1 46 ? -6.461 -28.719 -7.453 1 92 46 ARG B O 1
ATOM 2657 N N . VAL B 1 47 ? -8.693 -28.741 -7.68 1 93.89 47 VAL B N 1
ATOM 2658 C CA . VAL B 1 47 ? -8.916 -27.649 -6.739 1 93.89 47 VAL B CA 1
ATOM 2659 C C . VAL B 1 47 ? -10.038 -28.02 -5.773 1 93.89 47 VAL B C 1
ATOM 2661 O O . VAL B 1 47 ? -11.162 -28.302 -6.196 1 93.89 47 VAL B O 1
ATOM 2664 N N . LEU B 1 48 ? -9.718 -28.063 -4.536 1 93.13 48 LEU B N 1
ATOM 2665 C CA . LEU B 1 48 ? -10.713 -28.31 -3.498 1 93.13 48 LEU B CA 1
ATOM 2666 C C . LEU B 1 48 ? -11.085 -27.015 -2.782 1 93.13 48 LEU B C 1
ATOM 2668 O O . LEU B 1 48 ? -10.209 -26.295 -2.298 1 93.13 48 LEU B O 1
ATOM 2672 N N . VAL B 1 49 ? -12.341 -26.679 -2.762 1 93.86 49 VAL B N 1
ATOM 2673 C CA . VAL B 1 49 ? -12.806 -25.476 -2.08 1 93.86 49 VAL B CA 1
ATOM 2674 C C . VAL B 1 49 ? -13.703 -25.861 -0.906 1 93.86 49 VAL B C 1
ATOM 2676 O O . VAL B 1 49 ? -14.719 -26.535 -1.088 1 93.86 49 VAL B O 1
ATOM 2679 N N . GLU B 1 50 ? -13.251 -25.53 0.25 1 91.55 50 GLU B N 1
ATOM 2680 C CA . GLU B 1 50 ? -14.009 -25.766 1.475 1 91.55 50 GLU B CA 1
ATOM 2681 C C . GLU B 1 50 ? -14.607 -24.469 2.011 1 91.55 50 GLU B C 1
ATOM 2683 O O . GLU B 1 50 ? -13.905 -23.663 2.626 1 91.55 50 GLU B O 1
ATOM 2688 N N . PRO B 1 51 ? -15.858 -24.293 1.883 1 83.71 51 PRO B N 1
ATOM 2689 C CA . PRO B 1 51 ? -16.512 -23.05 2.299 1 83.71 51 PRO B CA 1
ATOM 2690 C C . PRO B 1 51 ? -16.802 -23.01 3.798 1 83.71 51 PRO B C 1
ATOM 2692 O O . PRO B 1 51 ? -17.125 -24.039 4.396 1 83.71 51 PRO B O 1
ATOM 2695 N N . ASP B 1 52 ? -16.315 -22.101 4.416 1 78.65 52 ASP B N 1
ATOM 2696 C CA . ASP B 1 52 ? -16.878 -21.692 5.699 1 78.65 52 ASP B CA 1
ATOM 2697 C C . ASP B 1 52 ? -17.694 -20.409 5.557 1 78.65 52 ASP B C 1
ATOM 2699 O O . ASP B 1 52 ? -17.222 -19.325 5.905 1 78.65 52 ASP B O 1
ATOM 2703 N N . ALA B 1 53 ? -18.823 -20.549 5.128 1 68.03 53 ALA B N 1
ATOM 2704 C CA . ALA B 1 53 ? -19.671 -19.418 4.762 1 68.03 53 ALA B CA 1
ATOM 2705 C C . ALA B 1 53 ? -20.01 -18.569 5.984 1 68.03 53 ALA B C 1
ATOM 2707 O O . ALA B 1 53 ? -20.174 -17.351 5.876 1 68.03 53 ALA B O 1
ATOM 2708 N N . GLY B 1 54 ? -20.196 -19.258 7.012 1 71.69 54 GLY B N 1
ATOM 2709 C CA . GLY B 1 54 ? -20.497 -18.505 8.219 1 71.69 54 GLY B CA 1
ATOM 2710 C C . GLY B 1 54 ? -19.464 -17.439 8.53 1 71.69 54 GLY B C 1
ATOM 2711 O O . GLY B 1 54 ? -19.812 -16.336 8.957 1 71.69 54 GLY B O 1
ATOM 2712 N N . ALA B 1 55 ? -18.324 -17.699 8.081 1 79.77 55 ALA B N 1
ATOM 2713 C CA . ALA B 1 55 ? -17.248 -16.744 8.333 1 79.77 55 ALA B CA 1
ATOM 2714 C C . ALA B 1 55 ? -16.978 -15.885 7.101 1 79.77 55 ALA B C 1
ATOM 2716 O O . ALA B 1 55 ? -16.174 -14.95 7.152 1 79.77 55 ALA B O 1
ATOM 2717 N N . GLY B 1 56 ? -17.695 -16.237 5.936 1 92.93 56 GLY B N 1
ATOM 2718 C CA . GLY B 1 56 ? -17.486 -15.525 4.685 1 92.93 56 GLY B CA 1
ATOM 2719 C C . GLY B 1 56 ? -16.138 -15.814 4.052 1 92.93 56 GLY B C 1
ATOM 2720 O O . GLY B 1 56 ? -15.631 -15.011 3.266 1 92.93 56 GLY B O 1
ATOM 2721 N N . VAL B 1 57 ? -15.552 -16.952 4.509 1 95.72 57 VAL B N 1
ATOM 2722 C CA . VAL B 1 57 ? -14.214 -17.294 4.036 1 95.72 57 VAL B CA 1
ATOM 2723 C C . VAL B 1 57 ? -14.209 -18.718 3.485 1 95.72 57 VAL B C 1
ATOM 2725 O O . VAL B 1 57 ? -14.824 -19.616 4.064 1 95.72 57 VAL B O 1
ATOM 2728 N N . ALA B 1 58 ? -13.581 -18.971 2.334 1 96.16 58 ALA B N 1
ATOM 2729 C CA . ALA B 1 58 ? -13.358 -20.302 1.775 1 96.16 58 ALA B CA 1
ATOM 2730 C C . ALA B 1 58 ? -11.88 -20.676 1.823 1 96.16 58 ALA B C 1
ATOM 2732 O O . ALA B 1 58 ? -11.01 -19.812 1.694 1 96.16 58 ALA B O 1
ATOM 2733 N N . VAL B 1 59 ? -11.652 -21.886 2.045 1 96.45 59 VAL B N 1
ATOM 2734 C CA . VAL B 1 59 ? -10.298 -22.411 1.902 1 96.45 59 VAL B CA 1
ATOM 2735 C C . VAL B 1 59 ? -10.159 -23.121 0.557 1 96.45 59 VAL B C 1
ATOM 2737 O O . VAL B 1 59 ? -10.881 -24.081 0.277 1 96.45 59 VAL B O 1
ATOM 2740 N N . MET B 1 60 ? -9.392 -22.662 -0.268 1 96.56 60 MET B N 1
ATOM 2741 C CA . MET B 1 60 ? -9.085 -23.258 -1.565 1 96.56 60 MET B CA 1
ATOM 2742 C C . MET B 1 60 ? -7.772 -24.032 -1.512 1 96.56 60 MET B C 1
ATOM 2744 O O . MET B 1 60 ? -6.718 -23.455 -1.241 1 96.56 60 MET B O 1
ATOM 2748 N N . LYS B 1 61 ? -7.815 -25.255 -1.801 1 97.14 61 LYS B N 1
ATOM 2749 C CA . LYS B 1 61 ? -6.64 -26.116 -1.712 1 97.14 61 LYS B CA 1
ATOM 2750 C C . LYS B 1 61 ? -6.179 -26.563 -3.096 1 97.14 61 LYS B C 1
ATOM 2752 O O . LYS B 1 61 ? -6.967 -27.106 -3.873 1 97.14 61 LYS B O 1
ATOM 2757 N N . LEU B 1 62 ? -4.955 -26.305 -3.337 1 97.95 62 LEU B N 1
ATOM 2758 C CA . LEU B 1 62 ? -4.327 -26.863 -4.53 1 97.95 62 LEU B CA 1
ATOM 2759 C C . LEU B 1 62 ? -4.152 -28.372 -4.396 1 97.95 62 LEU B C 1
ATOM 2761 O O . LEU B 1 62 ? -3.495 -28.845 -3.466 1 97.95 62 LEU B O 1
ATOM 2765 N N . LYS B 1 63 ? -4.721 -29.059 -5.296 1 96 63 LYS B N 1
ATOM 2766 C CA . LYS B 1 63 ? -4.681 -30.519 -5.271 1 96 63 LYS B CA 1
ATOM 2767 C C . LYS B 1 63 ? -4.397 -31.085 -6.659 1 96 63 LYS B C 1
ATOM 2769 O O . LYS B 1 63 ? -5.248 -31.755 -7.248 1 96 63 LYS B O 1
ATOM 2774 N N . ASN B 1 64 ? -3.236 -30.782 -7.16 1 95.21 64 ASN B N 1
ATOM 2775 C CA . ASN B 1 64 ? -2.696 -31.296 -8.414 1 95.21 64 ASN B CA 1
ATOM 2776 C C . ASN B 1 64 ? -1.368 -32.016 -8.2 1 95.21 64 ASN B C 1
ATOM 2778 O O . ASN B 1 64 ? -0.314 -31.513 -8.593 1 95.21 64 ASN B O 1
ATOM 2782 N N . PRO B 1 65 ? -1.458 -33.167 -7.592 1 93.56 65 PRO B N 1
ATOM 2783 C CA . PRO B 1 65 ? -0.213 -33.885 -7.307 1 93.56 65 PRO B CA 1
ATOM 2784 C C . PRO B 1 65 ? 0.617 -34.146 -8.562 1 93.56 65 PRO B C 1
ATOM 2786 O O . PRO B 1 65 ? 0.073 -34.196 -9.667 1 93.56 65 PRO B O 1
ATOM 2789 N N . PRO B 1 66 ? 1.91 -34.302 -8.449 1 92.96 66 PRO B N 1
ATOM 2790 C CA . PRO B 1 66 ? 2.585 -34.432 -7.155 1 92.96 66 PRO B CA 1
ATOM 2791 C C . PRO B 1 66 ? 3.026 -33.087 -6.582 1 92.96 66 PRO B C 1
ATOM 2793 O O . PRO B 1 66 ? 3.334 -32.991 -5.391 1 92.96 66 PRO B O 1
ATOM 2796 N N . VAL B 1 67 ? 3.1 -32.063 -7.396 1 95.5 67 VAL B N 1
ATOM 2797 C CA . VAL B 1 67 ? 3.767 -30.869 -6.889 1 95.5 67 VAL B CA 1
ATOM 2798 C C . VAL B 1 67 ? 2.98 -29.625 -7.296 1 95.5 67 VAL B C 1
ATOM 2800 O O . VAL B 1 67 ? 3.535 -28.525 -7.359 1 95.5 67 VAL B O 1
ATOM 2803 N N . ASN B 1 68 ? 1.703 -29.753 -7.654 1 97.26 68 ASN B N 1
ATOM 2804 C CA . ASN B 1 68 ? 0.817 -28.65 -8.01 1 97.26 68 ASN B CA 1
ATOM 2805 C C . ASN B 1 68 ? 1.406 -27.798 -9.13 1 97.26 68 ASN B C 1
ATOM 2807 O O . ASN B 1 68 ? 1.455 -26.571 -9.022 1 97.26 68 ASN B O 1
ATOM 2811 N N . THR B 1 69 ? 1.874 -28.489 -10.209 1 96.37 69 THR B N 1
ATOM 2812 C CA . THR B 1 69 ? 2.322 -27.745 -11.381 1 96.37 69 THR B CA 1
ATOM 2813 C C . THR B 1 69 ? 1.154 -27.015 -12.038 1 96.37 69 THR B C 1
ATOM 2815 O O . THR B 1 69 ? 0.049 -27.554 -12.127 1 96.37 69 THR B O 1
ATOM 2818 N N . LEU B 1 70 ? 1.456 -25.867 -12.566 1 97.71 70 LEU B N 1
ATOM 2819 C CA . LEU B 1 70 ? 0.428 -25.029 -13.175 1 97.71 70 LEU B CA 1
ATOM 2820 C C . LEU B 1 70 ? 0.235 -25.388 -14.645 1 97.71 70 LEU B C 1
ATOM 2822 O O . LEU B 1 70 ? 0.665 -24.646 -15.531 1 97.71 70 LEU B O 1
ATOM 2826 N N . SER B 1 71 ? -0.432 -26.477 -14.861 1 97.21 71 SER B N 1
ATOM 2827 C CA . SER B 1 71 ? -0.826 -26.872 -16.209 1 97.21 71 SER B CA 1
ATOM 2828 C C . SER B 1 71 ? -1.965 -26.001 -16.73 1 97.21 71 SER B C 1
ATOM 2830 O O . SER B 1 71 ? -2.603 -25.279 -15.961 1 97.21 71 SER B O 1
ATOM 2832 N N . LEU B 1 72 ? -2.147 -26.081 -18 1 97.32 72 LEU B N 1
ATOM 2833 C CA . LEU B 1 72 ? -3.225 -25.312 -18.611 1 97.32 72 LEU B CA 1
ATOM 2834 C C . LEU B 1 72 ? -4.563 -25.634 -17.954 1 97.32 72 LEU B C 1
ATOM 2836 O O . LEU B 1 72 ? -5.328 -24.727 -17.617 1 97.32 72 LEU B O 1
ATOM 2840 N N . GLU B 1 73 ? -4.827 -26.875 -17.759 1 95.88 73 GLU B N 1
ATOM 2841 C CA . GLU B 1 73 ? -6.071 -27.316 -17.134 1 95.88 73 GLU B CA 1
ATOM 2842 C C . GLU B 1 73 ? -6.18 -26.804 -15.701 1 95.88 73 GLU B C 1
ATOM 2844 O O . GLU B 1 73 ? -7.238 -26.326 -15.286 1 95.88 73 GLU B O 1
ATOM 2849 N N . PHE B 1 74 ? -5.147 -26.909 -14.957 1 96.83 74 PHE B N 1
ATOM 2850 C CA . PHE B 1 74 ? -5.142 -26.489 -13.56 1 96.83 74 PHE B CA 1
ATOM 2851 C C . PHE B 1 74 ? -5.35 -24.984 -13.447 1 96.83 74 PHE B C 1
ATOM 2853 O O . PHE B 1 74 ? -6.15 -24.522 -12.631 1 96.83 74 PHE B O 1
ATOM 2860 N N . LEU B 1 75 ? -4.666 -24.228 -14.276 1 97.86 75 LEU B N 1
ATOM 2861 C CA . LEU B 1 75 ? -4.833 -22.78 -14.327 1 97.86 75 LEU B CA 1
ATOM 2862 C C . LEU B 1 75 ? -6.293 -22.409 -14.567 1 97.86 75 LEU B C 1
ATOM 2864 O O . LEU B 1 75 ? -6.84 -21.545 -13.878 1 97.86 75 LEU B O 1
ATOM 2868 N N . THR B 1 76 ? -6.855 -23.037 -15.477 1 96.45 76 THR B N 1
ATOM 2869 C CA . THR B 1 76 ? -8.242 -22.774 -15.843 1 96.45 76 THR B CA 1
ATOM 2870 C C . THR B 1 76 ? -9.177 -23.089 -14.678 1 96.45 76 THR B C 1
ATOM 2872 O O . THR B 1 76 ? -10.081 -22.308 -14.372 1 96.45 76 THR B O 1
ATOM 2875 N N . GLU B 1 77 ? -8.925 -24.143 -14.04 1 96.52 77 GLU B N 1
ATOM 2876 C CA . GLU B 1 77 ? -9.754 -24.549 -12.909 1 96.52 77 GLU B CA 1
ATOM 2877 C C . GLU B 1 77 ? -9.636 -23.558 -11.755 1 96.52 77 GLU B C 1
ATOM 2879 O O . GLU B 1 77 ? -10.63 -23.239 -11.099 1 96.52 77 GLU B O 1
ATOM 2884 N N . LEU B 1 78 ? -8.468 -23.091 -11.477 1 97.4 78 LEU B N 1
ATOM 2885 C CA . LEU B 1 78 ? -8.249 -22.11 -10.42 1 97.4 78 LEU B CA 1
ATOM 2886 C C . LEU B 1 78 ? -9.053 -20.84 -10.682 1 97.4 78 LEU B C 1
ATOM 2888 O O . LEU B 1 78 ? -9.709 -20.318 -9.778 1 97.4 78 LEU B O 1
ATOM 2892 N N . VAL B 1 79 ? -9.021 -20.372 -11.905 1 97.14 79 VAL B N 1
ATOM 2893 C CA . VAL B 1 79 ? -9.712 -19.14 -12.272 1 97.14 79 VAL B CA 1
ATOM 2894 C C . VAL B 1 79 ? -11.221 -19.337 -12.147 1 97.14 79 VAL B C 1
ATOM 2896 O O . VAL B 1 79 ? -11.927 -18.466 -11.633 1 97.14 79 VAL B O 1
ATOM 2899 N N . ILE B 1 80 ? -11.687 -20.49 -12.579 1 96.24 80 ILE B N 1
ATOM 2900 C CA . ILE B 1 80 ? -13.112 -20.795 -12.502 1 96.24 80 ILE B CA 1
ATOM 2901 C C . ILE B 1 80 ? -13.556 -20.819 -11.041 1 96.24 80 ILE B C 1
ATOM 2903 O O . ILE B 1 80 ? -14.602 -20.265 -10.695 1 96.24 80 ILE B O 1
ATOM 2907 N N . CYS B 1 81 ? -12.777 -21.443 -10.203 1 95.48 81 CYS B N 1
ATOM 2908 C CA . CYS B 1 81 ? -13.103 -21.515 -8.783 1 95.48 81 CYS B CA 1
ATOM 2909 C C . CYS B 1 81 ? -13.15 -20.124 -8.163 1 95.48 81 CYS B C 1
ATOM 2911 O O . CYS B 1 81 ? -14.061 -19.813 -7.393 1 95.48 81 CYS B O 1
ATOM 2913 N N . LEU B 1 82 ? -12.2 -19.295 -8.471 1 96.59 82 LEU B N 1
ATOM 2914 C CA . LEU B 1 82 ? -12.178 -17.938 -7.936 1 96.59 82 LEU B CA 1
ATOM 2915 C C . LEU B 1 82 ? -13.401 -17.152 -8.397 1 96.59 82 LEU B C 1
ATOM 2917 O O . LEU B 1 82 ? -14.013 -16.43 -7.607 1 96.59 82 LEU B O 1
ATOM 2921 N N . GLU B 1 83 ? -13.713 -17.274 -9.629 1 96.01 83 GLU B N 1
ATOM 2922 C CA . GLU B 1 83 ? -14.867 -16.577 -10.188 1 96.01 83 GLU B CA 1
ATOM 2923 C C . GLU B 1 83 ? -16.157 -16.995 -9.487 1 96.01 83 GLU B C 1
ATOM 2925 O O . GLU B 1 83 ? -17.021 -16.159 -9.216 1 96.01 83 GLU B O 1
ATOM 2930 N N . LYS B 1 84 ? -16.273 -18.279 -9.266 1 94.38 84 LYS B N 1
ATOM 2931 C CA . LYS B 1 84 ? -17.441 -18.782 -8.549 1 94.38 84 LYS B CA 1
ATOM 2932 C C . LYS B 1 84 ? -17.551 -18.15 -7.164 1 94.38 84 LYS B C 1
ATOM 2934 O O . LYS B 1 84 ? -18.634 -17.728 -6.753 1 94.38 84 LYS B O 1
ATOM 2939 N N . LEU B 1 85 ? -16.452 -18.103 -6.516 1 94.85 85 LEU B N 1
ATOM 2940 C CA . LEU B 1 85 ? -16.439 -17.512 -5.183 1 94.85 85 LEU B CA 1
ATOM 2941 C C . LEU B 1 85 ? -16.747 -16.02 -5.246 1 94.85 85 LEU B C 1
ATOM 2943 O O . LEU B 1 85 ? -17.455 -15.49 -4.387 1 94.85 85 LEU B O 1
ATOM 2947 N N . GLU B 1 86 ? -16.275 -15.313 -6.191 1 94.81 86 GLU B N 1
ATOM 2948 C CA . GLU B 1 86 ? -16.513 -13.883 -6.359 1 94.81 86 GLU B CA 1
ATOM 2949 C C . GLU B 1 86 ? -17.988 -13.596 -6.625 1 94.81 86 GLU B C 1
ATOM 2951 O O . GLU B 1 86 ? -18.505 -12.551 -6.225 1 94.81 86 GLU B O 1
ATOM 2956 N N . ASN B 1 87 ? -18.563 -14.473 -7.294 1 94.16 87 ASN B N 1
ATOM 2957 C CA . ASN B 1 87 ? -19.957 -14.282 -7.682 1 94.16 87 ASN B CA 1
ATOM 2958 C C . ASN B 1 87 ? -20.912 -14.716 -6.574 1 94.16 87 ASN B C 1
ATOM 2960 O O . ASN B 1 87 ? -22.122 -14.511 -6.676 1 94.16 87 ASN B O 1
ATOM 2964 N N . ASP B 1 88 ? -20.431 -15.418 -5.598 1 92.6 88 ASP B N 1
ATOM 2965 C CA . ASP B 1 88 ? -21.204 -15.8 -4.42 1 92.6 88 ASP B CA 1
ATOM 2966 C C . ASP B 1 88 ? -21.035 -14.778 -3.298 1 92.6 88 ASP B C 1
ATOM 2968 O O . ASP B 1 88 ? -19.983 -14.72 -2.657 1 92.6 88 ASP B O 1
ATOM 2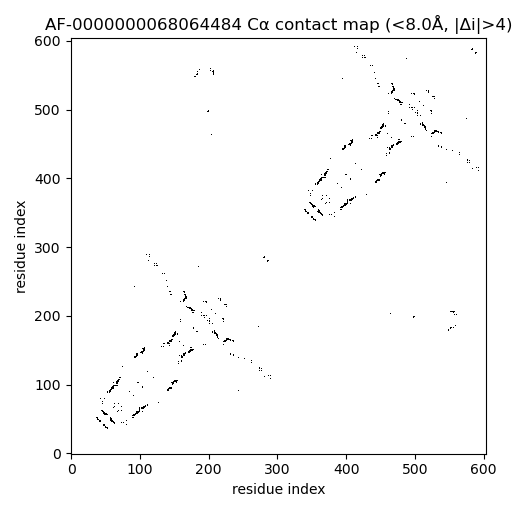972 N N . LYS B 1 89 ? -22.002 -13.989 -3.027 1 90.44 89 LYS B N 1
ATOM 2973 C CA . LYS B 1 89 ? -21.957 -12.854 -2.109 1 90.44 89 LYS B CA 1
ATOM 2974 C C . LYS B 1 89 ? -21.715 -13.316 -0.675 1 90.44 89 LYS B C 1
ATOM 2976 O O . LYS B 1 89 ? -21.415 -12.503 0.202 1 90.44 89 LYS B O 1
ATOM 2981 N N . SER B 1 90 ? -21.825 -14.619 -0.462 1 92.35 90 SER B N 1
ATOM 2982 C CA . SER B 1 90 ? -21.591 -15.138 0.881 1 92.35 90 SER B CA 1
ATOM 2983 C C . SER B 1 90 ? -20.101 -15.195 1.2 1 92.35 90 SER B C 1
ATOM 2985 O O . SER B 1 90 ? -19.714 -15.362 2.359 1 92.35 90 SER B O 1
ATOM 2987 N N . PHE B 1 91 ? -19.291 -15.051 0.157 1 94.78 91 PHE B N 1
ATOM 2988 C CA . PHE B 1 91 ? -17.852 -15.133 0.374 1 94.78 91 PHE B CA 1
ATOM 2989 C C . PHE B 1 91 ? -17.199 -13.768 0.195 1 94.78 91 PHE B C 1
ATOM 2991 O O . PHE B 1 91 ? -17.503 -13.048 -0.758 1 94.78 91 PHE B O 1
ATOM 2998 N N . ARG B 1 92 ? -16.248 -13.49 1.137 1 96.58 92 ARG B N 1
ATOM 2999 C CA . ARG B 1 92 ? -15.534 -12.218 1.129 1 96.58 92 ARG B CA 1
ATOM 3000 C C . ARG B 1 92 ? -14.025 -12.436 1.127 1 96.58 92 ARG B C 1
ATOM 3002 O O . ARG B 1 92 ? -13.257 -11.495 0.914 1 96.58 92 ARG B O 1
ATOM 3009 N N . GLY B 1 93 ? -13.615 -13.679 1.35 1 97.4 93 GLY B N 1
ATOM 3010 C CA . GLY B 1 93 ? -12.19 -13.964 1.393 1 97.4 93 GLY B CA 1
ATOM 3011 C C . GLY B 1 93 ? -11.863 -15.414 1.088 1 97.4 93 GLY B C 1
ATOM 3012 O O . GLY B 1 93 ? -12.737 -16.28 1.155 1 97.4 93 GLY B O 1
ATOM 3013 N N . VAL B 1 94 ? -10.691 -15.675 0.714 1 97.68 94 VAL B N 1
ATOM 3014 C CA . VAL B 1 94 ? -10.189 -17.002 0.375 1 97.68 94 VAL B CA 1
ATOM 3015 C C . VAL B 1 94 ? -8.816 -17.213 1.008 1 97.68 94 VAL B C 1
ATOM 3017 O O . VAL B 1 94 ? -7.964 -16.322 0.97 1 97.68 94 VAL B O 1
ATOM 3020 N N . VAL B 1 95 ? -8.659 -18.306 1.662 1 97.97 95 VAL B N 1
ATOM 3021 C CA . VAL B 1 95 ? -7.337 -18.774 2.065 1 97.97 95 VAL B CA 1
ATOM 3022 C C . VAL B 1 95 ? -6.83 -19.812 1.067 1 97.97 95 VAL B C 1
ATOM 3024 O O . VAL B 1 95 ? -7.479 -20.837 0.844 1 97.97 95 VAL B O 1
ATOM 3027 N N . LEU B 1 96 ? -5.765 -19.526 0.411 1 98.07 96 LEU B N 1
ATOM 3028 C CA . LEU B 1 96 ? -5.137 -20.428 -0.548 1 98.07 96 LEU B CA 1
ATOM 3029 C C . LEU B 1 96 ? -4.088 -21.301 0.134 1 98.07 96 LEU B C 1
ATOM 3031 O O . LEU B 1 96 ? -3.213 -20.792 0.837 1 98.07 96 LEU B O 1
ATOM 3035 N N . THR B 1 97 ? -4.217 -22.568 -0.022 1 98.15 97 THR B N 1
ATOM 3036 C CA . THR B 1 97 ? -3.239 -23.481 0.557 1 98.15 97 THR B CA 1
ATOM 3037 C C . THR B 1 97 ? -3.086 -24.729 -0.308 1 98.15 97 THR B C 1
ATOM 3039 O O . THR B 1 97 ? -3.672 -24.818 -1.388 1 98.15 97 THR B O 1
ATOM 3042 N N . SER B 1 98 ? -2.167 -25.627 0.107 1 98.22 98 SER B N 1
ATOM 3043 C CA . SER B 1 98 ? -1.889 -26.82 -0.685 1 98.22 98 SER B CA 1
ATOM 3044 C C . SER B 1 98 ? -2.338 -28.083 0.041 1 98.22 98 SER B C 1
ATOM 3046 O O . SER B 1 98 ? -2.16 -28.205 1.255 1 98.22 98 SER B O 1
ATOM 3048 N N . ASP B 1 99 ? -2.854 -28.989 -0.697 1 96.48 99 ASP B N 1
ATOM 3049 C CA . ASP B 1 99 ? -3.164 -30.321 -0.187 1 96.48 99 ASP B CA 1
ATOM 3050 C C . ASP B 1 99 ? -2.063 -31.317 -0.547 1 96.48 99 ASP B C 1
ATOM 3052 O O . ASP B 1 99 ? -2.217 -32.522 -0.34 1 96.48 99 ASP B O 1
ATOM 3056 N N . CYS B 1 100 ? -0.986 -30.865 -1.197 1 96.14 100 CYS B N 1
ATOM 3057 C CA . CYS B 1 100 ? 0.188 -31.678 -1.494 1 96.14 100 CYS B CA 1
ATOM 3058 C C . CYS B 1 100 ? 1.262 -31.496 -0.429 1 96.14 100 CYS B C 1
ATOM 3060 O O . CYS B 1 100 ? 1.716 -30.377 -0.185 1 96.14 100 CYS B O 1
ATOM 3062 N N . PRO B 1 101 ? 1.646 -32.554 0.204 1 94.12 101 PRO B N 1
ATOM 3063 C CA . PRO B 1 101 ? 2.624 -32.431 1.288 1 94.12 101 PRO B CA 1
ATOM 3064 C C . PRO B 1 101 ? 3.954 -31.844 0.819 1 94.12 101 PRO B C 1
ATOM 3066 O O . PRO B 1 101 ? 4.491 -32.265 -0.208 1 94.12 101 PRO B O 1
ATOM 3069 N N . GLY B 1 102 ? 4.379 -30.837 1.49 1 96.63 102 GLY B N 1
ATOM 3070 C CA . GLY B 1 102 ? 5.728 -30.315 1.335 1 96.63 102 GLY B CA 1
ATOM 3071 C C . GLY B 1 102 ? 5.869 -29.365 0.161 1 96.63 102 GLY B C 1
ATOM 3072 O O . GLY B 1 102 ? 6.942 -28.801 -0.063 1 96.63 102 GLY B O 1
ATOM 3073 N N . VAL B 1 103 ? 4.827 -29.259 -0.587 1 97.85 103 VAL B N 1
ATOM 3074 C CA . VAL B 1 103 ? 4.908 -28.383 -1.751 1 97.85 103 VAL B CA 1
ATOM 3075 C C . VAL B 1 103 ? 3.646 -27.528 -1.843 1 97.85 103 VAL B C 1
ATOM 3077 O O . VAL B 1 103 ? 2.53 -28.05 -1.79 1 97.85 103 VAL B O 1
ATOM 3080 N N . PHE B 1 104 ? 3.792 -26.293 -1.856 1 98.53 104 PHE B N 1
ATOM 3081 C CA . PHE B 1 104 ? 2.68 -25.408 -2.179 1 98.53 104 PHE B CA 1
ATOM 3082 C C . PHE B 1 104 ? 2.378 -25.442 -3.673 1 98.53 104 PHE B C 1
ATOM 3084 O O . PHE B 1 104 ? 1.273 -25.806 -4.08 1 98.53 104 PHE B O 1
ATOM 3091 N N . SER B 1 105 ? 3.397 -25.144 -4.526 1 98.27 105 SER B N 1
ATOM 3092 C CA . SER B 1 105 ? 3.368 -25.296 -5.977 1 98.27 105 SER B CA 1
ATOM 3093 C C . SER B 1 105 ? 4.77 -25.2 -6.571 1 98.27 105 SER B C 1
ATOM 3095 O O . SER B 1 105 ? 5.551 -24.325 -6.191 1 98.27 105 SER B O 1
ATOM 3097 N N . ALA B 1 106 ? 5.031 -26.056 -7.556 1 95.56 106 ALA B N 1
ATOM 3098 C CA . ALA B 1 106 ? 6.332 -26.054 -8.22 1 95.56 106 ALA B CA 1
ATOM 3099 C C . ALA B 1 106 ? 6.357 -25.056 -9.374 1 95.56 106 ALA B C 1
ATOM 3101 O O . ALA B 1 106 ? 7.357 -24.949 -10.089 1 95.56 106 ALA B O 1
ATOM 3102 N N . GLY B 1 107 ? 5.215 -24.416 -9.556 1 96.24 107 GLY B N 1
ATOM 3103 C CA . GLY B 1 107 ? 5.189 -23.364 -10.56 1 96.24 107 GLY B CA 1
ATOM 3104 C C . GLY B 1 107 ? 4.695 -23.842 -11.913 1 96.24 107 GLY B C 1
ATOM 3105 O O . GLY B 1 107 ? 3.847 -24.734 -11.99 1 96.24 107 GLY B O 1
ATOM 3106 N N . LEU B 1 108 ? 5.168 -23.216 -12.999 1 95.43 108 LEU B N 1
ATOM 3107 C CA . LEU B 1 108 ? 4.693 -23.472 -14.354 1 95.43 108 LEU B CA 1
ATOM 3108 C C . LEU B 1 108 ? 5.022 -24.897 -14.786 1 95.43 108 LEU B C 1
ATOM 3110 O O . LEU B 1 108 ? 6.097 -25.413 -14.473 1 95.43 108 LEU B O 1
ATOM 3114 N N . ASP B 1 109 ? 4.122 -25.506 -15.516 1 95.14 109 ASP B N 1
ATOM 3115 C CA . ASP B 1 109 ? 4.324 -26.847 -16.057 1 95.14 109 ASP B CA 1
ATOM 3116 C C . ASP B 1 109 ? 5.218 -26.81 -17.295 1 95.14 109 ASP B C 1
ATOM 3118 O O . ASP B 1 109 ? 4.79 -26.371 -18.364 1 95.14 109 ASP B O 1
ATOM 3122 N N . LEU B 1 110 ? 6.349 -27.304 -17.169 1 91.73 110 LEU B N 1
ATOM 3123 C CA . LEU B 1 110 ? 7.326 -27.24 -18.25 1 91.73 110 LEU B CA 1
ATOM 3124 C C . LEU B 1 110 ? 6.864 -28.059 -19.45 1 91.73 110 LEU B C 1
ATOM 3126 O O . LEU B 1 110 ? 7.282 -27.802 -20.581 1 91.73 110 LEU B O 1
ATOM 3130 N N . THR B 1 111 ? 6.039 -29.079 -19.173 1 93.64 111 THR B N 1
ATOM 3131 C CA . THR B 1 111 ? 5.55 -29.895 -20.279 1 93.64 111 THR B CA 1
ATOM 3132 C C . THR B 1 111 ? 4.617 -29.087 -21.176 1 93.64 111 THR B C 1
ATOM 3134 O O . THR B 1 111 ? 4.37 -29.464 -22.324 1 93.64 111 THR B O 1
ATOM 3137 N N . GLU B 1 112 ? 4.076 -27.998 -20.672 1 95.98 112 GLU B N 1
ATOM 3138 C CA . GLU B 1 112 ? 3.258 -27.087 -21.466 1 95.98 112 GLU B CA 1
ATOM 3139 C C . GLU B 1 112 ? 4.125 -26.193 -22.349 1 95.98 112 GLU B C 1
ATOM 3141 O O . GLU B 1 112 ? 3.628 -25.575 -23.293 1 95.98 112 GLU B O 1
ATOM 3146 N N . MET B 1 113 ? 5.389 -26.131 -22.007 1 94.33 113 MET B N 1
ATOM 3147 C CA . MET B 1 113 ? 6.276 -25.169 -22.654 1 94.33 113 MET B CA 1
ATOM 3148 C C . MET B 1 113 ? 7.319 -25.88 -23.51 1 94.33 113 MET B C 1
ATOM 3150 O O . MET B 1 113 ? 8.229 -25.243 -24.044 1 94.33 113 MET B O 1
ATOM 3154 N N . CYS B 1 114 ? 7.286 -27.182 -23.589 1 94.34 114 CYS B N 1
ATOM 3155 C CA . CYS B 1 114 ? 8.292 -27.948 -24.316 1 94.34 114 CYS B CA 1
ATOM 3156 C C . CYS B 1 114 ? 7.642 -28.851 -25.358 1 94.34 114 CYS B C 1
ATOM 3158 O O . CYS B 1 114 ? 6.719 -29.604 -25.044 1 94.34 114 CYS B O 1
ATOM 3160 N N . GLY B 1 115 ? 8.121 -28.784 -26.516 1 95.01 115 GLY B N 1
ATOM 3161 C CA . GLY B 1 115 ? 7.73 -29.706 -27.571 1 95.01 115 GLY B CA 1
ATOM 3162 C C . GLY B 1 115 ? 6.313 -29.482 -28.063 1 95.01 115 GLY B C 1
ATOM 3163 O O . GLY B 1 115 ? 5.671 -30.407 -28.563 1 95.01 115 GLY B O 1
ATOM 3164 N N . LYS B 1 116 ? 5.755 -28.332 -27.896 1 96.74 116 LYS B N 1
ATOM 3165 C CA . LYS B 1 116 ? 4.404 -27.996 -28.337 1 96.74 116 LYS B CA 1
ATOM 3166 C C . LYS B 1 116 ? 4.434 -26.966 -29.462 1 96.74 116 LYS B C 1
ATOM 3168 O O . LYS B 1 116 ? 5.505 -26.505 -29.862 1 96.74 116 LYS B O 1
ATOM 3173 N N . SER B 1 117 ? 3.316 -26.686 -29.991 1 97.1 117 SER B N 1
ATOM 3174 C CA . SER B 1 117 ? 3.209 -25.714 -31.073 1 97.1 117 SER B CA 1
ATOM 3175 C C . SER B 1 117 ? 3.209 -24.286 -30.535 1 97.1 117 SER B C 1
ATOM 3177 O O . SER B 1 117 ? 2.831 -24.051 -29.386 1 97.1 117 SER B O 1
ATOM 3179 N N . PRO B 1 118 ? 3.62 -23.339 -31.353 1 97.25 118 PRO B N 1
ATOM 3180 C CA . PRO B 1 118 ? 3.528 -21.934 -30.951 1 97.25 118 PRO B CA 1
ATOM 3181 C C . PRO B 1 118 ? 2.121 -21.537 -30.51 1 97.25 118 PRO B C 1
ATOM 3183 O O . PRO B 1 118 ? 1.962 -20.75 -29.573 1 97.25 118 PRO B O 1
ATOM 3186 N N . ALA B 1 119 ? 1.134 -22.075 -31.156 1 97.99 119 ALA B N 1
ATOM 3187 C CA . ALA B 1 119 ? -0.247 -21.778 -30.783 1 97.99 119 ALA B CA 1
ATOM 3188 C C . ALA B 1 119 ? -0.546 -22.254 -29.364 1 97.99 119 ALA B C 1
ATOM 3190 O O . ALA B 1 119 ? -1.238 -21.57 -28.607 1 97.99 119 ALA B O 1
ATOM 3191 N N . HIS B 1 120 ? -0.048 -23.38 -29.09 1 98.19 120 HIS B N 1
ATOM 3192 C CA . HIS B 1 120 ? -0.23 -23.9 -27.74 1 98.19 120 HIS B CA 1
ATOM 3193 C C . HIS B 1 120 ? 0.49 -23.032 -26.713 1 98.19 120 HIS B C 1
ATOM 3195 O O . HIS B 1 120 ? -0.058 -22.738 -25.649 1 98.19 120 HIS B O 1
ATOM 3201 N N . TYR B 1 121 ? 1.734 -22.555 -27.028 1 98.09 121 TYR B N 1
ATOM 3202 C CA . TYR B 1 121 ? 2.483 -21.68 -26.133 1 98.09 121 TYR B CA 1
ATOM 3203 C C . TYR B 1 121 ? 1.707 -20.4 -25.846 1 98.09 121 TYR B C 1
ATOM 3205 O O . TYR B 1 121 ? 1.659 -19.939 -24.703 1 98.09 121 TYR B O 1
ATOM 3213 N N . ALA B 1 122 ? 1.128 -19.883 -26.849 1 98.42 122 ALA B N 1
ATOM 3214 C CA . ALA B 1 122 ? 0.354 -18.653 -26.704 1 98.42 122 ALA B CA 1
ATOM 3215 C C . ALA B 1 122 ? -0.844 -18.864 -25.783 1 98.42 122 ALA B C 1
ATOM 3217 O O . ALA B 1 122 ? -1.104 -18.048 -24.896 1 98.42 122 ALA B O 1
ATOM 3218 N N . GLU B 1 123 ? -1.566 -19.909 -26.027 1 98.29 123 GLU B N 1
ATOM 3219 C CA . GLU B 1 123 ? -2.734 -20.226 -25.21 1 98.29 123 GLU B CA 1
ATOM 3220 C C . GLU B 1 123 ? -2.349 -20.418 -23.746 1 98.29 123 GLU B C 1
ATOM 3222 O O . GLU B 1 123 ? -3.023 -19.907 -22.849 1 98.29 123 GLU B O 1
ATOM 3227 N N . TYR B 1 124 ? -1.313 -21.125 -23.545 1 98.31 124 TYR B N 1
ATOM 3228 C CA . TYR B 1 124 ? -0.835 -21.386 -22.192 1 98.31 124 TYR B CA 1
ATOM 3229 C C . TYR B 1 124 ? -0.45 -20.089 -21.489 1 98.31 124 TYR B C 1
ATOM 3231 O O . TYR B 1 124 ? -0.842 -19.856 -20.344 1 98.31 124 TYR B O 1
ATOM 3239 N N . TRP B 1 125 ? 0.251 -19.254 -22.185 1 98.29 125 TRP B N 1
ATOM 3240 C CA . TRP B 1 125 ? 0.731 -18.009 -21.594 1 98.29 125 TRP B CA 1
ATOM 3241 C C . TRP B 1 125 ? -0.43 -17.067 -21.292 1 98.29 125 TRP B C 1
ATOM 3243 O O . TRP B 1 125 ? -0.43 -16.382 -20.266 1 98.29 125 TRP B O 1
ATOM 3253 N N . LYS B 1 126 ? -1.394 -17.062 -22.119 1 98.47 126 LYS B N 1
ATOM 3254 C CA . LYS B 1 126 ? -2.6 -16.281 -21.859 1 98.47 126 LYS B CA 1
ATOM 3255 C C . LYS B 1 126 ? -3.311 -16.77 -20.6 1 98.47 126 LYS B C 1
ATOM 3257 O O . LYS B 1 126 ? -3.851 -15.969 -19.835 1 98.47 126 LYS B O 1
ATOM 3262 N N . ALA B 1 127 ? -3.307 -18.06 -20.454 1 98.34 127 ALA B N 1
ATOM 3263 C CA . ALA B 1 127 ? -3.932 -18.629 -19.263 1 98.34 127 ALA B CA 1
ATOM 3264 C C . ALA B 1 127 ? -3.185 -18.212 -17.999 1 98.34 127 ALA B C 1
ATOM 3266 O O . ALA B 1 127 ? -3.803 -17.927 -16.971 1 98.34 127 ALA B O 1
ATOM 3267 N N . VAL B 1 128 ? -1.858 -18.157 -18.052 1 98.36 128 VAL B N 1
ATOM 3268 C CA . VAL B 1 128 ? -1.053 -17.709 -16.92 1 98.36 128 VAL B CA 1
ATOM 3269 C C . VAL B 1 128 ? -1.365 -16.247 -16.611 1 98.36 128 VAL B C 1
ATOM 3271 O O . VAL B 1 128 ? -1.562 -15.88 -15.45 1 98.36 128 VAL B O 1
ATOM 3274 N N . GLN B 1 129 ? -1.438 -15.465 -17.644 1 98.51 129 GLN B N 1
ATOM 3275 C CA . GLN B 1 129 ? -1.767 -14.053 -17.479 1 98.51 129 GLN B CA 1
ATOM 3276 C C . GLN B 1 129 ? -3.149 -13.879 -16.856 1 98.51 129 GLN B C 1
ATOM 3278 O O . GLN B 1 129 ? -3.342 -13.023 -15.99 1 98.51 129 GLN B O 1
ATOM 3283 N N . GLU B 1 130 ? -4.063 -14.664 -17.346 1 98.21 130 GLU B N 1
ATOM 3284 C CA . GLU B 1 130 ? -5.43 -14.57 -16.843 1 98.21 130 GLU B CA 1
ATOM 3285 C C . GLU B 1 130 ? -5.494 -14.9 -15.354 1 98.21 130 GLU B C 1
ATOM 3287 O O . GLU B 1 130 ? -6.178 -14.215 -14.591 1 98.21 130 GLU B O 1
ATOM 3292 N N . LEU B 1 131 ? -4.844 -15.928 -15.015 1 98.34 131 LEU B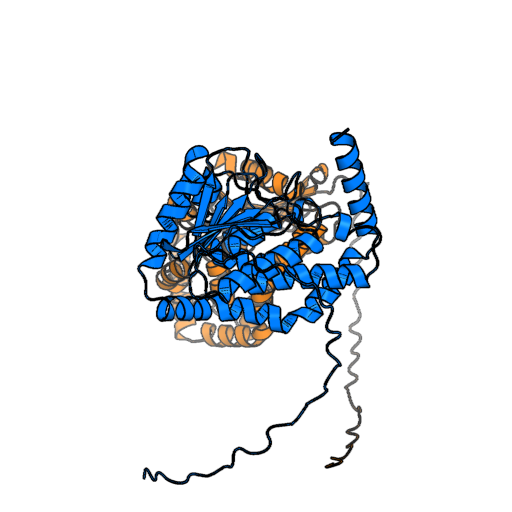 N 1
ATOM 3293 C CA . LEU B 1 131 ? -4.795 -16.266 -13.596 1 98.34 131 LEU B CA 1
ATOM 3294 C C . LEU B 1 131 ? -4.265 -15.094 -12.776 1 98.34 131 LEU B C 1
ATOM 3296 O O . LEU B 1 131 ? -4.864 -14.717 -11.766 1 98.34 131 LEU B O 1
ATOM 3300 N N . TRP B 1 132 ? -3.133 -14.533 -13.159 1 98.52 132 TRP B N 1
ATOM 3301 C CA . TRP B 1 132 ? -2.518 -13.421 -12.442 1 98.52 132 TRP B CA 1
ATOM 3302 C C . TRP B 1 132 ? -3.476 -12.239 -12.346 1 98.52 132 TRP B C 1
ATOM 3304 O O . TRP B 1 132 ? -3.668 -11.674 -11.267 1 98.52 132 TRP B O 1
ATOM 3314 N N . LEU B 1 133 ? -4.088 -11.882 -13.425 1 98.63 133 LEU B N 1
ATOM 3315 C CA . LEU B 1 133 ? -4.98 -10.729 -13.475 1 98.63 133 LEU B CA 1
ATOM 3316 C C . LEU B 1 133 ? -6.175 -10.925 -12.548 1 98.63 133 LEU B C 1
ATOM 3318 O O . LEU B 1 133 ? -6.535 -10.02 -11.793 1 98.63 133 LEU B O 1
ATOM 3322 N N . GLN B 1 134 ? -6.796 -12.142 -12.578 1 98.41 134 GLN B N 1
ATOM 3323 C CA . GLN B 1 134 ? -7.991 -12.416 -11.787 1 98.41 134 GLN B CA 1
ATOM 3324 C C . GLN B 1 134 ? -7.672 -12.428 -10.295 1 98.41 134 GLN B C 1
ATOM 3326 O O . GLN B 1 134 ? -8.417 -11.864 -9.491 1 98.41 134 GLN B O 1
ATOM 3331 N N . PHE B 1 135 ? -6.576 -13.015 -9.983 1 98.68 135 PHE B N 1
ATOM 3332 C CA . PHE B 1 135 ? -6.196 -13.066 -8.577 1 98.68 135 PHE B CA 1
ATOM 3333 C C . PHE B 1 135 ? -5.755 -11.693 -8.085 1 98.68 135 PHE B C 1
ATOM 3335 O O . PHE B 1 135 ? -6.178 -11.244 -7.017 1 98.68 135 PHE B O 1
ATOM 3342 N N . TYR B 1 136 ? -4.888 -10.963 -8.819 1 98.67 136 TYR B N 1
ATOM 3343 C CA . TYR B 1 136 ? -4.284 -9.693 -8.432 1 98.67 136 TYR B CA 1
ATOM 3344 C C . TYR B 1 136 ? -5.347 -8.615 -8.253 1 98.67 136 TYR B C 1
ATOM 3346 O O . TYR B 1 136 ? -5.226 -7.755 -7.378 1 98.67 136 TYR B O 1
ATOM 3354 N N . GLN B 1 137 ? -6.423 -8.711 -9.019 1 98.25 137 GLN B N 1
ATOM 3355 C CA . GLN B 1 137 ? -7.452 -7.676 -9.01 1 98.25 137 GLN B CA 1
ATOM 3356 C C . GLN B 1 137 ? -8.704 -8.152 -8.28 1 98.25 137 GLN B C 1
ATOM 3358 O O . GLN B 1 137 ? -9.74 -7.484 -8.312 1 98.25 137 GLN B O 1
ATOM 3363 N N . SER B 1 138 ? -8.655 -9.304 -7.709 1 98.25 138 SER B N 1
ATOM 3364 C CA . SER B 1 138 ? -9.838 -9.893 -7.09 1 98.25 138 SER B CA 1
ATOM 3365 C C . SER B 1 138 ? -10.417 -8.974 -6.02 1 98.25 138 SER B C 1
ATOM 3367 O O . SER B 1 138 ? -9.674 -8.37 -5.244 1 98.25 138 SER B O 1
ATOM 3369 N N . ASN B 1 139 ? -11.712 -8.928 -5.926 1 96.97 139 ASN B N 1
ATOM 3370 C CA . ASN B 1 139 ? -12.393 -8.186 -4.871 1 96.97 139 ASN B CA 1
ATOM 3371 C C . ASN B 1 139 ? -12.347 -8.933 -3.541 1 96.97 139 ASN B C 1
ATOM 3373 O O . ASN B 1 139 ? -12.634 -8.357 -2.49 1 96.97 139 ASN B O 1
ATOM 3377 N N . LEU B 1 140 ? -12.066 -10.178 -3.599 1 97.9 140 LEU B N 1
ATOM 3378 C CA . LEU B 1 140 ? -11.967 -10.979 -2.384 1 97.9 140 LEU B CA 1
ATOM 3379 C C . LEU B 1 140 ? -10.66 -10.695 -1.651 1 97.9 140 LEU B C 1
ATOM 3381 O O . LEU B 1 140 ? -9.664 -10.317 -2.272 1 97.9 140 LEU B O 1
ATOM 3385 N N . VAL B 1 141 ? -10.704 -10.853 -0.344 1 98.18 141 VAL B N 1
ATOM 3386 C CA . VAL B 1 141 ? -9.457 -10.893 0.413 1 98.18 141 VAL B CA 1
ATOM 3387 C C . VAL B 1 141 ? -8.749 -12.224 0.173 1 98.18 141 VAL B C 1
ATOM 3389 O O . VAL B 1 141 ? -9.332 -13.291 0.377 1 98.18 141 VAL B O 1
ATOM 3392 N N . LEU B 1 142 ? -7.561 -12.177 -0.31 1 98.55 142 LEU B N 1
ATOM 3393 C CA . LEU B 1 142 ? -6.799 -13.394 -0.569 1 98.55 142 LEU B CA 1
ATOM 3394 C C . LEU B 1 142 ? -5.626 -13.517 0.398 1 98.55 142 LEU B C 1
ATOM 3396 O O . LEU B 1 142 ? -4.795 -12.61 0.491 1 98.55 142 LEU B O 1
ATOM 3400 N N . VAL B 1 143 ? -5.591 -14.606 1.118 1 98.57 143 VAL B N 1
ATOM 3401 C CA . VAL B 1 143 ? -4.488 -14.903 2.026 1 98.57 143 VAL B CA 1
ATOM 3402 C C . VAL B 1 143 ? -3.867 -16.25 1.661 1 98.57 143 VAL B C 1
ATOM 3404 O O . VAL B 1 143 ? -4.581 -17.231 1.441 1 98.57 143 VAL B O 1
ATOM 3407 N N . SER B 1 144 ? -2.564 -16.294 1.536 1 98.75 144 SER B N 1
ATOM 3408 C CA . SER B 1 144 ? -1.918 -17.567 1.236 1 98.75 144 SER B CA 1
ATOM 3409 C C . SER B 1 144 ? -1.347 -18.208 2.497 1 98.75 144 SER B C 1
ATOM 3411 O O . SER B 1 144 ? -0.64 -17.554 3.266 1 98.75 144 SER B O 1
ATOM 3413 N N . ALA B 1 145 ? -1.742 -19.377 2.771 1 98.66 145 ALA B N 1
ATOM 3414 C CA . ALA B 1 145 ? -1.14 -20.273 3.754 1 98.66 145 ALA B CA 1
ATOM 3415 C C . ALA B 1 145 ? -0.148 -21.225 3.093 1 98.66 145 ALA B C 1
ATOM 3417 O O . ALA B 1 145 ? -0.534 -22.283 2.589 1 98.66 145 ALA B O 1
ATOM 3418 N N . ILE B 1 146 ? 1.092 -20.818 3.106 1 98.87 146 ILE B N 1
ATOM 3419 C CA . ILE B 1 146 ? 2.118 -21.495 2.321 1 98.87 146 ILE B CA 1
ATOM 3420 C C . ILE B 1 146 ? 2.742 -22.618 3.146 1 98.87 146 ILE B C 1
ATOM 3422 O O . ILE B 1 146 ? 3.704 -22.393 3.886 1 98.87 146 ILE B O 1
ATOM 3426 N N . ASN B 1 147 ? 2.3 -23.798 2.934 1 98.51 147 ASN B N 1
ATOM 3427 C CA . ASN B 1 147 ? 2.679 -24.964 3.726 1 98.51 147 ASN B CA 1
ATOM 3428 C C . ASN B 1 147 ? 3.638 -25.873 2.963 1 98.51 147 ASN B C 1
ATOM 3430 O O . ASN B 1 147 ? 3.566 -27.097 3.08 1 98.51 147 ASN B O 1
ATOM 3434 N N . GLY B 1 148 ? 4.493 -25.339 2.075 1 98.52 148 GLY B N 1
ATOM 3435 C CA . GLY B 1 148 ? 5.454 -26.091 1.284 1 98.52 148 GLY B CA 1
ATOM 3436 C C . GLY B 1 148 ? 6.331 -25.21 0.414 1 98.52 148 GLY B C 1
ATOM 3437 O O . GLY B 1 148 ? 6.224 -23.983 0.458 1 98.52 148 GLY B O 1
ATOM 3438 N N . ALA B 1 149 ? 7.172 -25.882 -0.355 1 98.54 149 ALA B N 1
ATOM 3439 C CA . ALA B 1 149 ? 8.038 -25.188 -1.305 1 98.54 149 ALA B CA 1
ATOM 3440 C C . ALA B 1 149 ? 7.217 -24.404 -2.324 1 98.54 149 ALA B C 1
ATOM 3442 O O . ALA B 1 149 ? 6.184 -24.882 -2.799 1 98.54 149 ALA B O 1
ATOM 3443 N N . CYS B 1 150 ? 7.694 -23.192 -2.642 1 98.41 150 CYS B N 1
ATOM 3444 C CA . CYS B 1 150 ? 6.88 -22.266 -3.423 1 98.41 150 CYS B CA 1
ATOM 3445 C C . CYS B 1 150 ? 7.736 -21.492 -4.417 1 98.41 150 CYS B C 1
ATOM 3447 O O . CYS B 1 150 ? 7.8 -20.262 -4.363 1 98.41 150 CYS B O 1
ATOM 3449 N N . PRO B 1 151 ? 8.356 -22.122 -5.381 1 97.3 151 PRO B N 1
ATOM 3450 C CA . PRO B 1 151 ? 9.201 -21.448 -6.368 1 97.3 151 PRO B CA 1
ATOM 3451 C C . PRO B 1 151 ? 8.411 -20.934 -7.57 1 97.3 151 PRO B C 1
ATOM 3453 O O . PRO B 1 151 ? 7.31 -21.419 -7.842 1 97.3 151 PRO B O 1
ATOM 3456 N N . ALA B 1 152 ? 8.919 -19.988 -8.247 1 96.16 152 ALA B N 1
ATOM 3457 C CA . ALA B 1 152 ? 8.519 -19.516 -9.57 1 96.16 152 ALA B CA 1
ATOM 3458 C C . ALA B 1 152 ? 7.023 -19.214 -9.616 1 96.16 152 ALA B C 1
ATOM 3460 O O . ALA B 1 152 ? 6.514 -18.445 -8.797 1 96.16 152 ALA B O 1
ATOM 3461 N N . GLY B 1 153 ? 6.311 -19.97 -10.453 1 96.96 153 GLY B N 1
ATOM 3462 C CA . GLY B 1 153 ? 4.888 -19.716 -10.615 1 96.96 153 GLY B CA 1
ATOM 3463 C C . GLY B 1 153 ? 4.109 -19.84 -9.319 1 96.96 153 GLY B C 1
ATOM 3464 O O . GLY B 1 153 ? 3.102 -19.156 -9.126 1 96.96 153 GLY B O 1
ATOM 3465 N N . GLY B 1 154 ? 4.527 -20.737 -8.487 1 98.05 154 GLY B N 1
ATOM 3466 C CA . GLY B 1 154 ? 3.913 -20.81 -7.171 1 98.05 154 GLY B CA 1
ATOM 3467 C C . GLY B 1 154 ? 4.037 -19.519 -6.383 1 98.05 154 GLY B C 1
ATOM 3468 O O . GLY B 1 154 ? 3.061 -19.049 -5.795 1 98.05 154 GLY B O 1
ATOM 3469 N N . CYS B 1 155 ? 5.27 -18.976 -6.393 1 98.57 155 CYS B N 1
ATOM 3470 C CA . CYS B 1 155 ? 5.526 -17.7 -5.735 1 98.57 155 CYS B CA 1
ATOM 3471 C C . CYS B 1 155 ? 4.683 -16.59 -6.35 1 98.57 155 CYS B C 1
ATOM 3473 O O . CYS B 1 155 ? 4.097 -15.778 -5.632 1 98.57 155 CYS B O 1
ATOM 3475 N N . LEU B 1 156 ? 4.637 -16.56 -7.65 1 97.85 156 LEU B N 1
ATOM 3476 C CA . LEU B 1 156 ? 3.841 -15.547 -8.335 1 97.85 156 LEU B CA 1
ATOM 3477 C C . LEU B 1 156 ? 2.405 -15.545 -7.821 1 97.85 156 LEU B C 1
ATOM 3479 O O . LEU B 1 156 ? 1.828 -14.482 -7.584 1 97.85 156 LEU B O 1
ATOM 3483 N N . MET B 1 157 ? 1.833 -16.693 -7.676 1 98.06 157 MET B N 1
ATOM 3484 C CA . MET B 1 157 ? 0.463 -16.81 -7.185 1 98.06 157 MET B CA 1
ATOM 3485 C C . MET B 1 157 ? 0.325 -16.182 -5.802 1 98.06 157 MET B C 1
ATOM 3487 O O . MET B 1 157 ? -0.618 -15.431 -5.549 1 98.06 157 MET B O 1
ATOM 3491 N N . THR B 1 158 ? 1.266 -16.418 -4.95 1 98.69 158 THR B N 1
ATOM 3492 C CA . THR B 1 158 ? 1.187 -15.894 -3.591 1 98.69 158 THR B CA 1
ATOM 3493 C C . THR B 1 158 ? 1.376 -14.38 -3.584 1 98.69 158 THR B C 1
ATOM 3495 O O . THR B 1 158 ? 0.797 -13.681 -2.749 1 98.69 158 THR B O 1
ATOM 3498 N N . LEU B 1 159 ? 2.185 -13.845 -4.534 1 98.57 159 LEU B N 1
ATOM 3499 C CA . LEU B 1 159 ? 2.438 -12.41 -4.615 1 98.57 159 LEU B CA 1
ATOM 3500 C C . LEU B 1 159 ? 1.168 -11.655 -4.994 1 98.57 159 LEU B C 1
ATOM 3502 O O . LEU B 1 159 ? 1.087 -10.438 -4.812 1 98.57 159 LEU B O 1
ATOM 3506 N N . THR B 1 160 ? 0.168 -12.344 -5.548 1 98.52 160 THR B N 1
ATOM 3507 C CA . THR B 1 160 ? -1.104 -11.709 -5.874 1 98.52 160 THR B CA 1
ATOM 3508 C C . THR B 1 160 ? -1.977 -11.577 -4.63 1 98.52 160 THR B C 1
ATOM 3510 O O . THR B 1 160 ? -2.983 -10.865 -4.644 1 98.52 160 THR B O 1
ATOM 3513 N N . CYS B 1 161 ? -1.639 -12.206 -3.571 1 98.68 161 CYS B N 1
ATOM 3514 C CA . CYS B 1 161 ? -2.456 -12.241 -2.363 1 98.68 161 CYS B CA 1
ATOM 3515 C C . CYS B 1 161 ? -2.228 -10.996 -1.514 1 98.68 161 CYS B C 1
ATOM 3517 O O . CYS B 1 161 ? -1.227 -10.298 -1.685 1 98.68 161 CYS B O 1
ATOM 3519 N N . ASP B 1 162 ? -3.13 -10.754 -0.612 1 98.44 162 ASP B N 1
ATOM 3520 C CA . ASP B 1 162 ? -3.081 -9.579 0.252 1 98.44 162 ASP B CA 1
ATOM 3521 C C . ASP B 1 162 ? -2.175 -9.821 1.457 1 98.44 162 ASP B C 1
ATOM 3523 O O . ASP B 1 162 ? -1.667 -8.872 2.058 1 98.44 162 ASP B O 1
ATOM 3527 N N . TYR B 1 163 ? -2.029 -11.061 1.837 1 98.58 163 TYR B N 1
ATOM 3528 C CA . TYR B 1 163 ? -1.262 -11.465 3.01 1 98.58 163 TYR B CA 1
ATOM 3529 C C . TYR B 1 163 ? -0.699 -12.87 2.836 1 98.58 163 TYR B C 1
ATOM 3531 O O . TYR B 1 163 ? -1.347 -13.737 2.244 1 98.58 163 TYR B O 1
ATOM 3539 N N . ARG B 1 164 ? 0.532 -13.118 3.327 1 98.84 164 ARG B N 1
ATOM 3540 C CA . ARG B 1 164 ? 1.224 -14.382 3.102 1 98.84 164 ARG B CA 1
ATOM 3541 C C . ARG B 1 164 ? 1.805 -14.928 4.402 1 98.84 164 ARG B C 1
ATOM 3543 O O . ARG B 1 164 ? 2.601 -14.258 5.062 1 98.84 164 ARG B O 1
ATOM 3550 N N . VAL B 1 165 ? 1.393 -16.171 4.742 1 98.86 165 VAL B N 1
ATOM 3551 C CA . VAL B 1 165 ? 1.918 -16.881 5.904 1 98.86 165 VAL B CA 1
ATOM 3552 C C . VAL B 1 165 ? 2.73 -18.091 5.446 1 98.86 165 VAL B C 1
ATOM 3554 O O . VAL B 1 165 ? 2.225 -18.944 4.713 1 98.86 165 VAL B O 1
ATOM 3557 N N . LEU B 1 166 ? 3.98 -18.169 5.842 1 98.89 166 LEU B N 1
ATOM 3558 C CA . LEU B 1 166 ? 4.865 -19.247 5.413 1 98.89 166 LEU B CA 1
ATOM 3559 C C . LEU B 1 166 ? 5.222 -20.156 6.584 1 98.89 166 LEU B C 1
ATOM 3561 O O . LEU B 1 166 ? 5.492 -19.676 7.688 1 98.89 166 LEU B O 1
ATOM 3565 N N . ALA B 1 167 ? 5.259 -21.436 6.349 1 98.8 167 ALA B N 1
ATOM 3566 C CA . ALA B 1 167 ? 5.701 -22.409 7.344 1 98.8 167 ALA B CA 1
ATOM 3567 C C . ALA B 1 167 ? 7.195 -22.269 7.623 1 98.8 167 ALA B C 1
ATOM 3569 O O . ALA B 1 167 ? 7.994 -22.118 6.695 1 98.8 167 ALA B O 1
ATOM 3570 N N . ASP B 1 168 ? 7.506 -22.375 8.863 1 98.54 168 ASP B N 1
ATOM 3571 C CA . ASP B 1 168 ? 8.905 -22.329 9.278 1 98.54 168 ASP B CA 1
ATOM 3572 C C . ASP B 1 168 ? 9.591 -23.674 9.046 1 98.54 168 ASP B C 1
ATOM 3574 O O . ASP B 1 168 ? 9.814 -24.434 9.991 1 98.54 168 ASP B O 1
ATOM 3578 N N . ASN B 1 169 ? 9.898 -24.003 7.869 1 98.03 169 ASN B N 1
ATOM 3579 C CA . ASN B 1 169 ? 10.627 -25.167 7.376 1 98.03 169 ASN B CA 1
ATOM 3580 C C . ASN B 1 169 ? 11.676 -24.773 6.34 1 98.03 169 ASN B C 1
ATOM 3582 O O . ASN B 1 169 ? 11.342 -24.227 5.288 1 98.03 169 ASN B O 1
ATOM 3586 N N . PRO B 1 170 ? 12.899 -24.987 6.6 1 96.53 170 PRO B N 1
ATOM 3587 C CA . PRO B 1 170 ? 13.977 -24.531 5.72 1 96.53 170 PRO B CA 1
ATOM 3588 C C . PRO B 1 170 ? 13.848 -25.074 4.298 1 96.53 170 PRO B C 1
ATOM 3590 O O . PRO B 1 170 ? 14.445 -24.526 3.368 1 96.53 170 PRO B O 1
ATOM 3593 N N . ARG B 1 171 ? 13.071 -26.167 4.11 1 96.38 171 ARG B N 1
ATOM 3594 C CA . ARG B 1 171 ? 12.876 -26.744 2.784 1 96.38 171 ARG B CA 1
ATOM 3595 C C . ARG B 1 171 ? 11.806 -25.985 2.008 1 96.38 171 ARG B C 1
ATOM 3597 O O . ARG B 1 171 ? 11.644 -26.188 0.803 1 96.38 171 ARG B O 1
ATOM 3604 N N . TYR B 1 172 ? 11.039 -25.167 2.733 1 98.06 172 TYR B N 1
ATOM 3605 C CA . TYR B 1 172 ? 9.93 -24.457 2.107 1 98.06 172 TYR B CA 1
ATOM 3606 C C . TYR B 1 172 ? 10.363 -23.072 1.64 1 98.06 172 TYR B C 1
ATOM 3608 O O . TYR B 1 172 ? 9.839 -22.06 2.109 1 98.06 172 TYR B O 1
ATOM 3616 N N . CYS B 1 173 ? 11.203 -23.036 0.601 1 98.52 173 CYS B N 1
ATOM 3617 C CA . CYS B 1 173 ? 11.727 -21.783 0.07 1 98.52 173 CYS B CA 1
ATOM 3618 C C . CYS B 1 173 ? 10.757 -21.168 -0.932 1 98.52 173 CYS B C 1
ATOM 3620 O O . CYS B 1 173 ? 10.006 -21.884 -1.596 1 98.52 173 CYS B O 1
ATOM 3622 N N . ILE B 1 174 ? 10.827 -19.872 -1.033 1 98.8 174 ILE B N 1
ATOM 3623 C CA . ILE B 1 174 ? 9.922 -19.127 -1.901 1 98.8 174 ILE B CA 1
ATOM 3624 C C . ILE B 1 174 ? 10.716 -18.116 -2.727 1 98.8 174 ILE B C 1
ATOM 3626 O O . ILE B 1 174 ? 11.654 -17.495 -2.223 1 98.8 174 ILE B O 1
ATOM 3630 N N . GLY B 1 175 ? 10.341 -17.974 -3.982 1 98.66 175 GLY B N 1
ATOM 3631 C CA . GLY B 1 175 ? 11.003 -16.991 -4.825 1 98.66 175 GLY B CA 1
ATOM 3632 C C . GLY B 1 175 ? 10.84 -17.269 -6.307 1 98.66 175 GLY B C 1
ATOM 3633 O O . GLY B 1 175 ? 10.187 -18.24 -6.694 1 98.66 175 GLY B O 1
ATOM 3634 N N . LEU B 1 176 ? 11.355 -16.39 -7.108 1 98.07 176 LEU B N 1
ATOM 3635 C CA . LEU B 1 176 ? 11.351 -16.49 -8.564 1 98.07 176 LEU B CA 1
ATOM 3636 C C . LEU B 1 176 ? 12.731 -16.875 -9.086 1 98.07 176 LEU B C 1
ATOM 3638 O O . LEU B 1 176 ? 13.636 -16.039 -9.138 1 98.07 176 LEU B O 1
ATOM 3642 N N . ASN B 1 177 ? 12.819 -18.073 -9.498 1 95.85 177 ASN B N 1
ATOM 3643 C CA . ASN B 1 177 ? 14.152 -18.592 -9.786 1 95.85 177 ASN B CA 1
ATOM 3644 C C . ASN B 1 177 ? 14.364 -18.791 -11.284 1 95.85 177 ASN B C 1
ATOM 3646 O O . ASN B 1 177 ? 15.213 -19.585 -11.695 1 95.85 177 ASN B O 1
ATOM 3650 N N . GLU B 1 178 ? 13.619 -18.162 -12.151 1 91.43 178 GLU B N 1
ATOM 3651 C CA . GLU B 1 178 ? 13.659 -18.298 -13.604 1 91.43 178 GLU B CA 1
ATOM 3652 C C . GLU B 1 178 ? 15.089 -18.2 -14.128 1 91.43 178 GLU B C 1
ATOM 3654 O O . GLU B 1 178 ? 15.502 -18.998 -14.972 1 91.43 178 GLU B O 1
ATOM 3659 N N . THR B 1 179 ? 15.81 -17.27 -13.575 1 92.59 179 THR B N 1
ATOM 3660 C CA . THR B 1 179 ? 17.144 -17.015 -14.108 1 92.59 179 THR B CA 1
ATOM 3661 C C . THR B 1 179 ? 18.059 -18.214 -13.873 1 92.59 179 THR B C 1
ATOM 3663 O O . THR B 1 179 ? 18.995 -18.447 -14.641 1 92.59 179 THR B O 1
ATOM 3666 N N . GLN B 1 180 ? 17.813 -18.986 -12.87 1 89.22 180 GLN B N 1
ATOM 3667 C CA . GLN B 1 180 ? 18.592 -20.193 -12.615 1 89.22 180 GLN B CA 1
ATOM 3668 C C . GLN B 1 180 ? 18.371 -21.233 -13.71 1 89.22 180 GLN B C 1
ATOM 3670 O O . GLN B 1 180 ? 19.212 -22.11 -13.92 1 89.22 180 GLN B O 1
ATOM 3675 N N . LEU B 1 181 ? 17.248 -21.164 -14.432 1 82.23 181 LEU B N 1
ATOM 3676 C CA . LEU B 1 181 ? 16.907 -22.1 -15.497 1 82.23 181 LEU B CA 1
ATOM 3677 C C . LEU B 1 181 ? 17.232 -21.509 -16.865 1 82.23 181 LEU B C 1
ATOM 3679 O O . LEU B 1 181 ? 16.915 -22.108 -17.896 1 82.23 181 LEU B O 1
ATOM 3683 N N . GLY B 1 182 ? 17.807 -20.303 -16.852 1 82.87 182 GLY B N 1
ATOM 3684 C CA . GLY B 1 182 ? 18.174 -19.661 -18.103 1 82.87 182 GLY B CA 1
ATOM 3685 C C . GLY B 1 182 ? 17.011 -18.957 -18.777 1 82.87 182 GLY B C 1
ATOM 3686 O O . GLY B 1 182 ? 17.065 -18.664 -19.973 1 82.87 182 GLY B O 1
ATOM 3687 N N . ILE B 1 183 ? 15.956 -18.797 -17.996 1 84.8 183 ILE B N 1
ATOM 3688 C CA . ILE B 1 183 ? 14.821 -18.085 -18.574 1 84.8 183 ILE B CA 1
ATOM 3689 C C . ILE B 1 183 ? 14.58 -16.787 -17.805 1 84.8 183 ILE B C 1
ATOM 3691 O O . ILE B 1 183 ? 15.255 -16.513 -16.81 1 84.8 183 ILE B O 1
ATOM 3695 N N . VAL B 1 184 ? 13.702 -15.938 -18.376 1 88.88 184 VAL B N 1
ATOM 3696 C CA . VAL B 1 184 ? 13.497 -14.599 -17.832 1 88.88 184 VAL B CA 1
ATOM 3697 C C . VAL B 1 184 ? 12.084 -14.482 -17.266 1 88.88 184 VAL B C 1
ATOM 3699 O O . VAL B 1 184 ? 11.118 -14.922 -17.895 1 88.88 184 VAL B O 1
ATOM 3702 N N . ALA B 1 185 ? 12.046 -13.919 -16.095 1 91.95 185 ALA B N 1
ATOM 3703 C CA . ALA B 1 185 ? 10.736 -13.522 -15.587 1 91.95 185 ALA B CA 1
ATOM 3704 C C . ALA B 1 185 ? 10.17 -12.351 -16.385 1 91.95 185 ALA B C 1
ATOM 3706 O O . ALA B 1 185 ? 10.864 -11.36 -16.622 1 91.95 185 ALA B O 1
ATOM 3707 N N . PRO B 1 186 ? 8.986 -12.517 -16.836 1 95.39 186 PRO B N 1
ATOM 3708 C CA . PRO B 1 186 ? 8.409 -11.389 -17.572 1 95.39 186 PRO B CA 1
ATOM 3709 C C . PRO B 1 186 ? 8.201 -10.157 -16.694 1 95.39 186 PRO B C 1
ATOM 3711 O O . PRO B 1 186 ? 8.322 -10.24 -15.469 1 95.39 186 PRO B O 1
ATOM 3714 N N . PHE B 1 187 ? 7.908 -9.033 -17.299 1 96.67 187 PHE B N 1
ATOM 3715 C CA . PHE B 1 187 ? 7.899 -7.756 -16.596 1 96.67 187 PHE B CA 1
ATOM 3716 C C . PHE B 1 187 ? 6.82 -7.739 -15.519 1 96.67 187 PHE B C 1
ATOM 3718 O O . PHE B 1 187 ? 6.986 -7.102 -14.477 1 96.67 187 PHE B O 1
ATOM 3725 N N . TRP B 1 188 ? 5.709 -8.354 -15.743 1 97.22 188 TRP B N 1
ATOM 3726 C CA . TRP B 1 188 ? 4.625 -8.29 -14.768 1 97.22 188 TRP B CA 1
ATOM 3727 C C . TRP B 1 188 ? 4.919 -9.183 -13.568 1 97.22 188 TRP B C 1
ATOM 3729 O O . TRP B 1 188 ? 4.38 -8.967 -12.479 1 97.22 188 TRP B O 1
ATOM 3739 N N . PHE B 1 189 ? 5.84 -10.286 -13.719 1 96.34 189 PHE B N 1
ATOM 3740 C CA . PHE B 1 189 ? 6.44 -10.943 -12.564 1 96.34 189 PHE B CA 1
ATOM 3741 C C . PHE B 1 189 ? 7.293 -9.963 -11.767 1 96.34 189 PHE B C 1
ATOM 3743 O O . PHE B 1 189 ? 7.126 -9.833 -10.552 1 96.34 189 PHE B O 1
ATOM 3750 N N . LYS B 1 190 ? 8.141 -9.344 -12.535 1 97.47 190 LYS B N 1
ATOM 3751 C CA . LYS B 1 190 ? 9.072 -8.38 -11.955 1 97.47 190 LYS B CA 1
ATOM 3752 C C . LYS B 1 190 ? 8.327 -7.273 -11.213 1 97.47 190 LYS B C 1
ATOM 3754 O O . LYS B 1 190 ? 8.646 -6.965 -10.063 1 97.47 190 LYS B O 1
ATOM 3759 N N . ASP B 1 191 ? 7.323 -6.701 -11.821 1 97.99 191 ASP B N 1
ATOM 3760 C CA . ASP B 1 191 ? 6.564 -5.61 -11.217 1 97.99 191 ASP B CA 1
ATOM 3761 C C . ASP B 1 191 ? 5.887 -6.062 -9.925 1 97.99 191 ASP B C 1
ATOM 3763 O O . ASP B 1 191 ? 5.87 -5.326 -8.937 1 97.99 191 ASP B O 1
ATOM 3767 N N . THR B 1 192 ? 5.334 -7.229 -9.957 1 98.35 192 THR B N 1
ATOM 3768 C CA . THR B 1 192 ? 4.644 -7.76 -8.787 1 98.35 192 THR B CA 1
ATOM 3769 C C . THR B 1 192 ? 5.617 -7.951 -7.626 1 98.35 192 THR B C 1
ATOM 3771 O O . THR B 1 192 ? 5.322 -7.568 -6.492 1 98.35 192 THR B O 1
ATOM 3774 N N . LEU B 1 193 ? 6.76 -8.539 -7.948 1 98.68 193 LEU B N 1
ATOM 3775 C CA . LEU B 1 193 ? 7.784 -8.747 -6.93 1 98.68 193 LEU B CA 1
ATOM 3776 C C . LEU B 1 193 ? 8.27 -7.416 -6.368 1 98.68 193 LEU B C 1
ATOM 3778 O O . LEU B 1 193 ? 8.409 -7.264 -5.152 1 98.68 193 LEU B O 1
ATOM 3782 N N . GLU B 1 194 ? 8.516 -6.488 -7.227 1 98.21 194 GLU B N 1
ATOM 3783 C CA . GLU B 1 194 ? 8.992 -5.168 -6.823 1 98.21 194 GLU B CA 1
ATOM 3784 C C . GLU B 1 194 ? 7.987 -4.476 -5.907 1 98.21 194 GLU B C 1
ATOM 3786 O O . GLU B 1 194 ? 8.372 -3.823 -4.935 1 98.21 194 GLU B O 1
ATOM 3791 N N . ASN B 1 195 ? 6.75 -4.575 -6.219 1 98.29 195 ASN B N 1
ATOM 3792 C CA . ASN B 1 195 ? 5.704 -3.982 -5.392 1 98.29 195 ASN B CA 1
ATOM 3793 C C . ASN B 1 195 ? 5.694 -4.58 -3.988 1 98.29 195 ASN B C 1
ATOM 3795 O O . ASN B 1 195 ? 5.209 -3.953 -3.045 1 98.29 195 ASN B O 1
ATOM 3799 N N . VAL B 1 196 ? 6.265 -5.786 -3.875 1 98.41 196 VAL B N 1
ATOM 3800 C CA . VAL B 1 196 ? 6.163 -6.509 -2.612 1 98.41 196 VAL B CA 1
ATOM 3801 C C . VAL B 1 196 ? 7.435 -6.302 -1.792 1 98.41 196 VAL B C 1
ATOM 3803 O O . VAL B 1 196 ? 7.369 -6.032 -0.591 1 98.41 196 VAL B O 1
ATOM 3806 N N . ILE B 1 197 ? 8.638 -6.347 -2.469 1 98.28 197 ILE B N 1
ATOM 3807 C CA . ILE B 1 197 ? 9.843 -6.378 -1.646 1 98.28 197 ILE B CA 1
ATOM 3808 C C . ILE B 1 197 ? 10.719 -5.17 -1.969 1 98.28 197 ILE B C 1
ATOM 3810 O O . ILE B 1 197 ? 11.794 -5.002 -1.388 1 98.28 197 ILE B O 1
ATOM 3814 N N . GLY B 1 198 ? 10.303 -4.338 -2.943 1 97.61 198 GLY B N 1
ATOM 3815 C CA . GLY B 1 198 ? 11.059 -3.15 -3.308 1 97.61 198 GLY B CA 1
ATOM 3816 C C . GLY B 1 198 ? 12.022 -3.386 -4.457 1 97.61 198 GLY B C 1
ATOM 3817 O O . GLY B 1 198 ? 12.402 -4.526 -4.73 1 97.61 198 GLY B O 1
ATOM 3818 N N . HIS B 1 199 ? 12.52 -2.365 -5.012 1 96.77 199 HIS B N 1
ATOM 3819 C CA . HIS B 1 199 ? 13.298 -2.394 -6.245 1 96.77 199 HIS B CA 1
ATOM 3820 C C . HIS B 1 199 ? 14.65 -3.065 -6.029 1 96.77 199 HIS B C 1
ATOM 3822 O O . HIS B 1 199 ? 15.038 -3.95 -6.794 1 96.77 199 HIS B O 1
ATOM 3828 N N . ARG B 1 200 ? 15.306 -2.652 -4.994 1 97.01 200 ARG B N 1
ATOM 3829 C CA . ARG B 1 200 ? 16.663 -3.139 -4.774 1 97.01 200 ARG B CA 1
ATOM 3830 C C . ARG B 1 200 ? 16.669 -4.639 -4.498 1 97.01 200 ARG B C 1
ATOM 3832 O O . ARG B 1 200 ? 17.442 -5.384 -5.104 1 97.01 200 ARG B O 1
ATOM 3839 N N . ALA B 1 201 ? 15.835 -5.067 -3.654 1 97.96 201 ALA B N 1
ATOM 3840 C CA . ALA B 1 201 ? 15.757 -6.487 -3.319 1 97.96 201 ALA B CA 1
ATOM 3841 C C . ALA B 1 201 ? 15.295 -7.309 -4.519 1 97.96 201 ALA B C 1
ATOM 3843 O O . ALA B 1 201 ? 15.805 -8.405 -4.762 1 97.96 201 ALA B O 1
ATOM 3844 N N . ALA B 1 202 ? 14.372 -6.814 -5.276 1 98.36 202 ALA B N 1
ATOM 3845 C CA . ALA B 1 202 ? 13.871 -7.511 -6.457 1 98.36 202 ALA B CA 1
ATOM 3846 C C . ALA B 1 202 ? 14.971 -7.683 -7.5 1 98.36 202 ALA B C 1
ATOM 3848 O O . ALA B 1 202 ? 15.088 -8.744 -8.119 1 98.36 202 ALA B O 1
ATOM 3849 N N . GLU B 1 203 ? 15.72 -6.615 -7.67 1 98.15 203 GLU B N 1
ATOM 3850 C CA . GLU B 1 203 ? 16.807 -6.675 -8.643 1 98.15 203 GLU B CA 1
ATOM 3851 C C . GLU B 1 203 ? 17.792 -7.789 -8.3 1 98.15 203 GLU B C 1
ATOM 3853 O O . GLU B 1 203 ? 18.156 -8.59 -9.164 1 98.15 203 GLU B O 1
ATOM 3858 N N . ARG B 1 204 ? 18.162 -7.811 -7.072 1 98.3 204 ARG B N 1
ATOM 3859 C CA . ARG B 1 204 ? 19.087 -8.851 -6.632 1 98.3 204 ARG B CA 1
ATOM 3860 C C . ARG B 1 204 ? 18.454 -10.233 -6.753 1 98.3 204 ARG B C 1
ATOM 3862 O O . ARG B 1 204 ? 19.067 -11.158 -7.289 1 98.3 204 ARG B O 1
ATOM 3869 N N . ALA B 1 205 ? 17.27 -10.376 -6.321 1 98.61 205 ALA B N 1
ATOM 3870 C CA . ALA B 1 205 ? 16.575 -11.66 -6.305 1 98.61 205 ALA B CA 1
ATOM 3871 C C . ALA B 1 205 ? 16.393 -12.203 -7.72 1 98.61 205 ALA B C 1
ATOM 3873 O O . ALA B 1 205 ? 16.624 -13.389 -7.97 1 98.61 205 ALA B O 1
ATOM 3874 N N . LEU B 1 206 ? 16.019 -11.355 -8.644 1 98.22 206 LEU B N 1
ATOM 3875 C CA . LEU B 1 206 ? 15.712 -11.796 -10 1 98.22 206 LEU B CA 1
ATOM 3876 C C . LEU B 1 206 ? 16.989 -12.115 -10.771 1 98.22 206 LEU B C 1
ATOM 3878 O O . LEU B 1 206 ? 17.029 -13.075 -11.543 1 98.22 206 LEU B O 1
ATOM 3882 N N . GLN B 1 207 ? 17.998 -11.332 -10.569 1 97.99 207 GLN B N 1
ATOM 3883 C CA . GLN B 1 207 ? 19.247 -11.582 -11.28 1 97.99 207 GLN B CA 1
ATOM 3884 C C . GLN B 1 207 ? 19.891 -12.887 -10.819 1 97.99 207 GLN B C 1
ATOM 3886 O O . GLN B 1 207 ? 20.464 -13.621 -11.627 1 97.99 207 GLN B O 1
ATOM 3891 N N . LEU B 1 208 ? 19.738 -13.218 -9.544 1 97.75 208 LEU B N 1
ATOM 3892 C CA . LEU B 1 208 ? 20.377 -14.411 -8.999 1 97.75 208 LEU B CA 1
ATOM 3893 C C . LEU B 1 208 ? 19.398 -15.58 -8.956 1 97.75 208 LEU B C 1
ATOM 3895 O O . LEU B 1 208 ? 19.795 -16.718 -8.696 1 97.75 208 LEU B O 1
ATOM 3899 N N . GLY B 1 209 ? 18.138 -15.321 -9.207 1 97.78 209 GLY B N 1
ATOM 3900 C CA . GLY B 1 209 ? 17.12 -16.35 -9.07 1 97.78 209 GLY B CA 1
ATOM 3901 C C . GLY B 1 209 ? 17.013 -16.901 -7.661 1 97.78 209 GLY B C 1
ATOM 3902 O O . GLY B 1 209 ? 16.968 -18.117 -7.466 1 97.78 209 GLY B O 1
ATOM 3903 N N . LEU B 1 210 ? 16.92 -15.998 -6.692 1 98.02 210 LEU B N 1
ATOM 3904 C CA . LEU B 1 210 ? 17.019 -16.408 -5.295 1 98.02 210 LEU B CA 1
ATOM 3905 C C . LEU B 1 210 ? 15.718 -17.047 -4.823 1 98.02 210 LEU B C 1
ATOM 3907 O O . LEU B 1 210 ? 14.63 -16.575 -5.164 1 98.02 210 LEU B O 1
ATOM 3911 N N . LEU B 1 211 ? 15.904 -18.137 -4.093 1 98.33 211 LEU B N 1
ATOM 3912 C CA . LEU B 1 211 ? 14.864 -18.718 -3.25 1 98.33 211 LEU B CA 1
ATOM 3913 C C . LEU B 1 211 ? 15.141 -18.438 -1.776 1 98.33 211 LEU B C 1
ATOM 3915 O O . LEU B 1 211 ? 16.218 -18.761 -1.27 1 98.33 211 LEU B O 1
ATOM 3919 N N . PHE B 1 212 ? 14.164 -17.884 -1.144 1 98.76 212 PHE B N 1
ATOM 3920 C CA . PHE B 1 212 ? 14.374 -17.457 0.234 1 98.76 212 PHE B CA 1
ATOM 3921 C C . PHE B 1 212 ? 13.851 -18.504 1.211 1 98.76 212 PHE B C 1
ATOM 3923 O O . PHE B 1 212 ? 12.686 -18.902 1.137 1 98.76 212 PHE B O 1
ATOM 3930 N N . PRO B 1 213 ? 14.71 -18.917 2.105 1 98.66 213 PRO B N 1
ATOM 3931 C CA . PRO B 1 213 ? 14.17 -19.662 3.244 1 98.66 213 PRO B CA 1
ATOM 3932 C C . PRO B 1 213 ? 13.298 -18.799 4.153 1 98.66 213 PRO B C 1
ATOM 3934 O O . PRO B 1 213 ? 13.302 -17.571 4.034 1 98.66 213 PRO B O 1
ATOM 3937 N N . PRO B 1 214 ? 12.6 -19.384 5.05 1 98.72 214 PRO B N 1
ATOM 3938 C CA . PRO B 1 214 ? 11.556 -18.676 5.795 1 98.72 214 PRO B CA 1
ATOM 3939 C C . PRO B 1 214 ? 12.078 -17.428 6.502 1 98.72 214 PRO B C 1
ATOM 3941 O O . PRO B 1 214 ? 11.487 -16.352 6.38 1 98.72 214 PRO B O 1
ATOM 3944 N N . ALA B 1 215 ? 13.193 -17.476 7.171 1 98.28 215 ALA B N 1
ATOM 3945 C CA . ALA B 1 215 ? 13.711 -16.33 7.915 1 98.28 215 ALA B CA 1
ATOM 3946 C C . ALA B 1 215 ? 14.063 -15.181 6.975 1 98.28 215 ALA B C 1
ATOM 3948 O O . ALA B 1 215 ? 13.732 -14.024 7.248 1 98.28 215 ALA B O 1
ATOM 3949 N N . GLU B 1 216 ? 14.752 -15.472 5.905 1 98.5 216 GLU B N 1
ATOM 3950 C CA . GLU B 1 216 ? 15.12 -14.461 4.918 1 98.5 216 GLU B CA 1
ATOM 3951 C C . GLU B 1 216 ? 13.89 -13.925 4.192 1 98.5 216 GLU B C 1
ATOM 3953 O O . GLU B 1 216 ? 13.833 -12.743 3.846 1 98.5 216 GLU B O 1
ATOM 3958 N N . ALA B 1 217 ? 12.938 -14.862 3.91 1 98.82 217 ALA B N 1
ATOM 3959 C CA . ALA B 1 217 ? 11.689 -14.453 3.272 1 98.82 217 ALA B CA 1
ATOM 3960 C C . ALA B 1 217 ? 10.97 -13.395 4.104 1 98.82 217 ALA B C 1
ATOM 3962 O O . ALA B 1 217 ? 10.449 -12.418 3.562 1 98.82 217 ALA B O 1
ATOM 3963 N N . LEU B 1 218 ? 10.938 -13.579 5.393 1 98.48 218 LEU B N 1
ATOM 3964 C CA . LEU B 1 218 ? 10.344 -12.602 6.299 1 98.48 218 LEU B CA 1
ATOM 3965 C C . LEU B 1 218 ? 11.134 -11.298 6.286 1 98.48 218 LEU B C 1
ATOM 3967 O O . LEU B 1 218 ? 10.549 -10.213 6.242 1 98.48 218 LEU B O 1
ATOM 3971 N N . GLN B 1 219 ? 12.434 -11.38 6.275 1 97.55 219 GLN B N 1
ATOM 3972 C CA . GLN B 1 219 ? 13.315 -10.219 6.345 1 97.55 219 GLN B CA 1
ATOM 3973 C C . GLN B 1 219 ? 13.152 -9.329 5.116 1 97.55 219 GLN B C 1
ATOM 3975 O O . GLN B 1 219 ? 13.053 -8.106 5.237 1 97.55 219 GLN B O 1
ATOM 3980 N N . VAL B 1 220 ? 13.115 -9.991 3.937 1 97.71 220 VAL B N 1
ATOM 3981 C CA . VAL B 1 220 ? 13.042 -9.213 2.704 1 97.71 220 VAL B CA 1
ATOM 3982 C C . VAL B 1 220 ? 11.605 -8.753 2.468 1 97.71 220 VAL B C 1
ATOM 3984 O O . VAL B 1 220 ? 11.354 -7.887 1.626 1 97.71 220 VAL B O 1
ATOM 3987 N N . GLY B 1 221 ? 10.614 -9.429 3.151 1 97.97 221 GLY B N 1
ATOM 3988 C CA . GLY B 1 221 ? 9.23 -8.982 3.108 1 97.97 221 GLY B CA 1
ATOM 3989 C C . GLY B 1 221 ? 8.399 -9.713 2.071 1 97.97 221 GLY B C 1
ATOM 3990 O O . GLY B 1 221 ? 7.284 -9.293 1.753 1 97.97 221 GLY B O 1
ATOM 3991 N N . ILE B 1 222 ? 8.939 -10.773 1.53 1 98.72 222 ILE B N 1
ATOM 3992 C CA . ILE B 1 222 ? 8.174 -11.497 0.52 1 98.72 222 ILE B CA 1
ATOM 3993 C C . ILE B 1 222 ? 7.027 -12.254 1.185 1 98.72 222 ILE B C 1
ATOM 3995 O O . ILE B 1 222 ? 6.027 -12.572 0.537 1 98.72 222 ILE B O 1
ATOM 3999 N N . VAL B 1 223 ? 7.152 -12.56 2.473 1 98.77 223 VAL B N 1
ATOM 4000 C CA . VAL B 1 223 ? 6.054 -13.072 3.286 1 98.77 223 VAL B CA 1
ATOM 4001 C C . VAL B 1 223 ? 5.826 -12.154 4.485 1 98.77 223 VAL B C 1
ATOM 4003 O O . VAL B 1 223 ? 6.701 -11.361 4.842 1 98.77 223 VAL B O 1
ATOM 4006 N N . ASP B 1 224 ? 4.66 -12.291 5.083 1 98.36 224 ASP B N 1
ATOM 4007 C CA . ASP B 1 224 ? 4.271 -11.375 6.151 1 98.36 224 ASP B CA 1
ATOM 4008 C C . ASP B 1 224 ? 4.492 -12.006 7.524 1 98.36 224 ASP B C 1
ATOM 4010 O O . ASP B 1 224 ? 4.667 -11.298 8.517 1 98.36 224 ASP B O 1
ATOM 4014 N N . GLN B 1 225 ? 4.44 -13.325 7.558 1 98.51 225 GLN B N 1
ATOM 4015 C CA . GLN B 1 225 ? 4.632 -14.063 8.802 1 98.51 225 GLN B CA 1
ATOM 4016 C C . GLN B 1 225 ? 5.246 -15.435 8.539 1 98.51 225 GLN B C 1
ATOM 4018 O O . GLN B 1 225 ? 4.962 -16.062 7.516 1 98.51 225 GLN B O 1
ATOM 4023 N N . VAL B 1 226 ? 6.073 -15.865 9.44 1 98.85 226 VAL B N 1
ATOM 4024 C CA . VAL B 1 226 ? 6.606 -17.223 9.482 1 98.85 226 VAL B CA 1
ATOM 4025 C C . VAL B 1 226 ? 6.226 -17.887 10.803 1 98.85 226 VAL B C 1
ATOM 4027 O O . VAL B 1 226 ? 6.449 -17.321 11.876 1 98.85 226 VAL B O 1
ATOM 4030 N N . VAL B 1 227 ? 5.585 -19.033 10.695 1 98.85 227 VAL B N 1
ATOM 4031 C CA . VAL B 1 227 ? 5.073 -19.704 11.886 1 98.85 227 VAL B CA 1
ATOM 4032 C C . VAL B 1 227 ? 5.368 -21.2 11.804 1 98.85 227 VAL B C 1
ATOM 4034 O O . VAL B 1 227 ? 5.714 -21.713 10.737 1 98.85 227 VAL B O 1
ATOM 4037 N N . PRO B 1 228 ? 5.208 -21.87 12.933 1 98.48 228 PRO B N 1
ATOM 4038 C CA . PRO B 1 228 ? 5.352 -23.326 12.849 1 98.48 228 PRO B CA 1
ATOM 4039 C C . PRO B 1 228 ? 4.411 -23.954 11.823 1 98.48 228 PRO B C 1
ATOM 4041 O O . PRO B 1 228 ? 3.284 -23.485 11.646 1 98.48 228 PRO B O 1
ATOM 4044 N N . GLU B 1 229 ? 4.856 -24.972 11.163 1 97.47 229 GLU B N 1
ATOM 4045 C CA . GLU B 1 229 ? 4.162 -25.602 10.044 1 97.47 229 GLU B CA 1
ATOM 4046 C C . GLU B 1 229 ? 2.72 -25.942 10.41 1 97.47 229 GLU B C 1
ATOM 4048 O O . GLU B 1 229 ? 1.803 -25.711 9.619 1 97.47 229 GLU B O 1
ATOM 4053 N N . GLU B 1 230 ? 2.448 -26.391 11.616 1 96.95 230 GLU B N 1
ATOM 4054 C CA . GLU B 1 230 ? 1.129 -26.844 12.047 1 96.95 230 GLU B CA 1
ATOM 4055 C C . GLU B 1 230 ? 0.192 -25.664 12.287 1 96.95 230 GLU B C 1
ATOM 4057 O O . GLU B 1 230 ? -1.021 -25.844 12.417 1 96.95 230 GLU B O 1
ATOM 4062 N N . GLN B 1 231 ? 0.737 -24.454 12.256 1 98.16 231 GLN B N 1
ATOM 4063 C CA . GLN B 1 231 ? -0.053 -23.276 12.594 1 98.16 231 GLN B CA 1
ATOM 4064 C C . GLN B 1 231 ? -0.324 -22.422 11.358 1 98.16 231 GLN B C 1
ATOM 4066 O O . GLN B 1 231 ? -1.013 -21.403 11.44 1 98.16 231 GLN B O 1
ATOM 4071 N N . VAL B 1 232 ? 0.169 -22.818 10.215 1 98.01 232 VAL B N 1
ATOM 4072 C CA . VAL B 1 232 ? 0.135 -21.98 9.021 1 98.01 232 VAL B CA 1
ATOM 4073 C C . VAL B 1 232 ? -1.313 -21.673 8.646 1 98.01 232 VAL B C 1
ATOM 4075 O O . VAL B 1 232 ? -1.672 -20.514 8.426 1 98.01 232 VAL B O 1
ATOM 4078 N N . GLN B 1 233 ? -2.121 -22.662 8.601 1 95.83 233 GLN B N 1
ATOM 4079 C CA . GLN B 1 233 ? -3.502 -22.454 8.18 1 95.83 233 GLN B CA 1
ATOM 4080 C C . GLN B 1 233 ? -4.277 -21.645 9.215 1 95.83 233 GLN B C 1
ATOM 4082 O O . GLN B 1 233 ? -5.029 -20.733 8.862 1 95.83 233 GLN B O 1
ATOM 4087 N N . SER B 1 234 ? -4.144 -22.006 10.522 1 96.73 234 SER B N 1
ATOM 4088 C CA . SER B 1 234 ? -4.856 -21.279 11.569 1 96.73 234 SER B CA 1
ATOM 4089 C C . SER B 1 234 ? -4.429 -19.816 11.614 1 96.73 234 SER B C 1
ATOM 4091 O O . SER B 1 234 ? -5.256 -18.929 11.835 1 96.73 234 SER B O 1
ATOM 4093 N N . THR B 1 235 ? -3.137 -19.577 11.409 1 98.16 235 THR B N 1
ATOM 4094 C CA . THR B 1 235 ? -2.639 -18.206 11.383 1 98.16 235 THR B CA 1
ATOM 4095 C C . THR B 1 235 ? -3.221 -17.442 10.197 1 98.16 235 THR B C 1
ATOM 4097 O O . THR B 1 235 ? -3.617 -16.282 10.333 1 98.16 235 THR B O 1
ATOM 4100 N N . ALA B 1 236 ? -3.281 -18.064 9.056 1 97.82 236 ALA B N 1
ATOM 4101 C CA . ALA B 1 236 ? -3.868 -17.438 7.874 1 97.82 236 ALA B CA 1
ATOM 4102 C C . ALA B 1 236 ? -5.336 -17.094 8.107 1 97.82 236 ALA B C 1
ATOM 4104 O O . ALA B 1 236 ? -5.799 -16.02 7.715 1 97.82 236 ALA B O 1
ATOM 4105 N N . LEU B 1 237 ? -6.035 -17.978 8.744 1 95.8 237 LEU B N 1
ATOM 4106 C CA . LEU B 1 237 ? -7.442 -17.743 9.048 1 95.8 237 LEU B CA 1
ATOM 4107 C C . LEU B 1 237 ? -7.599 -16.602 10.048 1 95.8 237 LEU B C 1
ATOM 4109 O O . LEU B 1 237 ? -8.532 -15.803 9.943 1 95.8 237 LEU B O 1
ATOM 4113 N N . SER B 1 238 ? -6.711 -16.529 10.971 1 95.85 238 SER B N 1
ATOM 4114 C CA . SER B 1 238 ? -6.72 -15.413 11.911 1 95.85 238 SER B CA 1
ATOM 4115 C C . SER B 1 238 ? -6.435 -14.093 11.203 1 95.85 238 SER B C 1
ATOM 4117 O O . SER B 1 238 ? -7.088 -13.083 11.475 1 95.85 238 SER B O 1
ATOM 4119 N N . ALA B 1 239 ? -5.513 -14.113 10.326 1 95.91 239 ALA B N 1
ATOM 4120 C CA . ALA B 1 239 ? -5.124 -12.908 9.598 1 95.91 239 ALA B CA 1
ATOM 4121 C C . ALA B 1 239 ? -6.276 -12.388 8.743 1 95.91 239 ALA B C 1
ATOM 4123 O O . ALA B 1 239 ? -6.548 -11.186 8.72 1 95.91 239 ALA B O 1
ATOM 4124 N N . ILE B 1 240 ? -6.941 -13.313 8.04 1 96.47 240 ILE B N 1
ATOM 4125 C CA . ILE B 1 240 ? -7.991 -12.883 7.124 1 96.47 240 ILE B CA 1
ATOM 4126 C C . ILE B 1 240 ? -9.159 -12.298 7.914 1 96.47 240 ILE B C 1
ATOM 4128 O O . ILE B 1 240 ? -9.891 -11.443 7.411 1 96.47 240 ILE B O 1
ATOM 4132 N N . ALA B 1 241 ? -9.338 -12.688 9.13 1 94.44 241 ALA B N 1
ATOM 4133 C CA . ALA B 1 241 ? -10.393 -12.158 9.99 1 94.44 241 ALA B CA 1
ATOM 4134 C C . ALA B 1 241 ? -10.228 -10.656 10.198 1 94.44 241 ALA B C 1
ATOM 4136 O O . ALA B 1 241 ? -11.216 -9.923 10.286 1 94.44 241 ALA B O 1
ATOM 4137 N N . GLN B 1 242 ? -9.025 -10.216 10.251 1 93.17 242 GLN B N 1
ATOM 4138 C CA . GLN B 1 242 ? -8.763 -8.788 10.391 1 93.17 242 GLN B CA 1
ATOM 4139 C C . GLN B 1 242 ? -9.251 -8.017 9.168 1 93.17 242 GLN B C 1
ATOM 4141 O O . GLN B 1 242 ? -9.881 -6.965 9.301 1 93.17 242 GLN B O 1
ATOM 4146 N N . TRP B 1 243 ? -8.999 -8.56 8.044 1 94.59 243 TRP B N 1
ATOM 4147 C CA . TRP B 1 243 ? -9.422 -7.931 6.797 1 94.59 243 TRP B CA 1
ATOM 4148 C C . TRP B 1 243 ? -10.943 -7.896 6.694 1 94.59 243 TRP B C 1
ATOM 4150 O O . TRP B 1 243 ? -11.513 -6.95 6.144 1 94.59 243 TRP B O 1
ATOM 4160 N N . MET B 1 244 ? -11.516 -8.84 7.309 1 92.93 244 MET B N 1
ATOM 4161 C CA . MET B 1 244 ? -12.966 -8.987 7.212 1 92.93 244 MET B CA 1
ATOM 4162 C C . MET B 1 244 ? -13.677 -7.944 8.067 1 92.93 244 MET B C 1
ATOM 4164 O O . MET B 1 244 ? -14.885 -7.741 7.929 1 92.93 244 MET B O 1
ATOM 4168 N N . THR B 1 245 ? -12.96 -7.267 8.924 1 93.18 245 THR B N 1
ATOM 4169 C CA . THR B 1 245 ? -13.564 -6.238 9.763 1 93.18 245 THR B CA 1
ATOM 4170 C C . THR B 1 245 ? -13.676 -4.919 9.005 1 93.18 245 THR B C 1
ATOM 4172 O O . THR B 1 245 ? -14.337 -3.986 9.466 1 93.18 245 THR B O 1
ATOM 4175 N N . ILE B 1 246 ? -13.047 -4.816 7.89 1 93.88 246 ILE B N 1
ATOM 4176 C CA . ILE B 1 246 ? -13.029 -3.602 7.082 1 93.88 246 ILE B CA 1
ATOM 4177 C C . ILE B 1 246 ? -14.197 -3.62 6.098 1 93.88 246 ILE B C 1
ATOM 4179 O O . ILE B 1 246 ? -14.482 -4.65 5.482 1 93.88 246 ILE B O 1
ATOM 4183 N N . PRO B 1 247 ? -14.906 -2.472 5.945 1 92.29 247 PRO B N 1
ATOM 4184 C CA . PRO B 1 247 ? -15.962 -2.445 4.931 1 92.29 247 PRO B CA 1
ATOM 4185 C C . PRO B 1 247 ? -15.458 -2.836 3.544 1 92.29 247 PRO B C 1
ATOM 4187 O O . PRO B 1 247 ? -14.48 -2.264 3.054 1 92.29 247 PRO B O 1
ATOM 4190 N N . ASP B 1 248 ? -16.136 -3.778 2.917 1 93.57 248 ASP B N 1
ATOM 4191 C CA . ASP B 1 248 ? -15.673 -4.409 1.684 1 93.57 248 ASP B CA 1
ATOM 4192 C C . ASP B 1 248 ? -15.448 -3.37 0.587 1 93.57 248 ASP B C 1
ATOM 4194 O O . ASP B 1 248 ? -14.412 -3.382 -0.082 1 93.57 248 ASP B O 1
ATOM 4198 N N . HIS B 1 249 ? -16.421 -2.521 0.45 1 92.21 249 HIS B N 1
ATOM 4199 C CA . HIS B 1 249 ? -16.358 -1.584 -0.666 1 92.21 249 HIS B CA 1
ATOM 4200 C C . HIS B 1 249 ? -15.129 -0.688 -0.565 1 92.21 249 HIS B C 1
ATOM 4202 O O . HIS B 1 249 ? -14.426 -0.477 -1.557 1 92.21 249 HIS B O 1
ATOM 4208 N N . ALA B 1 250 ? -14.812 -0.165 0.631 1 93.08 250 ALA B N 1
ATOM 4209 C CA . ALA B 1 250 ? -13.656 0.705 0.835 1 93.08 250 ALA B CA 1
ATOM 4210 C C . ALA B 1 250 ? -12.351 -0.061 0.635 1 93.08 250 ALA B C 1
ATOM 4212 O O . ALA B 1 250 ? -11.417 0.445 0.009 1 93.08 250 ALA B O 1
ATOM 4213 N N . ARG B 1 251 ? -12.32 -1.249 1.111 1 96.4 251 ARG B N 1
ATOM 4214 C CA . ARG B 1 251 ? -11.133 -2.084 0.954 1 96.4 251 ARG B CA 1
ATOM 4215 C C . ARG B 1 251 ? -10.883 -2.409 -0.515 1 96.4 251 ARG B C 1
ATOM 4217 O O . ARG B 1 251 ? -9.752 -2.308 -0.994 1 96.4 251 ARG B O 1
ATOM 4224 N N . GLN B 1 252 ? -11.917 -2.785 -1.197 1 96.91 252 GLN B N 1
ATOM 4225 C CA . GLN B 1 252 ? -11.822 -3.161 -2.604 1 96.91 252 GLN B CA 1
ATOM 4226 C C . GLN B 1 252 ? -11.363 -1.983 -3.458 1 96.91 252 GLN B C 1
ATOM 4228 O O . GLN B 1 252 ? -10.498 -2.137 -4.323 1 96.91 252 GLN B O 1
ATOM 4233 N N . LEU B 1 253 ? -11.935 -0.844 -3.184 1 95.42 253 LEU B N 1
ATOM 4234 C CA . LEU B 1 253 ? -11.549 0.343 -3.94 1 95.42 253 LEU B CA 1
ATOM 4235 C C . LEU B 1 253 ? -10.102 0.727 -3.648 1 95.42 253 LEU B C 1
ATOM 4237 O O . LEU B 1 253 ? -9.373 1.148 -4.549 1 95.42 253 LEU B O 1
ATOM 4241 N N . THR B 1 254 ? -9.679 0.594 -2.431 1 96.95 254 THR B N 1
ATOM 4242 C CA . THR B 1 254 ? -8.298 0.878 -2.056 1 96.95 254 THR B CA 1
ATOM 4243 C C . THR B 1 254 ? -7.342 -0.095 -2.741 1 96.95 254 THR B C 1
ATOM 4245 O O . THR B 1 254 ? -6.323 0.318 -3.3 1 96.95 254 THR B O 1
ATOM 4248 N N . LYS B 1 255 ? -7.694 -1.34 -2.718 1 97.63 255 LYS B N 1
ATOM 4249 C CA . LYS B 1 255 ? -6.895 -2.359 -3.393 1 97.63 255 LYS B CA 1
ATOM 4250 C C . LYS B 1 255 ? -6.77 -2.063 -4.884 1 97.63 255 LYS B C 1
ATOM 4252 O O . LYS B 1 255 ? -5.673 -2.12 -5.444 1 97.63 255 LYS B O 1
ATOM 4257 N N . ALA B 1 256 ? -7.886 -1.796 -5.479 1 97.33 256 ALA B N 1
ATOM 4258 C CA . ALA B 1 256 ? -7.893 -1.478 -6.904 1 97.33 256 ALA B CA 1
ATOM 4259 C C . ALA B 1 256 ? -7.007 -0.271 -7.201 1 97.33 256 ALA B C 1
ATOM 4261 O O . ALA B 1 256 ? -6.25 -0.274 -8.175 1 97.33 256 ALA B O 1
ATOM 4262 N N . MET B 1 257 ? -7.083 0.714 -6.347 1 95.81 257 MET B N 1
ATOM 4263 C CA . MET B 1 257 ? -6.273 1.915 -6.527 1 95.81 257 MET B CA 1
ATOM 4264 C C . MET B 1 257 ? -4.787 1.59 -6.422 1 95.81 257 MET B C 1
ATOM 4266 O O . MET B 1 257 ? -3.987 2.052 -7.237 1 95.81 257 MET B O 1
ATOM 4270 N N . MET B 1 258 ? -4.424 0.799 -5.492 1 97.48 258 MET B N 1
ATOM 4271 C CA . MET B 1 258 ? -3.03 0.436 -5.253 1 97.48 258 MET B CA 1
ATOM 4272 C C . MET B 1 258 ? -2.476 -0.387 -6.411 1 97.48 258 MET B C 1
ATOM 4274 O O . MET B 1 258 ? -1.294 -0.282 -6.743 1 97.48 258 MET B O 1
ATOM 4278 N N . ARG B 1 259 ? -3.338 -1.19 -7.075 1 97.96 259 ARG B N 1
ATOM 4279 C CA . ARG B 1 259 ? -2.851 -2.214 -7.993 1 97.96 259 ARG B CA 1
ATOM 4280 C C . ARG B 1 259 ? -3.13 -1.828 -9.442 1 97.96 259 ARG B C 1
ATOM 4282 O O . ARG B 1 259 ? -2.64 -2.477 -10.368 1 97.96 259 ARG B O 1
ATOM 4289 N N . LYS B 1 260 ? -3.82 -0.75 -9.672 1 96.45 260 LYS B N 1
ATOM 4290 C CA . LYS B 1 260 ? -4.318 -0.356 -10.987 1 96.45 260 LYS B CA 1
ATOM 4291 C C . LYS B 1 260 ? -3.173 -0.182 -11.98 1 96.45 260 LYS B C 1
ATOM 4293 O O . LYS B 1 260 ? -3.227 -0.703 -13.095 1 96.45 260 LYS B O 1
ATOM 4298 N N . ALA B 1 261 ? -2.182 0.534 -11.596 1 95.7 261 ALA B N 1
ATOM 4299 C CA . ALA B 1 261 ? -1.097 0.833 -12.528 1 95.7 261 ALA B CA 1
ATOM 4300 C C . ALA B 1 261 ? -0.407 -0.446 -12.994 1 95.7 261 ALA B C 1
ATOM 4302 O O . ALA B 1 261 ? -0.123 -0.607 -14.183 1 95.7 261 ALA B O 1
ATOM 4303 N N . THR B 1 262 ? -0.161 -1.316 -12.125 1 97.7 262 THR B N 1
ATOM 4304 C CA . THR B 1 262 ? 0.504 -2.575 -12.439 1 97.7 262 THR B CA 1
ATOM 4305 C C . THR B 1 262 ? -0.381 -3.448 -13.325 1 97.7 262 THR B C 1
ATOM 4307 O O . THR B 1 262 ? 0.078 -3.983 -14.336 1 97.7 262 THR B O 1
ATOM 4310 N N . ALA B 1 263 ? -1.645 -3.601 -12.969 1 98.17 263 ALA B N 1
ATOM 4311 C CA . ALA B 1 263 ? -2.58 -4.407 -13.751 1 98.17 263 ALA B CA 1
ATOM 4312 C C . ALA B 1 263 ? -2.771 -3.824 -15.148 1 98.17 263 ALA B C 1
ATOM 4314 O O . ALA B 1 263 ? -2.786 -4.559 -16.138 1 98.17 263 ALA B O 1
ATOM 4315 N N . SER B 1 264 ? -2.853 -2.507 -15.237 1 97.64 264 SER B N 1
ATOM 4316 C CA . SER B 1 264 ? -3.07 -1.835 -16.514 1 97.64 264 SER B CA 1
ATOM 4317 C C . SER B 1 264 ? -1.883 -2.032 -17.451 1 97.64 264 SER B C 1
ATOM 4319 O O . SER B 1 264 ? -2.057 -2.135 -18.667 1 97.64 264 SER B O 1
ATOM 4321 N N . ARG B 1 265 ? -0.751 -2.018 -16.895 1 97.31 265 ARG B N 1
ATOM 4322 C CA . ARG B 1 265 ? 0.434 -2.222 -17.722 1 97.31 265 ARG B CA 1
ATOM 4323 C C . ARG B 1 265 ? 0.396 -3.585 -18.406 1 97.31 265 ARG B C 1
ATOM 4325 O O . ARG B 1 265 ? 0.654 -3.69 -19.607 1 97.31 265 ARG B O 1
ATOM 4332 N N . LEU B 1 266 ? 0.073 -4.628 -17.665 1 97.08 266 LEU B N 1
ATOM 4333 C CA . LEU B 1 266 ? -0.03 -5.93 -18.315 1 97.08 266 LEU B CA 1
ATOM 4334 C C . LEU B 1 266 ? -1.164 -5.939 -19.335 1 97.08 266 LEU B C 1
ATOM 4336 O O . LEU B 1 266 ? -0.998 -6.442 -20.449 1 97.08 266 LEU B O 1
ATOM 4340 N N . ILE B 1 267 ? -2.299 -5.396 -18.995 1 97.93 267 ILE B N 1
ATOM 4341 C CA . ILE B 1 267 ? -3.456 -5.397 -19.883 1 97.93 267 ILE B CA 1
ATOM 4342 C C . ILE B 1 267 ? -3.098 -4.708 -21.198 1 97.93 267 ILE B C 1
ATOM 4344 O O . ILE B 1 267 ? -3.409 -5.216 -22.278 1 97.93 267 ILE B O 1
ATOM 4348 N N . THR B 1 268 ? -2.362 -3.62 -21.119 1 97.65 268 THR B N 1
ATOM 4349 C CA . THR B 1 268 ? -2.011 -2.827 -22.292 1 97.65 268 THR B CA 1
ATOM 4350 C C . THR B 1 268 ? -0.934 -3.528 -23.116 1 97.65 268 THR B C 1
ATOM 4352 O O . THR B 1 268 ? -0.87 -3.36 -24.335 1 97.65 268 THR B O 1
ATOM 4355 N N . GLN B 1 269 ? -0.151 -4.324 -22.503 1 97.71 269 GLN B N 1
ATOM 4356 C CA . GLN B 1 269 ? 0.985 -4.938 -23.183 1 97.71 269 GLN B CA 1
ATOM 4357 C C . GLN B 1 269 ? 0.78 -6.44 -23.35 1 97.71 269 GLN B C 1
ATOM 4359 O O . GLN B 1 269 ? 1.734 -7.178 -23.606 1 97.71 269 GLN B O 1
ATOM 4364 N N . ARG B 1 270 ? -0.374 -6.894 -23.136 1 97 270 ARG B N 1
ATOM 4365 C CA . ARG B 1 270 ? -0.658 -8.322 -23.024 1 97 270 ARG B CA 1
ATOM 4366 C C . ARG B 1 270 ? -0.254 -9.061 -24.296 1 97 270 ARG B C 1
ATOM 4368 O O . ARG B 1 270 ? 0.465 -10.06 -24.237 1 97 270 ARG B O 1
ATOM 4375 N N . ASP B 1 271 ? -0.67 -8.599 -25.479 1 96.86 271 ASP B N 1
ATOM 4376 C CA . ASP B 1 271 ? -0.381 -9.245 -26.755 1 96.86 271 ASP B CA 1
ATOM 4377 C C . ASP B 1 271 ? 1.118 -9.238 -27.046 1 96.86 271 ASP B C 1
ATOM 4379 O O . ASP B 1 271 ? 1.673 -10.241 -27.501 1 96.86 271 ASP B O 1
ATOM 4383 N N . ALA B 1 272 ? 1.702 -8.106 -26.793 1 97.91 272 ALA B N 1
ATOM 4384 C CA . ALA B 1 272 ? 3.145 -8.017 -27.002 1 97.91 272 ALA B CA 1
ATOM 4385 C C . ALA B 1 272 ? 3.891 -9 -26.105 1 97.91 272 ALA B C 1
ATOM 4387 O O . ALA B 1 272 ? 4.861 -9.629 -26.535 1 97.91 272 ALA B O 1
ATOM 4388 N N . ASP B 1 273 ? 3.442 -9.106 -24.963 1 97.93 273 ASP B N 1
ATOM 4389 C CA . ASP B 1 273 ? 4.072 -10.029 -24.023 1 97.93 273 ASP B CA 1
ATOM 4390 C C . ASP B 1 273 ? 3.906 -11.476 -24.481 1 97.93 273 ASP B C 1
ATOM 4392 O O . ASP B 1 273 ? 4.842 -12.273 -24.387 1 97.93 273 ASP B O 1
ATOM 4396 N N . VAL B 1 274 ? 2.731 -11.873 -24.942 1 98.1 274 VAL B N 1
ATOM 4397 C CA . VAL B 1 274 ? 2.48 -13.221 -25.44 1 98.1 274 VAL B CA 1
ATOM 4398 C C . VAL B 1 274 ? 3.39 -13.51 -26.633 1 98.1 274 VAL B C 1
ATOM 4400 O O . VAL B 1 274 ? 4.011 -14.573 -26.704 1 98.1 274 VAL B O 1
ATOM 4403 N N . GLN B 1 275 ? 3.532 -12.574 -27.517 1 98.06 275 GLN B N 1
ATOM 4404 C CA . GLN B 1 275 ? 4.386 -12.752 -28.687 1 98.06 275 GLN B CA 1
ATOM 4405 C C . GLN B 1 275 ? 5.847 -12.925 -28.282 1 98.06 275 GLN B C 1
ATOM 4407 O O . GLN B 1 275 ? 6.557 -13.762 -28.842 1 98.06 275 GLN B O 1
ATOM 4412 N N . ASN B 1 276 ? 6.229 -12.113 -27.359 1 96.89 276 ASN B N 1
ATOM 4413 C CA . ASN B 1 276 ? 7.597 -12.221 -26.861 1 96.89 276 ASN B CA 1
ATOM 4414 C C . ASN B 1 276 ? 7.856 -13.584 -26.226 1 96.89 276 ASN B C 1
ATOM 4416 O O . ASN B 1 276 ? 8.911 -14.183 -26.44 1 96.89 276 ASN B O 1
ATOM 4420 N N . PHE B 1 277 ? 6.947 -14.028 -25.523 1 96.77 277 PHE B N 1
ATOM 4421 C CA . PHE B 1 277 ? 7.081 -15.326 -24.873 1 96.77 277 PHE B CA 1
ATOM 4422 C C . PHE B 1 277 ? 7.167 -16.443 -25.906 1 96.77 277 PHE B C 1
ATOM 4424 O O . PHE B 1 277 ? 8.042 -17.307 -25.822 1 96.77 277 PHE B O 1
ATOM 4431 N N . VAL B 1 278 ? 6.22 -16.45 -26.847 1 97.6 278 VAL B N 1
ATOM 4432 C CA . VAL B 1 278 ? 6.182 -17.483 -27.877 1 97.6 278 VAL B CA 1
ATOM 4433 C C . VAL B 1 278 ? 7.491 -17.479 -28.662 1 97.6 278 VAL B C 1
ATOM 4435 O O . VAL B 1 278 ? 8.075 -18.536 -28.913 1 97.6 278 VAL B O 1
ATOM 4438 N N . SER B 1 279 ? 7.951 -16.289 -28.988 1 96.84 279 SER B N 1
ATOM 4439 C CA . SER B 1 279 ? 9.207 -16.161 -29.72 1 96.84 279 SER B CA 1
ATOM 4440 C C . SER B 1 279 ? 10.377 -16.709 -28.909 1 96.84 279 SER B C 1
ATOM 4442 O O . SER B 1 279 ? 11.227 -17.425 -29.443 1 96.84 279 SER B O 1
ATOM 4444 N N . PHE B 1 280 ? 10.367 -16.422 -27.709 1 95.23 280 PHE B N 1
ATOM 4445 C CA . PHE B 1 280 ? 11.444 -16.827 -26.813 1 95.23 280 PHE B CA 1
ATOM 4446 C C . PHE B 1 280 ? 11.444 -18.338 -26.616 1 95.23 280 PHE B C 1
ATOM 4448 O O . PHE B 1 280 ? 12.472 -18.994 -26.802 1 95.23 280 PHE B O 1
ATOM 4455 N N . ILE B 1 281 ? 10.312 -18.92 -26.329 1 94.74 281 ILE B N 1
ATOM 4456 C CA . ILE B 1 281 ? 10.223 -20.313 -25.906 1 94.74 281 ILE B CA 1
ATOM 4457 C C . ILE B 1 281 ? 10.375 -21.23 -27.117 1 94.74 281 ILE B C 1
ATOM 4459 O O . ILE B 1 281 ? 10.721 -22.405 -26.975 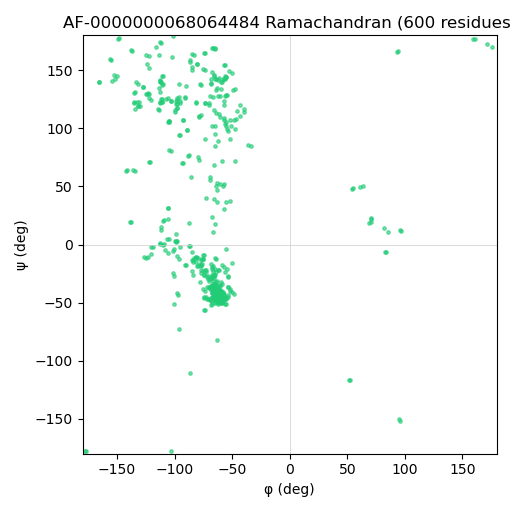1 94.74 281 ILE B O 1
ATOM 4463 N N . SER B 1 282 ? 10.104 -20.667 -28.305 1 95.87 282 SER B N 1
ATOM 4464 C CA . SER B 1 282 ? 10.161 -21.457 -29.53 1 95.87 282 SER B CA 1
ATOM 4465 C C . SER B 1 282 ? 11.594 -21.595 -30.033 1 95.87 282 SER B C 1
ATOM 4467 O O . SER B 1 282 ? 11.867 -22.385 -30.939 1 95.87 282 SER B O 1
ATOM 4469 N N . LYS B 1 283 ? 12.487 -20.852 -29.473 1 94.98 283 LYS B N 1
ATOM 4470 C CA . LYS B 1 283 ? 13.879 -20.953 -29.901 1 94.98 283 LYS B CA 1
ATOM 4471 C C . LYS B 1 283 ? 14.434 -22.351 -29.645 1 94.98 283 LYS B C 1
ATOM 4473 O O . LYS B 1 283 ? 14.198 -22.934 -28.584 1 94.98 283 LYS B O 1
ATOM 4478 N N . ASP B 1 284 ? 15.256 -22.835 -30.587 1 95.1 284 ASP B N 1
ATOM 4479 C CA . ASP B 1 284 ? 15.804 -24.186 -30.517 1 95.1 284 ASP B CA 1
ATOM 4480 C C . ASP B 1 284 ? 16.654 -24.37 -29.262 1 95.1 284 ASP B C 1
ATOM 4482 O O . ASP B 1 284 ? 16.584 -25.411 -28.605 1 95.1 284 ASP B O 1
ATOM 4486 N N . SER B 1 285 ? 17.441 -23.377 -28.983 1 92.78 285 SER B N 1
ATOM 4487 C CA . SER B 1 285 ? 18.328 -23.474 -27.828 1 92.78 285 SER B CA 1
ATOM 4488 C C . SER B 1 285 ? 17.536 -23.608 -26.532 1 92.78 285 SER B C 1
ATOM 4490 O O . SER B 1 285 ? 17.914 -24.374 -25.644 1 92.78 285 SER B O 1
ATOM 4492 N N . ILE B 1 286 ? 16.403 -22.918 -26.497 1 92.06 286 ILE B N 1
ATOM 4493 C CA . ILE B 1 286 ? 15.571 -22.953 -25.299 1 92.06 286 ILE B CA 1
ATOM 4494 C C . ILE B 1 286 ? 14.852 -24.297 -25.21 1 92.06 286 ILE B C 1
ATOM 4496 O O . ILE B 1 286 ? 14.815 -24.919 -24.145 1 92.06 286 ILE B O 1
ATOM 4500 N N . GLN B 1 287 ? 14.315 -24.729 -26.292 1 93.93 287 GLN B N 1
ATOM 4501 C CA . GLN B 1 287 ? 13.624 -26.013 -26.329 1 93.93 287 GLN B CA 1
ATOM 4502 C C . GLN B 1 287 ? 14.562 -27.154 -25.946 1 93.93 287 GLN B C 1
ATOM 4504 O O . GLN B 1 287 ? 14.19 -28.037 -25.17 1 93.93 287 GLN B O 1
ATOM 4509 N N . LYS B 1 288 ? 15.765 -27.121 -26.413 1 93.46 288 LYS B N 1
ATOM 4510 C CA . LYS B 1 288 ? 16.755 -28.14 -26.078 1 93.46 288 LYS B CA 1
ATOM 4511 C C . LYS B 1 288 ? 17.073 -28.128 -24.585 1 93.46 288 LYS B C 1
ATOM 4513 O O . LYS B 1 288 ? 17.163 -29.185 -23.956 1 93.46 288 LYS B O 1
ATOM 4518 N N . SER B 1 289 ? 17.243 -26.929 -24.126 1 89.63 289 SER B N 1
ATOM 4519 C CA . SER B 1 289 ? 17.524 -26.782 -22.702 1 89.63 289 SER B CA 1
ATOM 4520 C C . SER B 1 289 ? 16.388 -27.341 -21.853 1 89.63 289 SER B C 1
ATOM 4522 O O . SER B 1 289 ? 16.628 -28.062 -20.881 1 89.63 289 SER B O 1
ATOM 4524 N N . LEU B 1 290 ? 15.15 -27.045 -22.211 1 90.07 290 LEU B N 1
ATOM 4525 C CA . LEU B 1 290 ? 13.983 -27.522 -21.477 1 90.07 290 LEU B CA 1
ATOM 4526 C C . LEU B 1 290 ? 13.874 -29.041 -21.556 1 90.07 290 LEU B C 1
ATOM 4528 O O . LEU B 1 290 ? 13.56 -29.698 -20.56 1 90.07 290 LEU B O 1
ATOM 4532 N N . GLN B 1 291 ? 14.157 -29.531 -22.672 1 91.37 291 GLN B N 1
ATOM 4533 C CA . GLN B 1 291 ? 14.108 -30.977 -22.86 1 91.37 291 GLN B CA 1
ATOM 4534 C C . GLN B 1 291 ? 15.122 -31.683 -21.964 1 91.37 291 GLN B C 1
ATOM 4536 O O . GLN B 1 291 ? 14.808 -32.704 -21.347 1 91.37 291 GLN B O 1
ATOM 4541 N N . LEU B 1 292 ? 16.291 -31.129 -21.972 1 88.86 292 LEU B N 1
ATOM 4542 C CA . LEU B 1 292 ? 17.344 -31.704 -21.143 1 88.86 292 LEU B CA 1
ATOM 4543 C C . LEU B 1 292 ? 16.959 -31.661 -19.668 1 88.86 292 LEU B C 1
ATOM 4545 O O . LEU B 1 292 ? 17.184 -32.627 -18.935 1 88.86 292 LEU B O 1
ATOM 4549 N N . TYR B 1 293 ? 16.412 -30.602 -19.279 1 86.19 293 TYR B N 1
ATOM 4550 C CA . TYR B 1 293 ? 15.978 -30.46 -17.894 1 86.19 293 TYR B CA 1
ATOM 4551 C C . TYR B 1 293 ? 14.9 -31.482 -17.553 1 86.19 293 TYR B C 1
ATOM 4553 O O . TYR B 1 293 ? 14.953 -32.122 -16.5 1 86.19 293 TYR B O 1
ATOM 4561 N N . LEU B 1 294 ? 13.918 -31.687 -18.374 1 88.19 294 LEU B N 1
ATOM 4562 C CA . LEU B 1 294 ? 12.817 -32.619 -18.159 1 88.19 294 LEU B CA 1
ATOM 4563 C C . LEU B 1 294 ? 13.323 -34.057 -18.108 1 88.19 294 LEU B C 1
ATOM 4565 O O . LEU B 1 294 ? 12.833 -34.865 -17.316 1 88.19 294 LEU B O 1
ATOM 4569 N N . GLU B 1 295 ? 14.302 -34.294 -18.921 1 89.35 295 GLU B N 1
ATOM 4570 C CA . GLU B 1 295 ? 14.901 -35.625 -18.928 1 89.35 295 GLU B CA 1
ATOM 4571 C C . GLU B 1 295 ? 15.629 -35.91 -17.618 1 89.35 295 GLU B C 1
ATOM 4573 O O . GLU B 1 295 ? 15.538 -37.014 -17.078 1 89.35 295 GLU B O 1
ATOM 4578 N N . ARG B 1 296 ? 16.265 -34.897 -17.205 1 86.15 296 ARG B N 1
ATOM 4579 C CA . ARG B 1 296 ? 16.977 -35.047 -15.94 1 86.15 296 ARG B CA 1
ATOM 4580 C C . ARG B 1 296 ? 16.004 -35.264 -14.786 1 86.15 296 ARG B C 1
ATOM 4582 O O . ARG B 1 296 ? 16.279 -36.047 -13.874 1 86.15 296 ARG B O 1
ATOM 4589 N N . LEU B 1 297 ? 14.887 -34.602 -14.775 1 81.16 297 LEU B N 1
ATOM 4590 C CA . LEU B 1 297 ? 13.864 -34.758 -13.747 1 81.16 297 LEU B CA 1
ATOM 4591 C C . LEU B 1 297 ? 13.285 -36.169 -13.764 1 81.16 297 LEU B C 1
ATOM 4593 O O . LEU B 1 297 ? 13 -36.74 -12.709 1 81.16 297 LEU B O 1
ATOM 4597 N N . LYS B 1 298 ? 13.1 -36.741 -14.881 1 82.74 298 LYS B N 1
ATOM 4598 C CA . LYS B 1 298 ? 12.579 -38.097 -15.029 1 82.74 298 LYS B CA 1
ATOM 4599 C C . LYS B 1 298 ? 13.566 -39.128 -14.489 1 82.74 298 LYS B C 1
ATOM 4601 O O . LYS B 1 298 ? 13.162 -40.13 -13.896 1 82.74 298 LYS B O 1
ATOM 4606 N N . GLU B 1 299 ? 14.767 -38.825 -14.697 1 83.43 299 GLU B N 1
ATOM 4607 C CA . GLU B 1 299 ? 15.8 -39.742 -14.224 1 83.43 299 GLU B CA 1
ATOM 4608 C C . GLU B 1 299 ? 15.89 -39.735 -12.701 1 83.43 299 GLU B C 1
ATOM 4610 O O . GLU B 1 299 ? 16.163 -40.767 -12.085 1 83.43 299 GLU B O 1
ATOM 4615 N N . LYS B 1 300 ? 15.726 -38.602 -12.157 1 72.53 300 LYS B N 1
ATOM 4616 C CA . LYS B 1 300 ? 15.779 -38.505 -10.702 1 72.53 300 LYS B CA 1
ATOM 4617 C C . LYS B 1 300 ? 14.569 -39.179 -10.061 1 72.53 300 LYS B C 1
ATOM 4619 O O . LYS B 1 300 ? 14.669 -39.734 -8.965 1 72.53 300 LYS B O 1
ATOM 4624 N N . LYS B 1 301 ? 13.348 -39.174 -10.557 1 63.18 301 LYS B N 1
ATOM 4625 C CA . LYS B 1 301 ? 12.143 -39.782 -10 1 63.18 301 LYS B CA 1
ATOM 4626 C C . LYS B 1 301 ? 12.193 -41.303 -10.11 1 63.18 301 LYS B C 1
ATOM 4628 O O . LYS B 1 301 ? 11.514 -42.007 -9.36 1 63.18 301 LYS B O 1
ATOM 4633 N N . GLY B 1 302 ? 12.878 -41.924 -11.074 1 51.37 302 GLY B N 1
ATOM 4634 C CA . GLY B 1 302 ? 13.035 -43.365 -11.198 1 51.37 302 GLY B CA 1
ATOM 4635 C C . GLY B 1 302 ? 14.196 -43.91 -10.387 1 51.37 302 GLY B C 1
ATOM 4636 O O . GLY B 1 302 ? 15.071 -43.154 -9.96 1 51.37 302 GLY B O 1
#

Nearest PDB structures (foldseek):
  1sg4-assembly1_B  TM=9.893E-01  e=2.906E-42  Homo sapiens
  1xx4-assembly1_A  TM=9.917E-01  e=2.274E-37  Rattus norvegicus
  5wyb-assembly1_B  TM=8.501E-01  e=2.559E-17  Pseudomonas aeruginosa PA14
  2ppy-assembly1_A  TM=8.040E-01  e=4.950E-17  Geobacillus kaustophilus HTA426
  5wyd-assembly1_E-3  TM=7.951E-01  e=4.950E-17  Pseudomonas aeruginosa PAO1

Organism: Macaca mulatta (NCBI:txid9544)